Protein AF-A0A9W6SXH1-F1 (afdb_monomer_lite)

Foldseek 3Di:
DLVVQPAWKWKAKKKKWKAQQVVRPDIDIAIAIWIARPVLRDTKIKFKDLDAPVCVPVPRMWMWMFFQQQFDPPPLDGDTDIFTKDFPDKAWCQCVNDVVNVVCVVLVNVVWKDWDAFPCPVPPPDDDPPSRRRTMIMIIIDGPDPVVCVSCVVGPDIFTEGALPNPPVVDPCRHPPDDDFFKKKWFTQAPSPQPSNFRGRFIFIFTFHDADPVLFKTWTQDDDGGNQGNTWMWGDPPPVVCVVVCVVVVPPPDDDDDDPDPRYTHTFATWHTWMATPVRPGIITMGGGPVNVCVSCVVVVVVVSVVSVVVCVVVVVPVVVPPPDDDDDDDDDDDDDDDDDDDDDDDDDPDQDQLQQKKKKWFAAPVRDIAIAMWGQQDLFKIKFFLCRQQPPHDVPGGTQKMWIGGLQLPDIDIDGNVRDDELPAKDDFPVVLVQGRMIMGTHDCVSCVVPPSVRHQPVVVVLVVCVVPPPDDDFFFKKKWWFDAPPDDNVLPPPPLPDDVVVVVVVVVPPPPDDDDDDDDDDDPSVPPVCVVVVVVVVVVVVVVCVVVDDDDDDDDDDDDPDPPPPSPRRTTDMFMTTFRGFDDDLNFRAKTKTQRFDHHRHGNTWMWTWDFDLPPVRDTDTDTHTFATWHFQDAALVRDGNRRMTIGRGPRNVLLSVQLSVVSVCVVPVDDDPCVSVVVVVSFDDDPSHRDDDPSSSVVSCVVRPSNPSPPPVVVVVVVD

Sequence (723 aa):
MTVAMDIQWEYLPISLRIINSSTKNKLFGFSGIYLVSKIHKLEYIISLTNLSNEFKDYKFIESYLTCQDLINTSNNDETINWFKCKITSFIEVKNTENPLISFLNKEGLNSNFEFTTTNNNNKSNNIDNTASKQATSILILKPINPILTKLISINANFKKFNFVNKYNSHNNDAAITGKLPIPIELESCPFGLSTVTIFSGFKMFGFINYKDSNDELYLSDTKYLDNMIGGLANLNKYDHHHQYHRRQNQHLLNNYPHASNPETTDSLGLIYGSLKKSNGQGELMVILSWKFILNRLNPILSSEISHKLNTNHLDIQSVNAQYNDNIPALIPNKAISYIENSSNVNFNNTNTHTSDSIVGISVTNKNGLKFWGSGVVLSNNMVVTNKHVIFEKMESNEIPAKIEIWFNNGENKLILSNDEIKLNENIFLPFNDYKVFDLCFIKISLENLSNFKIKNSVDLMKQIEQKNSNKLNFEIGDLTKSLGFGLFFNPDGNNASTDSDPINEVISLRSTNACGNNSGSSNGNDNTSIANYMIGNFFRRANESLERSRNGTSDGSNSGSNTSTDSNARSLSPLESIGYISKIVNLNNLNSMVISSSSCWSGSSGGGVFYYKNIIGDRGEMELKELFLGIMVSNGRLNNGETLNNLNLIIPIDVILLGLKEISNIINEEESVNYNNEKLEKLDYLKFKDGNVEFSNTQVKRFKSLWSLREVYTDVFTQSSKL

Radius of gyration: 28.97 Å; chains: 1; bounding box: 88×80×78 Å

Secondary structure (DSSP, 8-state):
-HHHHHS-EEEEEEEEEEEETTTS--EEEEEEEEEEETTTTEEEEEEEE---GGGG-GGGEEEEEE-GGGEE-TTS--EE--EEEEEEEEEEE-GGG-HHHHHHHHTT-TTTEEEESS------TTS---TT---EEEEEEEES-THHHHHHHHH--PEEEEES----TTSTT-S--PPSPEEEEEEE-TTTTT-HHHHTTEEEEEEEEEE-TTSSEEEESSPP-TT-TT-EEEE----HHHHHHHTT-GGG-TTPPP---TTEEEEEEEEEEEEEETTS--EEEEEEEHHHHHHHHHHHHHHHHHHHHHHHTTTHHHHTTSSSS----------------------------GGGGEEEEEEE-TT--EEEEEEEEEETTEEEE-HHHHHTT--TTPPPSEEEEEETTSS-EEEEETTT--BTTTEE-TTTTTT-S--EEEE--SGGGTT---TT---HHHHHHHHTTS-----TT-EEEEEE--TT--TT-----TTS-HHHHHHHHHHSSS--------------HHHHHHHHHHHHHHHHHHHHTT-S--------------------PPEEEEEEEEEEEEETTEEEEEEESS---TT-TT-EEEEEEEEE-TTS-EEEEEEEEEEE--S-B-TTS-B-TT-EEEEEHHHHHHHHHHHHHHHHHHS-----GGGTTT-TTS-EETTEE---HHHHHHHHHHH-TTTHHHHHHHHTT--

Organism: Candida boidinii (NCBI:txid5477)

pLDDT: mean 71.86, std 21.08, range [26.19, 97.44]

Structure (mmCIF, N/CA/C/O backbone):
data_AF-A0A9W6SXH1-F1
#
_entry.id   AF-A0A9W6SXH1-F1
#
loop_
_atom_site.group_PDB
_atom_site.id
_atom_site.type_symbol
_atom_site.label_atom_id
_atom_site.label_alt_id
_atom_site.label_comp_id
_atom_site.label_asym_id
_atom_site.label_entity_id
_atom_site.label_seq_id
_atom_site.pdbx_PDB_ins_code
_atom_site.Cartn_x
_atom_site.Cartn_y
_atom_site.Cartn_z
_atom_site.occupancy
_atom_site.B_iso_or_equiv
_atom_site.auth_seq_id
_atom_site.auth_comp_id
_atom_site.auth_asym_id
_atom_site.auth_atom_id
_atom_site.pdbx_PDB_model_num
ATOM 1 N N . MET A 1 1 ? 12.733 -6.141 -32.490 1.00 59.94 1 MET A N 1
ATOM 2 C CA . MET A 1 1 ? 11.540 -6.009 -31.626 1.00 59.94 1 MET A CA 1
ATOM 3 C C . MET A 1 1 ? 10.855 -7.353 -31.431 1.00 59.94 1 MET A C 1
ATOM 5 O O . MET A 1 1 ? 10.799 -7.786 -30.291 1.00 59.94 1 MET A O 1
ATOM 9 N N . THR A 1 2 ? 10.449 -8.045 -32.504 1.00 70.62 2 THR A N 1
ATOM 10 C CA . THR A 1 2 ? 9.882 -9.414 -32.463 1.00 70.62 2 THR A CA 1
ATOM 11 C C . THR A 1 2 ? 10.710 -10.377 -31.613 1.00 70.62 2 THR A C 1
ATOM 13 O O . THR A 1 2 ? 10.200 -10.914 -30.641 1.00 70.62 2 THR A O 1
ATOM 16 N N . VAL A 1 3 ? 12.026 -10.444 -31.847 1.00 74.06 3 VAL A N 1
ATOM 17 C CA . VAL A 1 3 ? 12.921 -11.338 -31.083 1.00 74.06 3 VAL A CA 1
ATOM 18 C C . VAL A 1 3 ? 12.863 -11.102 -29.568 1.00 74.06 3 VAL A C 1
ATOM 20 O O . VAL A 1 3 ? 12.871 -12.054 -28.803 1.00 74.06 3 VAL A O 1
ATOM 23 N N . ALA A 1 4 ? 12.780 -9.849 -29.107 1.00 72.62 4 ALA A N 1
ATOM 24 C CA . ALA A 1 4 ? 12.708 -9.563 -27.673 1.00 72.62 4 ALA A CA 1
ATOM 25 C C . ALA A 1 4 ? 11.350 -9.954 -27.063 1.00 72.62 4 ALA A C 1
ATOM 27 O O . ALA A 1 4 ? 11.288 -10.255 -25.876 1.00 72.62 4 ALA A O 1
ATOM 28 N N . MET A 1 5 ? 10.279 -9.947 -27.861 1.00 76.88 5 MET A N 1
ATOM 29 C CA . MET A 1 5 ? 8.921 -10.296 -27.430 1.00 76.88 5 MET A CA 1
ATOM 30 C C . MET A 1 5 ? 8.673 -11.805 -27.377 1.00 76.88 5 MET A C 1
ATOM 32 O O . MET A 1 5 ? 7.818 -12.243 -26.614 1.00 76.88 5 MET A O 1
ATOM 36 N N . ASP A 1 6 ? 9.419 -12.585 -28.160 1.00 78.81 6 ASP A N 1
ATOM 37 C CA . ASP A 1 6 ? 9.312 -14.049 -28.187 1.00 78.81 6 ASP A CA 1
ATOM 38 C C . ASP A 1 6 ? 10.096 -14.723 -27.052 1.00 78.81 6 ASP A C 1
ATOM 40 O O . ASP A 1 6 ? 9.919 -15.907 -26.764 1.00 78.81 6 ASP A O 1
ATOM 44 N N . ILE A 1 7 ? 10.959 -13.963 -26.379 1.00 83.00 7 ILE A N 1
ATOM 45 C CA . ILE A 1 7 ? 11.688 -14.435 -25.212 1.00 83.00 7 ILE A CA 1
ATOM 46 C C . ILE A 1 7 ? 10.720 -14.573 -24.034 1.00 83.00 7 ILE A C 1
ATOM 48 O O . ILE A 1 7 ? 10.020 -13.630 -23.671 1.00 83.00 7 ILE A O 1
ATOM 52 N N . GLN A 1 8 ? 10.746 -15.733 -23.376 1.00 88.94 8 GLN A N 1
ATOM 53 C CA . GLN A 1 8 ? 10.133 -15.877 -22.063 1.00 88.94 8 GLN A CA 1
ATOM 54 C C . GLN A 1 8 ? 10.944 -15.063 -21.053 1.00 88.94 8 GLN A C 1
ATOM 56 O O . GLN A 1 8 ? 12.096 -15.393 -20.731 1.00 88.94 8 GLN A O 1
ATOM 61 N N . TRP A 1 9 ? 10.330 -13.985 -20.587 1.00 91.44 9 TRP A N 1
ATOM 62 C CA . TRP A 1 9 ? 10.867 -13.140 -19.540 1.00 91.44 9 TRP A CA 1
ATOM 63 C C . TRP A 1 9 ? 10.257 -13.515 -18.203 1.00 91.44 9 TRP A C 1
ATOM 65 O O . TRP A 1 9 ? 9.118 -13.974 -18.093 1.00 91.44 9 TRP A O 1
ATOM 75 N N . GLU A 1 10 ? 11.037 -13.263 -17.173 1.00 93.06 10 GLU A N 1
ATOM 76 C CA . GLU A 1 10 ? 10.574 -13.191 -15.809 1.00 93.06 10 GLU A CA 1
ATOM 77 C C . GLU A 1 10 ? 10.960 -11.832 -15.235 1.00 93.06 10 GLU A C 1
ATOM 79 O O . GLU A 1 10 ? 11.951 -11.228 -15.661 1.00 93.06 10 GLU A O 1
ATOM 84 N N . TYR A 1 11 ? 10.183 -11.342 -14.275 1.00 94.81 11 TYR A N 1
ATOM 85 C CA . TYR A 1 11 ? 10.461 -10.069 -13.626 1.00 94.81 11 TYR A CA 1
ATOM 86 C C . TYR A 1 11 ? 10.390 -10.162 -12.105 1.00 94.81 11 TYR A C 1
ATOM 88 O O . TYR A 1 11 ? 9.709 -11.023 -11.541 1.00 94.81 11 TYR A O 1
ATOM 96 N N . LEU A 1 12 ? 11.078 -9.223 -11.460 1.00 94.06 12 LEU A N 1
ATOM 97 C CA . LEU A 1 12 ? 10.991 -8.949 -10.033 1.00 94.06 12 LEU A CA 1
ATOM 98 C C . LEU A 1 12 ? 10.851 -7.432 -9.824 1.00 94.06 12 LEU A C 1
ATOM 100 O O . LEU A 1 12 ? 11.647 -6.681 -10.398 1.00 94.06 12 LEU A O 1
ATOM 104 N N . PRO A 1 13 ? 9.875 -6.943 -9.040 1.00 94.62 13 PRO A N 1
ATOM 105 C CA . PRO A 1 13 ? 9.823 -5.533 -8.674 1.00 94.62 13 PRO A CA 1
ATOM 106 C C . PRO A 1 13 ? 11.003 -5.184 -7.764 1.00 94.62 13 PRO A C 1
ATOM 108 O O . PRO A 1 13 ? 11.340 -5.925 -6.837 1.00 94.62 13 PRO A O 1
ATOM 111 N N . ILE A 1 14 ? 11.629 -4.038 -8.017 1.00 95.75 14 ILE A N 1
ATOM 112 C CA . ILE A 1 14 ? 12.793 -3.583 -7.255 1.00 95.75 14 ILE A CA 1
ATOM 113 C C . ILE A 1 14 ? 12.631 -2.135 -6.795 1.00 95.75 14 ILE A C 1
ATOM 115 O O . ILE A 1 14 ? 11.931 -1.336 -7.421 1.00 95.75 14 ILE A O 1
ATOM 119 N N . SER A 1 15 ? 13.328 -1.801 -5.713 1.00 95.75 15 SER A N 1
ATOM 120 C CA . SER A 1 15 ? 13.613 -0.423 -5.323 1.00 95.75 15 SER A CA 1
ATOM 121 C C . SER A 1 15 ? 15.017 -0.066 -5.793 1.00 95.75 15 SER A C 1
ATOM 123 O O . SER A 1 15 ? 15.969 -0.821 -5.574 1.00 95.75 15 SER A O 1
ATOM 125 N N . LEU A 1 16 ? 15.146 1.082 -6.446 1.00 95.56 16 LEU A N 1
ATOM 126 C CA . LEU A 1 16 ? 16.404 1.640 -6.912 1.00 95.56 16 LEU A CA 1
ATOM 127 C C . LEU A 1 16 ? 16.784 2.843 -6.068 1.00 95.56 16 LEU A C 1
ATOM 129 O O . LEU A 1 16 ? 15.989 3.753 -5.847 1.00 95.56 16 LEU A O 1
ATOM 133 N N . ARG A 1 17 ? 18.048 2.866 -5.666 1.00 93.88 17 ARG A N 1
ATOM 134 C CA . ARG A 1 17 ? 18.677 3.966 -4.952 1.00 93.88 17 ARG A CA 1
ATOM 135 C C . ARG A 1 17 ? 19.807 4.519 -5.802 1.00 93.88 17 ARG A C 1
ATOM 137 O O . ARG A 1 17 ? 20.730 3.786 -6.148 1.00 93.88 17 ARG A O 1
ATOM 144 N N . ILE A 1 18 ? 19.760 5.809 -6.113 1.00 91.44 18 ILE A N 1
ATOM 145 C CA . ILE A 1 18 ? 20.802 6.492 -6.886 1.00 91.44 18 ILE A CA 1
ATOM 146 C C . ILE A 1 18 ? 21.413 7.594 -6.029 1.00 91.44 18 ILE A C 1
ATOM 148 O O . ILE A 1 18 ? 20.705 8.446 -5.492 1.00 91.44 18 ILE A O 1
ATOM 152 N N . ILE A 1 19 ? 22.734 7.548 -5.885 1.00 90.25 19 ILE A N 1
ATOM 153 C CA . ILE A 1 19 ? 23.522 8.450 -5.049 1.00 90.25 19 ILE A CA 1
ATOM 154 C C . ILE A 1 19 ? 24.516 9.182 -5.938 1.00 90.25 19 ILE A C 1
ATOM 156 O O . ILE A 1 19 ? 25.234 8.561 -6.724 1.00 90.25 19 ILE A O 1
ATOM 160 N N . ASN A 1 20 ? 24.597 10.500 -5.778 1.00 86.75 20 ASN A N 1
ATOM 161 C CA . ASN A 1 20 ? 25.713 11.260 -6.318 1.00 86.75 20 ASN A CA 1
ATOM 162 C C . ASN A 1 20 ? 26.925 11.120 -5.375 1.00 86.75 20 ASN A C 1
ATOM 164 O O . ASN A 1 20 ? 26.916 11.668 -4.273 1.00 86.75 20 ASN A O 1
ATOM 168 N N . SER A 1 21 ? 27.963 10.392 -5.785 1.00 85.44 21 SER A N 1
ATOM 169 C CA . SER A 1 21 ? 29.143 10.114 -4.962 1.00 85.44 21 SER A CA 1
ATOM 170 C C . SER A 1 21 ? 30.009 11.341 -4.683 1.00 85.44 21 SER A C 1
ATOM 172 O O . SER A 1 21 ? 30.728 11.333 -3.684 1.00 85.44 21 SER A O 1
ATOM 174 N N . SER A 1 22 ? 29.929 12.401 -5.501 1.00 83.31 22 SER A N 1
ATOM 175 C CA . SER A 1 22 ? 30.699 13.628 -5.261 1.00 83.31 22 SER A CA 1
ATOM 176 C C . SER A 1 22 ? 30.087 14.481 -4.154 1.00 83.31 22 SER A C 1
ATOM 178 O O . SER A 1 22 ? 30.812 15.046 -3.342 1.00 83.31 22 SER A O 1
ATOM 180 N N . THR A 1 23 ? 28.754 14.544 -4.086 1.00 79.88 23 THR A N 1
ATOM 181 C CA . THR A 1 23 ? 28.056 15.367 -3.085 1.00 79.88 23 THR A CA 1
ATOM 182 C C . THR A 1 23 ? 27.595 14.579 -1.868 1.00 79.88 23 THR A C 1
ATOM 184 O O . THR A 1 23 ? 27.389 15.189 -0.825 1.00 79.88 23 THR A O 1
ATOM 187 N N . LYS A 1 24 ? 27.368 13.263 -1.999 1.00 75.50 24 LYS A N 1
ATOM 188 C CA . LYS A 1 24 ? 26.724 12.348 -1.028 1.00 75.50 24 LYS A CA 1
ATOM 189 C C . LYS A 1 24 ? 25.354 12.794 -0.477 1.00 75.50 24 LYS A C 1
ATOM 191 O O . LYS A 1 24 ? 24.671 11.995 0.153 1.00 75.50 24 LYS A O 1
ATOM 196 N N . ASN A 1 25 ? 24.920 14.018 -0.770 1.00 73.12 25 ASN A N 1
ATOM 197 C CA . ASN A 1 25 ? 23.727 14.652 -0.219 1.00 73.12 25 ASN A CA 1
ATOM 198 C C . ASN A 1 25 ? 22.495 14.488 -1.119 1.00 73.12 25 ASN A C 1
ATOM 200 O O . ASN A 1 25 ? 21.371 14.553 -0.630 1.00 73.12 25 ASN A O 1
ATOM 204 N N . LYS A 1 26 ? 22.679 14.275 -2.431 1.00 75.25 26 LYS A N 1
ATOM 205 C CA . LYS A 1 26 ? 21.565 14.032 -3.360 1.00 75.25 26 LYS A CA 1
ATOM 206 C C . LYS A 1 26 ? 21.313 12.529 -3.494 1.00 75.25 26 LYS A C 1
ATOM 208 O O . LYS A 1 26 ? 22.102 11.809 -4.113 1.00 75.25 26 LYS A O 1
ATOM 213 N N . LEU A 1 27 ? 20.206 12.089 -2.906 1.00 82.31 27 LEU A N 1
ATOM 214 C CA . LEU A 1 27 ? 19.727 10.713 -2.887 1.00 82.31 27 LEU A CA 1
ATOM 215 C C . LEU A 1 27 ? 18.378 10.638 -3.608 1.00 82.31 27 LEU A C 1
ATOM 217 O O . LEU A 1 27 ? 17.453 11.358 -3.241 1.00 82.31 27 LEU A O 1
ATOM 221 N N . PHE A 1 28 ? 18.257 9.745 -4.588 1.00 88.69 28 PHE A N 1
ATOM 222 C CA . PHE A 1 28 ? 17.004 9.507 -5.305 1.00 88.69 28 PHE A CA 1
ATOM 223 C C . PHE A 1 28 ? 16.547 8.064 -5.139 1.00 88.69 28 PHE A C 1
ATOM 225 O O . PHE A 1 28 ? 17.365 7.140 -5.167 1.00 88.69 28 PHE A O 1
ATOM 232 N N . GLY A 1 29 ? 15.237 7.894 -4.973 1.00 90.69 29 GLY A N 1
ATOM 233 C CA . GLY A 1 29 ? 14.563 6.607 -4.917 1.00 90.69 29 GLY A CA 1
ATOM 234 C C . GLY A 1 29 ? 13.659 6.448 -6.126 1.00 90.69 29 GLY A C 1
ATOM 235 O O . GLY A 1 29 ? 12.920 7.369 -6.458 1.00 90.69 29 GLY A O 1
ATOM 236 N N . PHE A 1 30 ? 13.694 5.286 -6.765 1.00 92.56 30 PHE A N 1
ATOM 237 C CA . PHE A 1 30 ? 12.808 4.958 -7.879 1.00 92.56 30 PHE A CA 1
ATOM 238 C C . PHE A 1 30 ? 12.292 3.534 -7.724 1.00 92.56 30 PHE A C 1
ATOM 240 O O . PHE A 1 30 ? 12.958 2.685 -7.129 1.00 92.56 30 PHE A O 1
ATOM 247 N N . SER A 1 31 ? 11.136 3.251 -8.309 1.00 96.25 31 SER A N 1
ATOM 248 C CA . SER A 1 31 ? 10.734 1.877 -8.569 1.00 96.25 31 SER A CA 1
ATOM 249 C C . SER A 1 31 ? 11.406 1.399 -9.850 1.00 96.25 31 SER A C 1
ATOM 251 O O . SER A 1 31 ? 11.821 2.179 -10.707 1.00 96.25 31 SER A O 1
ATOM 253 N N . GLY A 1 32 ? 11.538 0.097 -10.001 1.00 96.31 32 GLY A N 1
ATOM 254 C CA . GLY A 1 32 ? 12.015 -0.495 -11.236 1.00 96.31 32 GLY A CA 1
ATOM 255 C C . GLY A 1 32 ? 11.588 -1.939 -11.331 1.00 96.31 32 GLY A C 1
ATOM 256 O O . GLY A 1 32 ? 10.962 -2.491 -10.422 1.00 96.31 32 GLY A O 1
ATOM 257 N N . ILE A 1 33 ? 12.011 -2.569 -12.415 1.00 96.44 33 ILE A N 1
ATOM 258 C CA . ILE A 1 33 ? 11.906 -4.009 -12.575 1.00 96.44 33 ILE A CA 1
ATOM 259 C C . ILE A 1 33 ? 13.271 -4.607 -12.884 1.00 96.44 33 ILE A C 1
ATOM 261 O O . ILE A 1 33 ? 14.073 -4.035 -13.627 1.00 96.44 33 ILE A O 1
ATOM 265 N N . TYR A 1 34 ? 13.519 -5.781 -12.320 1.00 95.38 34 TYR A N 1
ATOM 266 C CA . TYR A 1 34 ? 14.614 -6.642 -12.723 1.00 95.38 34 TYR A CA 1
ATOM 267 C C . TYR A 1 34 ? 14.075 -7.718 -13.665 1.00 95.38 34 TYR A C 1
ATOM 269 O O . TYR A 1 34 ? 13.356 -8.612 -13.231 1.00 95.38 34 TYR A O 1
ATOM 277 N N . LEU A 1 35 ? 14.392 -7.597 -14.953 1.00 93.19 35 LEU A N 1
ATOM 278 C CA . LEU A 1 35 ? 14.023 -8.532 -16.010 1.00 93.19 35 LEU A CA 1
ATOM 279 C C . LEU A 1 35 ? 15.120 -9.567 -16.230 1.00 93.19 35 LEU A C 1
ATOM 281 O O . LEU A 1 35 ? 16.284 -9.220 -16.446 1.00 93.19 35 LEU A O 1
ATOM 285 N N . VAL A 1 36 ? 14.725 -10.835 -16.258 1.00 90.75 36 VAL A N 1
ATOM 286 C CA . VAL A 1 36 ? 15.620 -11.964 -16.502 1.00 90.75 36 VAL A CA 1
ATOM 287 C C . VAL A 1 36 ? 15.020 -12.877 -17.565 1.00 90.75 36 VAL A C 1
ATOM 289 O O . VAL A 1 36 ? 13.837 -13.199 -17.533 1.00 90.75 36 VAL A O 1
ATOM 292 N N . SER A 1 37 ? 15.845 -13.333 -18.505 1.00 89.31 37 SER A N 1
ATOM 293 C CA . SER A 1 37 ? 15.531 -14.491 -19.340 1.00 89.31 37 SER A CA 1
ATOM 294 C C . SER A 1 37 ? 16.490 -15.618 -18.996 1.00 89.31 37 SER A C 1
ATOM 296 O O . SER A 1 37 ? 17.668 -15.571 -19.359 1.00 89.31 37 SER A O 1
ATOM 298 N N . LYS A 1 38 ? 15.975 -16.646 -18.313 1.00 83.75 38 LYS A N 1
ATOM 299 C CA . LYS A 1 38 ? 16.759 -17.818 -17.894 1.00 83.75 38 LYS A CA 1
ATOM 300 C C . LYS A 1 38 ? 17.339 -18.578 -19.089 1.00 83.75 38 LYS A C 1
ATOM 302 O O . LYS A 1 38 ? 18.510 -18.942 -19.067 1.00 83.75 38 LYS A O 1
ATOM 307 N N . ILE A 1 39 ? 16.549 -18.743 -20.153 1.00 82.94 39 ILE A N 1
ATOM 308 C CA . ILE A 1 39 ? 16.938 -19.478 -21.369 1.00 82.94 39 ILE A CA 1
ATOM 309 C C . ILE A 1 39 ? 18.123 -18.792 -22.062 1.00 82.94 39 ILE A C 1
ATOM 311 O O . ILE A 1 39 ? 19.114 -19.431 -22.404 1.00 82.94 39 ILE A O 1
ATOM 315 N N . HIS A 1 40 ? 18.051 -17.469 -22.216 1.00 83.56 40 HIS A N 1
ATOM 316 C CA . HIS A 1 40 ? 19.052 -16.695 -22.953 1.00 83.56 40 HIS A CA 1
ATOM 317 C C . HIS A 1 40 ? 20.156 -16.121 -22.053 1.00 83.56 40 HIS A C 1
ATOM 319 O O . HIS A 1 40 ? 21.071 -15.453 -22.543 1.00 83.56 40 HIS A O 1
ATOM 325 N N . LYS A 1 41 ? 20.069 -16.356 -20.734 1.00 87.94 41 LYS A N 1
ATOM 326 C CA . LYS A 1 41 ? 20.943 -15.773 -19.704 1.00 87.94 41 LYS A CA 1
ATOM 327 C C . LYS A 1 41 ? 21.052 -14.250 -19.859 1.00 87.94 41 LYS A C 1
ATOM 329 O O . LYS A 1 41 ? 22.151 -13.692 -19.875 1.00 87.94 41 LYS A O 1
ATOM 334 N N . LEU A 1 42 ? 19.920 -13.588 -20.098 1.00 88.19 42 LEU A N 1
ATOM 335 C CA . LEU A 1 42 ? 19.819 -12.132 -20.248 1.00 88.19 42 LEU A CA 1
ATOM 336 C C . LEU A 1 42 ? 19.288 -11.521 -18.960 1.00 88.19 42 LEU A C 1
ATOM 338 O O . LEU A 1 42 ? 18.368 -12.066 -18.361 1.00 88.19 42 LEU A O 1
ATOM 342 N N . GLU A 1 43 ? 19.853 -10.385 -18.571 1.00 90.94 43 GLU A N 1
ATOM 343 C CA . GLU A 1 43 ? 19.560 -9.717 -17.307 1.00 90.94 43 GLU A CA 1
ATOM 344 C C . GLU A 1 43 ? 19.595 -8.208 -17.527 1.00 90.94 43 GLU A C 1
ATOM 346 O O . 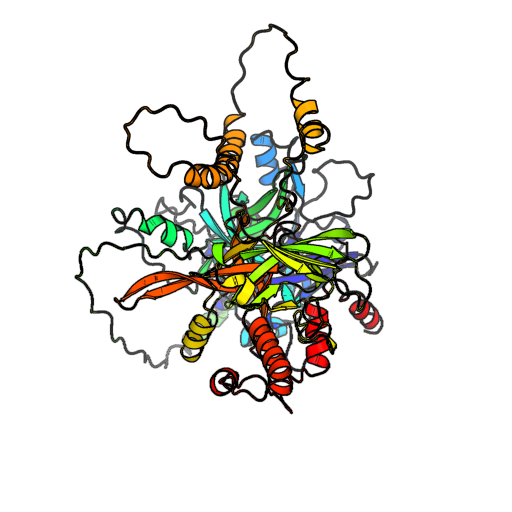GLU A 1 43 ? 20.611 -7.652 -17.961 1.00 90.94 43 GLU A O 1
ATOM 351 N N . TYR A 1 44 ? 18.479 -7.554 -17.227 1.00 92.38 44 TYR A N 1
ATOM 352 C CA . TYR A 1 44 ? 18.315 -6.119 -17.383 1.00 92.38 44 TYR A CA 1
ATOM 353 C C . TYR A 1 44 ? 17.557 -5.556 -16.202 1.00 92.38 44 TYR A C 1
ATOM 355 O O . TYR A 1 44 ? 16.494 -6.044 -15.840 1.00 92.38 44 TYR A O 1
ATOM 363 N N . ILE A 1 45 ? 18.068 -4.476 -15.636 1.00 95.75 45 ILE A N 1
ATOM 364 C CA . ILE A 1 45 ? 17.297 -3.662 -14.713 1.00 95.75 45 ILE A CA 1
ATOM 365 C C . ILE A 1 45 ? 16.777 -2.468 -15.495 1.00 95.75 45 ILE A C 1
ATOM 367 O O . ILE A 1 45 ? 17.573 -1.742 -16.093 1.00 95.75 45 ILE A O 1
ATOM 371 N N . ILE A 1 46 ? 15.462 -2.271 -15.493 1.00 96.62 46 ILE A N 1
ATOM 372 C CA . ILE A 1 46 ? 14.805 -1.196 -16.234 1.00 96.62 46 ILE A CA 1
ATOM 373 C C . ILE A 1 46 ? 13.987 -0.350 -15.267 1.00 96.62 46 ILE A C 1
ATOM 375 O O . ILE A 1 46 ? 13.255 -0.870 -14.427 1.00 96.62 46 ILE A O 1
ATOM 379 N N . SER A 1 47 ? 14.111 0.965 -15.395 1.00 96.62 47 SER A N 1
ATOM 380 C CA . SER A 1 47 ? 13.300 1.931 -14.660 1.00 96.62 47 SER A CA 1
ATOM 381 C C . SER A 1 47 ? 13.076 3.186 -15.503 1.00 96.62 47 SER A C 1
ATOM 383 O O . SER A 1 47 ? 13.791 3.439 -16.478 1.00 96.62 47 SER A O 1
ATOM 385 N N . LEU A 1 48 ? 12.064 3.963 -15.132 1.00 95.38 48 LEU A N 1
ATOM 386 C CA . LEU A 1 48 ? 11.853 5.312 -15.634 1.00 95.38 48 LEU A CA 1
ATOM 387 C C . LEU A 1 48 ? 12.389 6.299 -14.601 1.00 95.38 48 LEU A C 1
ATOM 389 O O . LEU A 1 48 ? 12.303 6.072 -13.397 1.00 95.38 48 LEU A O 1
ATOM 393 N N . THR A 1 49 ? 12.952 7.405 -15.067 1.00 92.62 49 THR A N 1
ATOM 394 C CA . THR A 1 49 ? 13.518 8.405 -14.169 1.00 92.62 49 THR A CA 1
ATOM 395 C C . THR A 1 49 ? 13.383 9.813 -14.727 1.00 92.62 49 THR A C 1
ATOM 397 O O . THR A 1 49 ? 13.329 10.016 -15.939 1.00 92.62 49 THR A O 1
ATOM 400 N N . ASN A 1 50 ? 13.343 10.788 -13.825 1.00 88.75 50 ASN A N 1
ATOM 401 C CA . ASN A 1 50 ? 13.395 12.219 -14.104 1.00 88.75 50 ASN A CA 1
ATOM 402 C C . ASN A 1 50 ? 14.723 12.843 -13.634 1.00 88.75 50 ASN A C 1
ATOM 404 O O . ASN A 1 50 ? 14.777 14.043 -13.358 1.00 88.75 50 ASN A O 1
ATOM 408 N N . LEU A 1 51 ? 15.784 12.034 -13.493 1.00 86.38 51 LEU A N 1
ATOM 409 C CA . LEU A 1 51 ? 17.115 12.545 -13.174 1.00 86.38 51 LEU A CA 1
ATOM 410 C C . LEU A 1 51 ? 17.527 13.616 -14.190 1.00 86.38 51 LEU A C 1
ATOM 412 O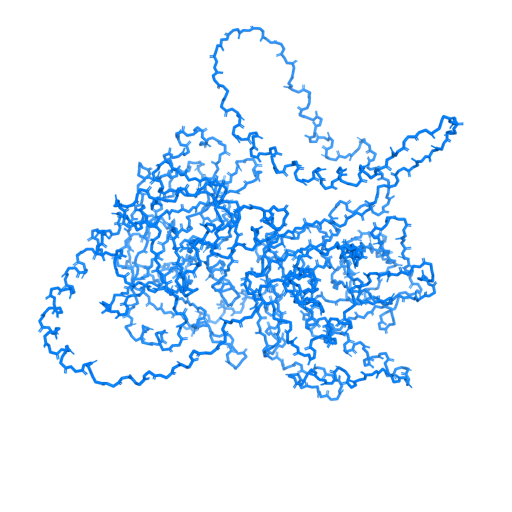 O . LEU A 1 51 ? 17.438 13.427 -15.403 1.00 86.38 51 LEU A O 1
ATOM 416 N N . SER A 1 52 ? 17.995 14.747 -13.671 1.00 79.12 52 SER A N 1
ATOM 417 C CA . SER A 1 52 ? 18.478 15.872 -14.466 1.00 79.12 52 SER A CA 1
ATOM 418 C C . SER A 1 52 ? 19.717 15.490 -15.283 1.00 79.12 52 SER A C 1
ATOM 420 O O . SER A 1 52 ? 20.441 14.543 -14.973 1.00 79.12 52 SER A O 1
ATOM 422 N N . ASN A 1 53 ? 20.015 16.285 -16.315 1.00 74.06 53 ASN A N 1
ATOM 423 C CA . ASN A 1 53 ? 21.197 16.093 -17.163 1.00 74.06 53 ASN A CA 1
ATOM 424 C C . ASN A 1 53 ? 22.526 16.092 -16.385 1.00 74.06 53 ASN A C 1
ATOM 426 O O . ASN A 1 53 ? 23.503 15.543 -16.884 1.00 74.06 53 ASN A O 1
ATOM 430 N N . GLU A 1 54 ? 22.569 16.645 -15.164 1.00 72.12 54 GLU A N 1
ATOM 431 C CA . GLU A 1 54 ? 23.746 16.578 -14.281 1.00 72.12 54 GLU A CA 1
ATOM 432 C C . GLU A 1 54 ? 24.121 15.126 -13.917 1.00 72.12 54 GLU A C 1
ATOM 434 O O . GLU A 1 54 ? 25.271 14.844 -13.595 1.00 72.12 54 GLU A O 1
ATOM 439 N N . PHE A 1 55 ? 23.174 14.187 -14.037 1.00 74.50 55 PHE A N 1
ATOM 440 C CA . PHE A 1 55 ? 23.384 12.755 -13.827 1.00 74.50 55 PHE A CA 1
ATOM 441 C C . PHE A 1 55 ? 23.809 11.997 -15.099 1.00 74.50 55 PHE A C 1
ATOM 443 O O . PHE A 1 55 ? 23.907 10.771 -15.086 1.00 74.50 55 PHE A O 1
ATOM 450 N N . LYS A 1 56 ? 24.079 12.687 -16.214 1.00 70.75 56 LYS A N 1
ATOM 451 C CA . LYS A 1 56 ? 24.631 12.046 -17.422 1.00 70.75 56 LYS A CA 1
ATOM 452 C C . LYS A 1 56 ? 26.126 11.754 -17.292 1.00 70.75 56 LYS A C 1
ATOM 454 O O . LYS A 1 56 ? 26.613 10.793 -17.885 1.00 70.75 56 LYS A O 1
ATOM 459 N N . ASP A 1 57 ? 26.845 12.520 -16.472 1.00 76.38 57 ASP A N 1
ATOM 460 C CA . ASP A 1 57 ? 28.241 12.241 -16.140 1.00 76.38 57 ASP A CA 1
ATOM 461 C C . ASP A 1 57 ? 28.320 11.136 -15.075 1.00 76.38 57 ASP A C 1
ATOM 463 O O . ASP A 1 57 ? 28.552 11.378 -13.889 1.00 76.38 57 ASP A O 1
ATOM 467 N N . TYR A 1 58 ? 28.152 9.881 -15.511 1.00 68.62 58 TYR A N 1
ATOM 468 C CA . TYR A 1 58 ? 28.117 8.679 -14.657 1.00 68.62 58 TYR A CA 1
ATOM 469 C C . TYR A 1 58 ? 29.327 8.485 -13.735 1.00 68.62 58 TYR A C 1
ATOM 471 O O . TYR A 1 58 ? 29.303 7.609 -12.873 1.00 68.62 58 TYR A O 1
ATOM 479 N N . LYS A 1 59 ? 30.399 9.268 -13.908 1.00 79.62 59 LYS A N 1
ATOM 480 C CA . LYS A 1 59 ? 31.622 9.181 -13.099 1.00 79.62 59 LYS A CA 1
ATOM 481 C C . LYS A 1 59 ? 31.349 9.326 -11.603 1.00 79.62 59 LYS A C 1
ATOM 483 O O . LYS A 1 59 ? 32.092 8.757 -10.810 1.00 79.62 59 LYS A O 1
ATOM 488 N N . PHE A 1 60 ? 30.291 10.042 -11.228 1.00 83.00 60 PHE A N 1
ATOM 489 C CA . PHE A 1 60 ? 29.951 10.301 -9.830 1.00 83.00 60 PHE A CA 1
ATOM 490 C C . PHE A 1 60 ? 28.613 9.700 -9.412 1.00 83.00 60 PHE A C 1
ATOM 492 O O . PHE A 1 60 ? 27.959 10.229 -8.520 1.00 83.00 60 PHE A O 1
ATOM 499 N N . ILE A 1 61 ? 28.162 8.628 -10.063 1.00 89.56 61 ILE A N 1
ATOM 500 C CA . ILE A 1 61 ? 26.867 8.026 -9.748 1.00 89.56 61 ILE A CA 1
ATOM 501 C C . ILE A 1 61 ? 27.061 6.608 -9.265 1.00 89.56 61 ILE A C 1
ATOM 503 O O . ILE A 1 61 ? 27.625 5.760 -9.954 1.00 89.56 61 ILE A O 1
ATOM 507 N N . GLU A 1 62 ? 26.520 6.346 -8.086 1.00 93.25 62 GLU A N 1
ATOM 508 C CA . GLU A 1 62 ? 26.373 5.001 -7.575 1.00 93.25 62 GLU A CA 1
ATOM 509 C C . GLU A 1 62 ? 24.902 4.625 -7.571 1.00 93.25 62 GLU A C 1
ATOM 511 O O . GLU A 1 62 ? 24.063 5.308 -6.986 1.00 93.25 62 GLU A O 1
ATOM 516 N N . SER A 1 63 ? 24.595 3.522 -8.239 1.00 94.44 63 SER A N 1
ATOM 517 C CA . SER A 1 63 ? 23.265 2.932 -8.241 1.00 94.44 63 SER A CA 1
ATOM 518 C C . SER A 1 63 ? 23.262 1.659 -7.417 1.00 94.44 63 SER A C 1
ATOM 520 O O . SER A 1 63 ? 24.161 0.828 -7.551 1.00 94.44 63 SER A O 1
ATOM 522 N N . TYR A 1 64 ? 22.228 1.494 -6.612 1.00 95.12 64 TYR A N 1
ATOM 523 C CA . TYR A 1 64 ? 21.981 0.319 -5.801 1.00 95.12 64 TYR A CA 1
ATOM 524 C C . TYR A 1 64 ? 20.559 -0.170 -6.050 1.00 95.12 64 TYR A C 1
ATOM 526 O O . TYR A 1 64 ? 19.664 0.635 -6.307 1.00 95.12 64 TYR A O 1
ATOM 534 N N . LEU A 1 65 ? 20.347 -1.476 -5.949 1.00 95.38 65 LEU A N 1
ATOM 535 C CA . LEU A 1 65 ? 19.014 -2.065 -5.952 1.00 95.38 65 LEU A CA 1
ATOM 536 C C . LEU A 1 65 ? 18.770 -2.874 -4.689 1.00 95.38 65 LEU A C 1
ATOM 538 O O . LEU A 1 65 ? 19.711 -3.384 -4.078 1.00 95.38 65 LEU A O 1
ATOM 542 N N . THR A 1 66 ? 17.503 -3.027 -4.341 1.00 94.75 66 THR A N 1
ATOM 543 C CA . THR A 1 66 ? 17.023 -4.029 -3.392 1.00 94.75 66 THR A CA 1
ATOM 544 C C . THR A 1 66 ? 15.630 -4.503 -3.815 1.00 94.75 66 THR A C 1
ATOM 546 O O . THR A 1 66 ? 14.992 -3.899 -4.681 1.00 94.75 66 THR A O 1
ATOM 549 N N . CYS A 1 67 ? 15.156 -5.597 -3.236 1.00 93.19 67 CYS A N 1
ATOM 550 C CA . CYS A 1 67 ? 13.832 -6.163 -3.484 1.00 93.19 67 CYS A CA 1
ATOM 551 C C . CYS A 1 67 ? 13.347 -6.916 -2.242 1.00 93.19 67 CYS A C 1
ATOM 553 O O . CYS A 1 67 ? 14.095 -7.067 -1.275 1.00 93.19 67 CYS A O 1
ATOM 555 N N . GLN A 1 68 ? 12.107 -7.405 -2.280 1.00 89.88 68 GLN A N 1
ATOM 556 C CA . GLN A 1 68 ? 11.476 -8.092 -1.154 1.00 89.88 68 GLN A CA 1
ATOM 557 C C . GLN A 1 68 ? 12.316 -9.269 -0.639 1.00 89.88 68 GLN A C 1
ATOM 559 O O . GLN A 1 68 ? 12.446 -9.433 0.571 1.00 89.88 68 GLN A O 1
ATOM 564 N N . ASP A 1 69 ? 12.929 -10.033 -1.543 1.00 89.31 69 ASP A N 1
ATOM 565 C CA . ASP A 1 69 ? 13.720 -11.223 -1.203 1.00 89.31 69 ASP A CA 1
ATOM 566 C C . ASP A 1 69 ? 15.103 -10.883 -0.618 1.00 89.31 69 ASP A C 1
ATOM 568 O O . ASP A 1 69 ? 15.779 -11.735 -0.047 1.00 89.31 69 ASP A O 1
ATOM 572 N N . LEU A 1 70 ? 15.538 -9.626 -0.747 1.00 89.50 70 LEU A N 1
ATOM 573 C CA . LEU A 1 70 ? 16.799 -9.120 -0.198 1.00 89.50 70 LEU A CA 1
ATOM 574 C C . LEU A 1 70 ? 16.626 -8.416 1.152 1.00 89.50 70 LEU A C 1
ATOM 576 O O . LEU A 1 70 ? 17.619 -8.014 1.769 1.00 89.50 70 LEU A O 1
ATOM 580 N N . ILE A 1 71 ? 15.385 -8.270 1.612 1.00 87.81 71 ILE A N 1
ATOM 581 C CA . ILE A 1 71 ? 15.054 -7.741 2.930 1.00 87.81 71 ILE A CA 1
ATOM 582 C C . ILE A 1 71 ? 15.028 -8.920 3.897 1.00 87.81 71 ILE A C 1
ATOM 584 O O . ILE A 1 71 ? 14.092 -9.719 3.911 1.00 87.81 71 ILE A O 1
ATOM 588 N N . ASN A 1 72 ? 16.073 -9.039 4.711 1.00 82.00 72 ASN A N 1
ATOM 589 C CA . ASN A 1 72 ? 16.125 -10.084 5.715 1.00 82.00 72 ASN A CA 1
ATOM 590 C C . ASN A 1 72 ? 15.364 -9.632 6.965 1.00 82.00 72 ASN A C 1
ATOM 592 O O . ASN A 1 72 ? 15.728 -8.648 7.607 1.00 82.00 72 ASN A O 1
ATOM 596 N N . THR A 1 73 ? 14.314 -10.379 7.306 1.00 73.69 73 THR A N 1
ATOM 597 C CA . THR A 1 73 ? 13.527 -10.189 8.533 1.00 73.69 73 THR A CA 1
ATOM 598 C C . THR A 1 73 ? 13.720 -11.317 9.548 1.00 73.69 73 THR A C 1
ATOM 600 O O . THR A 1 73 ? 13.018 -11.355 10.561 1.00 73.69 73 THR A O 1
ATOM 603 N N . SER A 1 74 ? 14.613 -12.270 9.267 1.00 70.25 74 SER A N 1
ATOM 604 C CA . SER A 1 74 ? 14.985 -13.326 10.208 1.00 70.25 74 SER A CA 1
ATOM 605 C C . SER A 1 74 ? 15.955 -12.747 11.243 1.00 70.25 74 SER A C 1
ATOM 607 O O . SER A 1 74 ? 16.907 -12.067 10.881 1.00 70.25 74 SER A O 1
ATOM 609 N N . ASN A 1 75 ? 15.706 -13.003 12.530 1.00 62.97 75 ASN A N 1
ATOM 610 C CA . ASN A 1 75 ? 16.503 -12.552 13.690 1.00 62.97 75 ASN A CA 1
ATOM 611 C C . ASN A 1 75 ? 16.202 -11.157 14.256 1.00 62.97 75 ASN A C 1
ATOM 613 O O . ASN A 1 75 ? 17.030 -10.595 14.962 1.00 62.97 75 ASN A O 1
ATOM 617 N N . ASN A 1 76 ? 14.997 -10.630 14.034 1.00 61.97 76 ASN A N 1
ATOM 618 C CA . ASN A 1 76 ? 14.523 -9.352 14.581 1.00 61.97 76 ASN A CA 1
ATOM 619 C C . ASN A 1 76 ? 15.297 -8.081 14.153 1.00 61.97 76 ASN A C 1
ATOM 621 O O . ASN A 1 76 ? 14.797 -6.990 14.416 1.00 61.97 76 ASN A O 1
ATOM 625 N N . ASP A 1 77 ? 16.432 -8.203 13.462 1.00 70.25 77 ASP A N 1
ATOM 626 C CA . ASP A 1 77 ? 17.122 -7.093 12.805 1.00 70.25 77 ASP A CA 1
ATOM 627 C C . ASP A 1 77 ? 16.690 -7.021 11.336 1.00 70.25 77 ASP A C 1
ATOM 629 O O . ASP A 1 77 ? 17.010 -7.897 10.529 1.00 70.25 77 ASP A O 1
ATOM 633 N N . GLU A 1 78 ? 15.941 -5.974 10.981 1.00 72.00 78 GLU A N 1
ATOM 634 C CA . GLU A 1 78 ? 15.603 -5.700 9.584 1.00 72.00 78 GLU A CA 1
ATOM 635 C C . GLU A 1 78 ? 16.851 -5.193 8.862 1.00 72.00 78 GLU A C 1
ATOM 637 O O . GLU A 1 78 ? 17.250 -4.036 8.995 1.00 72.00 78 GLU A O 1
ATOM 642 N N . THR A 1 79 ? 17.481 -6.073 8.087 1.00 86.25 79 THR A N 1
ATOM 643 C CA . THR A 1 79 ? 18.632 -5.707 7.258 1.00 86.25 79 THR A CA 1
ATOM 644 C C . THR A 1 79 ? 18.210 -5.663 5.798 1.00 86.25 79 THR A C 1
ATOM 646 O O . THR A 1 79 ? 17.709 -6.636 5.229 1.00 86.25 79 THR A O 1
ATOM 649 N N . ILE A 1 80 ? 18.388 -4.494 5.182 1.00 89.81 80 ILE A N 1
ATOM 650 C CA . ILE A 1 80 ? 18.114 -4.287 3.761 1.00 89.81 80 ILE A CA 1
ATOM 651 C C . ILE A 1 80 ? 19.422 -4.483 3.005 1.00 89.81 80 ILE A C 1
ATOM 653 O O . ILE A 1 80 ? 20.330 -3.653 3.098 1.00 89.81 80 ILE A O 1
ATOM 657 N N . ASN A 1 81 ? 19.517 -5.561 2.229 1.00 91.19 81 ASN A N 1
ATOM 658 C CA . ASN A 1 81 ? 20.690 -5.795 1.399 1.00 91.19 81 ASN A CA 1
ATOM 659 C C . ASN A 1 81 ? 20.578 -4.985 0.103 1.00 91.19 81 ASN A C 1
ATOM 661 O O . ASN A 1 81 ? 19.684 -5.209 -0.720 1.00 91.19 81 ASN A O 1
ATOM 665 N N . TRP A 1 82 ? 21.498 -4.037 -0.069 1.00 92.88 82 TRP A N 1
ATOM 666 C CA . TRP A 1 82 ? 21.604 -3.197 -1.258 1.00 92.88 82 TRP A CA 1
ATOM 667 C C . TRP A 1 82 ? 22.732 -3.689 -2.159 1.00 92.88 82 TRP A C 1
ATOM 669 O O . TRP A 1 82 ? 23.886 -3.769 -1.739 1.00 92.88 82 TRP A O 1
ATOM 679 N N . PHE A 1 83 ? 22.422 -3.966 -3.422 1.00 93.88 83 PHE A N 1
ATOM 680 C CA . PHE A 1 83 ? 23.404 -4.442 -4.391 1.00 93.88 83 PHE A CA 1
ATOM 681 C C . PHE A 1 83 ? 23.788 -3.360 -5.374 1.00 93.88 83 PHE A C 1
ATOM 683 O O . PHE A 1 83 ? 22.937 -2.746 -6.018 1.00 93.88 83 PHE A O 1
ATOM 690 N N . LYS A 1 84 ? 25.097 -3.164 -5.523 1.00 94.44 84 LYS A N 1
ATOM 691 C CA . LYS A 1 84 ? 25.641 -2.173 -6.440 1.00 94.44 84 LYS A CA 1
ATOM 692 C C . LYS A 1 84 ? 25.386 -2.581 -7.891 1.00 94.44 84 LYS A C 1
ATOM 694 O O . LYS A 1 84 ? 25.673 -3.702 -8.320 1.00 94.44 84 LYS A O 1
ATOM 699 N N . CYS A 1 85 ? 24.876 -1.627 -8.648 1.00 95.06 85 CYS A N 1
ATOM 700 C CA . CYS A 1 85 ? 24.566 -1.739 -10.060 1.00 95.06 85 CYS A CA 1
ATOM 701 C C . CYS A 1 85 ? 25.446 -0.782 -10.860 1.00 95.06 85 CYS A C 1
ATOM 703 O O . CYS A 1 85 ? 25.917 0.235 -10.345 1.00 95.06 85 CYS A O 1
ATOM 705 N N . LYS A 1 86 ? 25.648 -1.109 -12.132 1.00 93.50 86 LYS A N 1
ATOM 706 C CA . LYS A 1 86 ? 26.277 -0.241 -13.118 1.00 93.50 86 LYS A CA 1
ATOM 707 C C . LYS A 1 86 ? 25.204 0.251 -14.075 1.00 93.50 86 LYS A C 1
ATOM 709 O O . LYS A 1 86 ? 24.526 -0.561 -14.707 1.00 93.50 86 LYS A O 1
ATOM 714 N N . ILE A 1 87 ? 25.082 1.567 -14.214 1.00 93.44 87 ILE A N 1
ATOM 715 C CA . ILE A 1 87 ? 24.265 2.156 -15.273 1.00 93.44 87 ILE A CA 1
ATOM 716 C C . ILE A 1 87 ? 24.944 1.843 -16.606 1.00 93.44 87 ILE A C 1
ATOM 718 O O . ILE A 1 87 ? 26.112 2.166 -16.821 1.00 93.44 87 ILE A O 1
ATOM 722 N N . THR A 1 88 ? 24.221 1.150 -17.477 1.00 93.12 88 THR A N 1
ATOM 723 C CA . THR A 1 88 ? 24.709 0.753 -18.804 1.00 93.12 88 THR A CA 1
ATOM 724 C C . THR A 1 88 ? 24.239 1.707 -19.883 1.00 93.12 88 THR A C 1
ATOM 726 O O . THR A 1 88 ? 24.947 1.925 -20.863 1.00 93.12 88 THR A O 1
ATOM 729 N N . SER A 1 89 ? 23.049 2.282 -19.720 1.00 91.88 89 SER A N 1
ATOM 730 C CA . SER A 1 89 ? 22.477 3.218 -20.678 1.00 91.88 89 SER A CA 1
ATOM 731 C C . SER A 1 89 ? 21.449 4.123 -20.014 1.00 91.88 89 SER A C 1
ATOM 733 O O . SER A 1 89 ? 20.777 3.737 -19.055 1.00 91.88 89 SER A O 1
ATOM 735 N N . PHE A 1 90 ? 21.317 5.316 -20.580 1.00 90.56 90 PHE A N 1
ATOM 736 C CA . PHE A 1 90 ? 20.321 6.318 -20.231 1.00 90.56 90 PHE A CA 1
ATOM 737 C C . PHE A 1 90 ? 19.739 6.839 -21.537 1.00 90.56 90 PHE A C 1
ATOM 739 O O . PHE A 1 90 ? 20.440 7.481 -22.322 1.00 90.56 90 PHE A O 1
ATOM 746 N N . ILE A 1 91 ? 18.485 6.492 -21.807 1.00 92.50 91 ILE A N 1
ATOM 747 C CA . ILE A 1 91 ? 17.817 6.869 -23.049 1.00 92.50 91 ILE A CA 1
ATOM 748 C C . ILE A 1 91 ? 16.863 8.006 -22.738 1.00 92.50 91 ILE A C 1
ATOM 750 O O . ILE A 1 91 ? 15.810 7.791 -22.141 1.00 92.50 91 ILE A O 1
ATOM 754 N N . GLU A 1 92 ? 17.241 9.210 -23.141 1.00 90.25 92 GLU A N 1
ATOM 755 C CA . GLU A 1 92 ? 16.401 10.388 -22.973 1.00 90.25 92 GLU A CA 1
ATOM 756 C C . GLU A 1 92 ? 15.175 10.310 -23.889 1.00 90.25 92 GLU A C 1
ATOM 758 O O . GLU A 1 92 ? 15.283 10.117 -25.102 1.00 90.25 92 GLU A O 1
ATOM 763 N N . VAL A 1 93 ? 13.998 10.488 -23.298 1.00 85.69 93 VAL A N 1
ATOM 764 C CA . VAL A 1 93 ? 12.742 10.669 -24.015 1.00 85.69 93 VAL A CA 1
ATOM 765 C C . VAL A 1 93 ? 12.617 12.151 -24.337 1.00 85.69 93 VAL A C 1
ATOM 767 O O . VAL A 1 93 ? 12.217 12.956 -23.495 1.00 85.69 93 VAL A O 1
ATOM 770 N N . LYS A 1 94 ? 12.989 12.521 -25.566 1.00 82.94 94 LYS A N 1
ATOM 771 C CA . LYS A 1 94 ? 12.869 13.904 -26.039 1.00 82.94 94 LYS A CA 1
ATOM 772 C C . LYS A 1 94 ? 11.421 14.372 -25.943 1.00 82.94 94 LYS A C 1
ATOM 774 O O . LYS A 1 94 ? 10.506 13.625 -26.277 1.00 82.94 94 LYS A O 1
ATOM 779 N N . ASN A 1 95 ? 11.218 15.641 -25.592 1.00 77.31 95 ASN A N 1
ATOM 780 C CA . ASN A 1 95 ? 9.878 16.222 -25.464 1.00 77.31 95 ASN A CA 1
ATOM 781 C C . ASN A 1 95 ? 9.025 16.065 -26.736 1.00 77.31 95 ASN A C 1
ATOM 783 O O . ASN A 1 95 ? 7.838 15.776 -26.644 1.00 77.31 95 ASN A O 1
ATOM 787 N N . THR A 1 96 ? 9.631 16.205 -27.919 1.00 75.69 96 THR A N 1
ATOM 788 C CA . THR A 1 96 ? 8.955 16.033 -29.221 1.00 75.69 96 THR A CA 1
ATOM 789 C C . THR A 1 96 ? 8.458 14.614 -29.464 1.00 75.69 96 THR A C 1
ATOM 791 O O . THR A 1 96 ? 7.571 14.400 -30.279 1.00 75.69 96 THR A O 1
ATOM 794 N N . GLU A 1 97 ? 9.050 13.644 -28.779 1.00 81.19 97 GLU A N 1
ATOM 795 C CA . GLU A 1 97 ? 8.725 12.229 -28.886 1.00 81.19 97 GLU A CA 1
ATOM 796 C C . GLU A 1 97 ? 7.961 11.725 -27.656 1.00 81.19 97 GLU A C 1
ATOM 798 O O . GLU A 1 97 ? 7.697 10.531 -27.551 1.00 81.19 97 GLU A O 1
ATOM 803 N N . ASN A 1 98 ? 7.654 12.604 -26.697 1.00 83.56 98 ASN A N 1
ATOM 804 C CA . ASN A 1 98 ? 6.974 12.228 -25.471 1.00 83.56 98 ASN A CA 1
ATOM 805 C C . ASN A 1 98 ? 5.464 12.112 -25.749 1.00 83.56 98 ASN A C 1
ATOM 807 O O . ASN A 1 98 ? 4.823 13.124 -26.061 1.00 83.56 98 ASN A O 1
ATOM 811 N N . PRO A 1 99 ? 4.872 10.912 -25.620 1.00 84.00 99 PRO A N 1
ATOM 812 C CA . PRO A 1 99 ? 3.487 10.673 -25.993 1.00 84.00 99 PRO A CA 1
ATOM 813 C C . PRO A 1 99 ? 2.541 11.424 -25.057 1.00 84.00 99 PRO A C 1
ATOM 815 O O . PRO A 1 99 ? 1.474 11.844 -25.491 1.00 84.00 99 PRO A O 1
ATOM 818 N N . LEU A 1 100 ? 2.957 11.703 -23.814 1.00 87.44 100 LEU A N 1
ATOM 819 C CA . LEU A 1 100 ? 2.199 12.552 -22.902 1.00 87.44 100 LEU A CA 1
ATOM 820 C C . LEU A 1 100 ? 2.128 13.997 -23.404 1.00 87.44 100 LEU A C 1
ATOM 822 O O . LEU A 1 100 ? 1.053 14.580 -23.417 1.00 87.44 100 LEU A O 1
ATOM 826 N N . ILE A 1 101 ? 3.247 14.575 -23.847 1.00 84.50 101 ILE A N 1
ATOM 827 C CA . ILE A 1 101 ? 3.263 15.953 -24.365 1.00 84.50 101 ILE A CA 1
ATOM 828 C C . ILE A 1 101 ? 2.445 16.035 -25.656 1.00 84.50 101 ILE A C 1
ATOM 830 O O . ILE A 1 101 ? 1.661 16.964 -25.832 1.00 84.50 101 ILE A O 1
ATOM 834 N N . SER A 1 102 ? 2.585 15.044 -26.542 1.00 86.25 102 SER A N 1
ATOM 835 C CA . SER A 1 102 ? 1.765 14.942 -27.752 1.00 86.25 102 SER A CA 1
ATOM 836 C C . SER A 1 102 ? 0.271 14.876 -27.416 1.00 86.25 102 SER A C 1
ATOM 838 O O . SER A 1 102 ? -0.510 15.642 -27.978 1.00 86.25 102 SER A O 1
ATOM 840 N N . PHE A 1 103 ? -0.110 14.040 -26.445 1.00 86.56 103 PHE A N 1
ATOM 841 C CA . PHE A 1 103 ? -1.475 13.923 -25.937 1.00 86.56 103 PHE A CA 1
ATOM 842 C C . PHE A 1 103 ? -1.997 15.250 -25.368 1.00 86.56 103 PHE A C 1
ATOM 844 O O . PHE A 1 103 ? -3.028 15.743 -25.819 1.00 86.56 103 PHE A O 1
ATOM 851 N N . LEU A 1 104 ? -1.273 15.878 -24.438 1.00 86.19 104 LEU A N 1
ATOM 852 C CA . LEU A 1 104 ? -1.720 17.120 -23.803 1.00 86.19 104 LEU A CA 1
ATOM 853 C C . LEU A 1 104 ? -1.833 18.282 -24.804 1.00 86.19 104 LEU A C 1
ATOM 855 O O . LEU A 1 104 ? -2.772 19.075 -24.710 1.00 86.19 104 LEU A O 1
ATOM 859 N N . ASN A 1 105 ? -0.927 18.356 -25.787 1.00 86.06 105 ASN A N 1
ATOM 860 C CA . ASN A 1 105 ? -1.004 19.314 -26.892 1.00 86.06 105 ASN A CA 1
ATOM 861 C C . ASN A 1 105 ? -2.235 19.064 -27.772 1.00 86.06 105 ASN A C 1
ATOM 863 O O . ASN A 1 105 ? -2.970 20.001 -28.073 1.00 86.06 105 ASN A O 1
ATOM 867 N N . LYS A 1 106 ? -2.452 17.811 -28.189 1.00 87.69 106 LYS A N 1
ATOM 868 C CA . LYS A 1 106 ? -3.542 17.419 -29.092 1.00 87.69 106 LYS A CA 1
ATOM 869 C C . LYS A 1 106 ? -4.916 17.660 -28.467 1.00 87.69 106 LYS A C 1
ATOM 871 O O . LYS A 1 106 ? -5.810 18.146 -29.149 1.00 87.69 106 LYS A O 1
ATOM 876 N N . GLU A 1 107 ? -5.061 17.353 -27.182 1.00 83.50 107 GLU A N 1
ATOM 877 C CA . GLU A 1 107 ? -6.319 17.501 -26.442 1.00 83.50 107 GLU A CA 1
ATOM 878 C C . GLU A 1 107 ? -6.502 18.906 -25.832 1.00 83.50 107 GLU A C 1
ATOM 880 O O . GLU A 1 107 ? -7.500 19.172 -25.167 1.00 83.50 107 GLU A O 1
ATOM 885 N N . GLY A 1 108 ? -5.539 19.820 -26.015 1.00 82.50 108 GLY A N 1
ATOM 886 C CA . GLY A 1 108 ? -5.610 21.177 -25.461 1.00 82.50 108 GLY A CA 1
ATOM 887 C C . GLY A 1 108 ? -5.595 21.229 -23.926 1.00 82.50 108 GLY A C 1
ATOM 888 O O . GLY A 1 108 ? -6.131 22.162 -23.332 1.00 82.50 108 GLY A O 1
ATOM 889 N N . LEU A 1 109 ? -4.995 20.235 -23.264 1.00 80.94 109 LEU A N 1
ATOM 890 C CA . LEU A 1 109 ? -5.021 20.075 -21.802 1.00 80.94 109 LEU A CA 1
ATOM 891 C C . LEU A 1 109 ? -3.841 20.737 -21.074 1.00 80.94 109 LEU A C 1
ATOM 893 O O . LEU A 1 109 ? -3.850 20.819 -19.845 1.00 80.94 109 LEU A O 1
ATOM 897 N N . ASN A 1 110 ? -2.849 21.244 -21.809 1.00 78.12 110 ASN A N 1
ATOM 898 C CA . ASN A 1 110 ? -1.605 21.792 -21.253 1.00 78.12 110 ASN A CA 1
ATOM 899 C C . ASN A 1 110 ? -1.786 22.892 -20.197 1.00 78.12 110 ASN A C 1
ATOM 901 O O . ASN A 1 110 ? -0.941 23.031 -19.321 1.00 78.12 110 ASN A O 1
ATOM 905 N N . SER A 1 111 ? -2.841 23.707 -20.288 1.00 79.56 111 SER A N 1
ATOM 906 C CA . SER A 1 111 ? -3.051 24.825 -19.356 1.00 79.56 111 SER A CA 1
ATOM 907 C C . SER A 1 111 ? -3.653 24.391 -18.018 1.00 79.56 111 SER A C 1
ATOM 909 O O . SER A 1 111 ? -3.576 25.126 -17.036 1.00 79.56 111 SER A O 1
ATOM 911 N N . ASN A 1 112 ? -4.282 23.214 -17.978 1.00 86.06 112 ASN A N 1
ATOM 912 C CA . ASN A 1 112 ? -5.137 22.796 -16.867 1.00 86.06 112 ASN A CA 1
ATOM 913 C C . ASN A 1 112 ? -4.565 21.621 -16.080 1.00 86.06 112 ASN A C 1
ATOM 915 O O . ASN A 1 112 ? -5.122 21.267 -15.041 1.00 86.06 112 ASN A O 1
ATOM 919 N N . PHE A 1 113 ? -3.485 21.015 -16.566 1.00 86.62 113 PHE A N 1
ATOM 920 C CA . PHE A 1 113 ? -2.870 19.862 -15.937 1.00 86.62 113 PHE A CA 1
ATOM 921 C C . PHE A 1 113 ? -1.369 20.063 -15.737 1.00 86.62 113 PHE A C 1
ATOM 923 O O . PHE A 1 113 ? -0.659 20.547 -16.613 1.00 86.62 113 PHE A O 1
ATOM 930 N N . GLU A 1 114 ? -0.901 19.645 -14.570 1.00 88.25 114 GLU A N 1
ATOM 931 C CA . GLU A 1 114 ? 0.493 19.566 -14.173 1.00 88.25 114 GLU A CA 1
ATOM 932 C C . GLU A 1 114 ? 0.911 18.094 -14.182 1.00 88.25 114 GLU A C 1
ATOM 934 O O . GLU A 1 114 ? 0.265 17.245 -13.565 1.00 88.25 114 GLU A O 1
ATOM 939 N N . PHE A 1 115 ? 1.990 17.777 -14.895 1.00 88.81 115 PHE A N 1
ATOM 940 C CA . PHE A 1 115 ? 2.593 16.453 -14.832 1.00 88.81 115 PHE A CA 1
ATOM 941 C C . PHE A 1 115 ? 3.656 16.416 -13.733 1.00 88.81 115 PHE A C 1
ATOM 943 O O . PHE A 1 115 ? 4.583 17.226 -13.737 1.00 88.81 115 PHE A O 1
ATOM 950 N N . THR A 1 116 ? 3.539 15.461 -12.812 1.00 87.31 116 THR A N 1
ATOM 951 C CA . THR A 1 116 ? 4.468 15.278 -11.695 1.00 87.31 116 THR A CA 1
ATOM 952 C C . THR A 1 116 ? 4.992 13.848 -11.659 1.00 87.31 116 THR A C 1
ATOM 954 O O . THR A 1 116 ? 4.220 12.896 -11.696 1.00 87.31 116 THR A O 1
ATOM 957 N N . THR A 1 117 ? 6.308 13.679 -11.554 1.00 81.06 117 THR A N 1
ATOM 958 C CA . THR A 1 117 ? 6.969 12.372 -11.356 1.00 81.06 117 THR A CA 1
ATOM 959 C C . THR A 1 117 ? 7.420 12.156 -9.909 1.00 81.06 117 THR A C 1
ATOM 961 O O . THR A 1 117 ? 7.827 11.060 -9.532 1.00 81.06 117 THR A O 1
ATOM 964 N N . THR A 1 118 ? 7.339 13.193 -9.080 1.00 71.94 118 THR A N 1
ATOM 965 C CA . THR A 1 118 ? 7.597 13.172 -7.636 1.00 71.94 118 THR A CA 1
ATOM 966 C C . THR A 1 118 ? 6.547 14.054 -6.951 1.00 71.94 118 THR A C 1
ATOM 968 O O . THR A 1 118 ? 6.176 15.088 -7.515 1.00 71.94 118 THR A O 1
ATOM 971 N N . ASN A 1 119 ? 6.069 13.724 -5.742 1.00 53.09 119 ASN A N 1
ATOM 972 C CA . ASN A 1 119 ? 5.443 14.730 -4.876 1.00 53.09 119 ASN A CA 1
ATOM 973 C C . ASN A 1 119 ? 6.550 15.660 -4.382 1.00 53.09 119 ASN A C 1
ATOM 975 O O . ASN A 1 119 ? 7.033 15.580 -3.253 1.00 53.09 119 ASN A O 1
ATOM 979 N N . ASN A 1 120 ? 6.984 16.580 -5.238 1.00 52.62 120 ASN A N 1
ATOM 980 C CA . ASN A 1 120 ? 7.805 17.693 -4.797 1.00 52.62 120 ASN A CA 1
ATOM 981 C C . ASN A 1 120 ? 6.931 18.664 -3.989 1.00 52.62 120 ASN A C 1
ATOM 983 O O . ASN A 1 120 ? 6.542 19.723 -4.473 1.00 52.62 120 ASN A O 1
ATOM 987 N N . ASN A 1 121 ? 6.670 18.322 -2.725 1.00 46.56 121 ASN A N 1
ATOM 988 C CA . ASN A 1 121 ? 6.229 19.284 -1.712 1.00 46.56 121 ASN A CA 1
ATOM 989 C C . ASN A 1 121 ? 7.358 20.264 -1.338 1.00 46.56 121 ASN A C 1
ATOM 991 O O . ASN A 1 121 ? 7.101 21.329 -0.786 1.00 46.56 121 ASN A O 1
ATOM 995 N N . ASN A 1 122 ? 8.601 19.980 -1.745 1.00 46.47 122 ASN A N 1
ATOM 996 C CA . ASN A 1 122 ? 9.717 20.922 -1.687 1.00 46.47 122 ASN A CA 1
ATOM 997 C C . ASN A 1 122 ? 9.666 21.903 -2.870 1.00 46.47 122 ASN A C 1
ATOM 999 O O . ASN A 1 122 ? 10.593 21.983 -3.678 1.00 46.47 122 ASN A O 1
ATOM 1003 N N . LYS A 1 123 ? 8.563 22.651 -2.987 1.00 49.50 123 LYS A N 1
ATOM 1004 C CA . LYS A 1 123 ? 8.490 23.839 -3.839 1.00 49.50 123 LYS A CA 1
ATOM 1005 C C . LYS A 1 123 ? 9.412 24.900 -3.239 1.00 49.50 123 LYS A C 1
ATOM 1007 O O . LYS A 1 123 ? 9.013 25.676 -2.378 1.00 49.50 123 LYS A O 1
ATOM 1012 N N . SER A 1 124 ? 10.666 24.958 -3.688 1.00 47.03 124 SER A N 1
ATOM 1013 C CA . SER A 1 124 ? 11.387 26.228 -3.619 1.00 47.03 124 SER A CA 1
ATOM 1014 C C . SER A 1 124 ? 10.654 27.182 -4.566 1.00 47.03 124 SER A C 1
ATOM 1016 O O . SER A 1 124 ? 10.676 26.968 -5.777 1.00 47.03 124 SER A O 1
ATOM 1018 N N . ASN A 1 125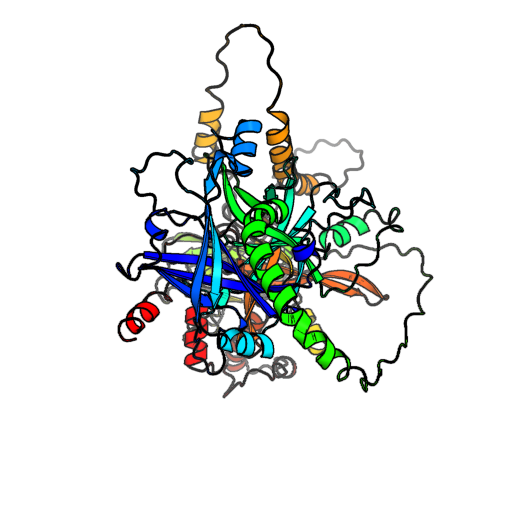 ? 9.966 28.179 -4.012 1.00 46.56 125 ASN A N 1
ATOM 1019 C CA . ASN A 1 125 ? 8.972 29.046 -4.665 1.00 46.56 125 ASN A CA 1
ATOM 1020 C C . ASN A 1 125 ? 9.455 29.907 -5.862 1.00 46.56 125 ASN A C 1
ATOM 1022 O O . ASN A 1 125 ? 8.764 30.850 -6.218 1.00 46.56 125 ASN A O 1
ATOM 1026 N N . ASN A 1 126 ? 10.596 29.622 -6.500 1.00 47.84 126 ASN A N 1
ATOM 1027 C CA . ASN A 1 126 ? 11.210 30.500 -7.509 1.00 47.84 126 ASN A CA 1
ATOM 1028 C C . ASN A 1 126 ? 11.751 29.789 -8.767 1.00 47.84 126 ASN A C 1
ATOM 1030 O O . ASN A 1 126 ? 12.647 30.316 -9.420 1.00 47.84 126 ASN A O 1
ATOM 1034 N N . ILE A 1 127 ? 11.250 28.605 -9.134 1.00 49.84 127 ILE A N 1
ATOM 1035 C CA . ILE A 1 127 ? 11.671 27.941 -10.382 1.00 49.84 127 ILE A CA 1
ATOM 1036 C C . ILE A 1 127 ? 10.521 27.990 -11.387 1.00 49.84 127 ILE A C 1
ATOM 1038 O O . ILE A 1 127 ? 9.464 27.418 -11.142 1.00 49.84 127 ILE A O 1
ATOM 1042 N N . ASP A 1 128 ? 10.754 28.693 -12.497 1.00 51.28 128 ASP A N 1
ATOM 1043 C CA . ASP A 1 128 ? 9.846 28.880 -13.632 1.00 51.28 128 ASP A CA 1
ATOM 1044 C C . ASP A 1 128 ? 9.003 27.630 -13.947 1.00 51.28 128 ASP A C 1
ATOM 1046 O O . ASP A 1 128 ? 9.539 26.570 -14.281 1.00 51.28 128 ASP A O 1
ATOM 1050 N N . ASN A 1 129 ? 7.675 27.796 -13.904 1.00 49.03 129 ASN A N 1
ATOM 1051 C CA . ASN A 1 129 ? 6.613 26.795 -14.117 1.00 49.03 129 ASN A CA 1
ATOM 1052 C C . ASN A 1 129 ? 6.568 26.160 -15.524 1.00 49.03 129 ASN A C 1
ATOM 1054 O O . ASN A 1 129 ? 5.533 25.662 -15.967 1.00 49.03 129 ASN A O 1
ATOM 1058 N N . THR A 1 130 ? 7.662 26.159 -16.278 1.00 56.66 130 THR A N 1
ATOM 1059 C CA . THR A 1 130 ? 7.685 25.470 -17.564 1.00 56.66 130 THR A CA 1
ATOM 1060 C C . THR A 1 130 ? 7.852 23.972 -17.319 1.00 56.66 130 THR A C 1
ATOM 1062 O O . THR A 1 130 ? 8.965 23.495 -17.092 1.00 56.66 130 THR A O 1
ATOM 1065 N N . ALA A 1 131 ? 6.755 23.218 -17.440 1.00 50.41 131 ALA A N 1
ATOM 1066 C CA . ALA A 1 131 ? 6.711 21.750 -17.493 1.00 50.41 131 ALA A CA 1
ATOM 1067 C C . ALA A 1 131 ? 7.661 21.122 -18.551 1.00 50.41 131 ALA A C 1
ATOM 1069 O O . ALA A 1 131 ? 7.779 19.906 -18.656 1.00 50.41 131 ALA A O 1
ATOM 1070 N N . SER A 1 132 ? 8.374 21.942 -19.331 1.00 50.97 132 SER A N 1
ATOM 1071 C CA . SER A 1 132 ? 9.254 21.573 -20.435 1.00 50.97 132 SER A CA 1
ATOM 1072 C C . SER A 1 132 ? 10.668 21.119 -20.045 1.00 50.97 132 SER A C 1
ATOM 1074 O O . SER A 1 132 ? 11.409 20.710 -20.940 1.00 50.97 132 SER A O 1
ATOM 1076 N N . LYS A 1 133 ? 11.084 21.179 -18.769 1.00 60.72 133 LYS A N 1
ATOM 1077 C CA . LYS A 1 133 ? 12.500 20.940 -18.401 1.00 60.72 133 LYS A CA 1
ATOM 1078 C C . LYS A 1 133 ? 12.831 19.609 -17.724 1.00 60.72 133 LYS A C 1
ATOM 1080 O O . LYS A 1 133 ? 14.014 19.276 -17.662 1.00 60.72 133 LYS A O 1
ATOM 1085 N N . GLN A 1 134 ? 11.864 18.833 -17.235 1.00 66.19 134 GLN A N 1
ATOM 1086 C CA . GLN A 1 134 ? 12.185 17.516 -16.669 1.00 66.19 134 GLN A CA 1
ATOM 1087 C C . GLN A 1 134 ? 12.232 16.459 -17.775 1.00 66.19 134 GLN A C 1
ATOM 1089 O O . GLN A 1 134 ? 11.234 15.821 -18.103 1.00 66.19 134 GLN A O 1
ATOM 1094 N N . ALA A 1 135 ? 13.419 16.296 -18.364 1.00 75.25 135 ALA A N 1
ATOM 1095 C CA . ALA A 1 135 ? 13.689 15.236 -19.323 1.00 75.25 135 ALA A CA 1
ATOM 1096 C C . ALA A 1 135 ? 13.485 13.873 -18.650 1.00 75.25 135 ALA A C 1
ATOM 1098 O O . ALA A 1 135 ? 14.169 13.509 -17.694 1.00 75.25 135 ALA A O 1
ATOM 1099 N N . THR A 1 136 ? 12.512 13.118 -19.144 1.00 86.62 136 THR A N 1
ATOM 1100 C CA . THR A 1 136 ? 12.294 11.739 -18.709 1.00 86.62 136 THR A CA 1
ATOM 1101 C C . THR A 1 136 ? 13.260 10.834 -19.426 1.00 86.62 136 THR A C 1
ATOM 1103 O O . THR A 1 136 ? 13.506 11.016 -20.614 1.00 86.62 136 THR A O 1
ATOM 1106 N N . SER A 1 137 ? 13.783 9.835 -18.728 1.00 92.38 137 SER A N 1
ATOM 1107 C CA . SER A 1 137 ? 14.713 8.886 -19.318 1.00 92.38 137 SER A CA 1
ATOM 1108 C C . SER A 1 137 ? 14.397 7.453 -18.927 1.00 92.38 137 SER A C 1
ATOM 1110 O O . SER A 1 137 ? 13.914 7.179 -17.828 1.00 92.38 137 SER A O 1
ATOM 1112 N N . ILE A 1 138 ? 14.688 6.535 -19.845 1.00 95.00 138 ILE A N 1
ATOM 1113 C CA . ILE A 1 138 ? 14.693 5.098 -19.588 1.00 95.00 138 ILE A CA 1
ATOM 1114 C C . ILE A 1 138 ? 16.088 4.744 -19.086 1.00 95.00 138 ILE A C 1
ATOM 1116 O O . ILE A 1 138 ? 17.084 4.911 -19.797 1.00 95.00 138 ILE A O 1
ATOM 1120 N N . LEU A 1 139 ? 16.154 4.274 -17.848 1.00 94.62 139 LEU A N 1
ATOM 1121 C CA . LEU A 1 139 ? 17.386 3.880 -17.190 1.00 94.62 139 LEU A CA 1
ATOM 1122 C C . LEU A 1 139 ? 17.579 2.369 -17.331 1.00 94.62 139 LEU A C 1
ATOM 1124 O O . LEU A 1 139 ? 16.707 1.598 -16.931 1.00 94.62 139 LEU A O 1
ATOM 1128 N N . ILE A 1 140 ? 18.733 1.956 -17.866 1.00 95.56 140 ILE A N 1
ATOM 1129 C CA . ILE A 1 140 ? 19.119 0.544 -17.974 1.00 95.56 140 ILE A CA 1
ATOM 1130 C C . ILE A 1 140 ? 20.345 0.289 -17.110 1.00 95.56 140 ILE A C 1
ATOM 1132 O O . ILE A 1 140 ? 21.419 0.858 -17.347 1.00 95.56 140 ILE A O 1
ATOM 1136 N N . LEU A 1 141 ? 20.221 -0.618 -16.147 1.00 95.06 141 LEU A N 1
ATOM 1137 C CA . LEU A 1 141 ? 21.325 -1.041 -15.294 1.00 95.06 141 LEU A CA 1
ATOM 1138 C C . LEU A 1 141 ? 21.600 -2.537 -15.424 1.00 95.06 141 LEU A C 1
ATOM 1140 O O . LEU A 1 141 ? 20.752 -3.320 -15.855 1.00 95.06 141 LEU A O 1
ATOM 1144 N N . LYS A 1 142 ? 22.803 -2.922 -15.002 1.00 93.56 142 LYS A N 1
ATOM 1145 C CA . LYS A 1 142 ? 23.182 -4.314 -14.758 1.00 93.56 142 LYS A CA 1
ATOM 1146 C C . LYS A 1 142 ? 23.777 -4.456 -13.358 1.00 93.56 142 LYS A C 1
ATOM 1148 O O . LYS A 1 142 ? 24.476 -3.538 -12.911 1.00 93.56 142 LYS A O 1
ATOM 1153 N N . PRO A 1 143 ? 23.547 -5.580 -12.663 1.00 92.25 143 PRO A N 1
ATOM 1154 C CA . PRO A 1 143 ? 24.292 -5.896 -11.452 1.00 92.25 143 PRO A CA 1
ATOM 1155 C C . PRO A 1 143 ? 25.799 -5.891 -11.734 1.00 92.25 143 PRO A C 1
ATOM 1157 O O . PRO A 1 143 ? 26.238 -6.402 -12.762 1.00 92.25 143 PRO A O 1
ATOM 1160 N N . ILE A 1 144 ? 26.609 -5.328 -10.831 1.00 91.88 144 ILE A N 1
ATOM 1161 C CA . ILE A 1 144 ? 28.076 -5.411 -10.970 1.00 91.88 144 ILE A CA 1
ATOM 1162 C C . ILE A 1 144 ? 28.558 -6.841 -10.715 1.00 91.88 144 ILE A C 1
ATOM 1164 O O . ILE A 1 144 ? 29.516 -7.295 -11.337 1.00 91.88 144 ILE A O 1
ATOM 1168 N N . ASN A 1 145 ? 27.892 -7.548 -9.801 1.00 86.00 145 ASN A N 1
ATOM 1169 C CA . ASN A 1 145 ? 28.259 -8.900 -9.421 1.00 86.00 145 ASN A CA 1
ATOM 1170 C C . ASN A 1 145 ? 27.250 -9.919 -9.989 1.00 86.00 145 ASN A C 1
ATOM 1172 O O . ASN A 1 145 ? 26.098 -9.913 -9.550 1.00 86.00 145 ASN A O 1
ATOM 1176 N N . PRO A 1 146 ? 27.661 -10.830 -10.893 1.00 77.12 146 PRO A N 1
ATOM 1177 C CA . PRO A 1 146 ? 26.782 -11.867 -11.444 1.00 77.12 146 PRO A CA 1
ATOM 1178 C C . PRO A 1 146 ? 26.315 -12.894 -10.397 1.00 77.12 146 PRO A C 1
ATOM 1180 O O . PRO A 1 146 ? 25.349 -13.619 -10.628 1.00 77.12 146 PRO A O 1
ATOM 1183 N N . ILE A 1 147 ? 26.957 -12.957 -9.220 1.00 74.12 147 ILE A N 1
ATOM 1184 C CA . ILE A 1 147 ? 26.480 -13.763 -8.084 1.00 74.12 147 ILE A CA 1
ATOM 1185 C C . ILE A 1 147 ? 25.085 -13.309 -7.649 1.00 74.12 147 ILE A C 1
ATOM 1187 O O . ILE A 1 147 ? 24.308 -14.142 -7.192 1.00 74.12 147 ILE A O 1
ATOM 1191 N N . LEU A 1 148 ? 24.736 -12.031 -7.841 1.00 74.12 148 LEU A N 1
ATOM 1192 C CA . LEU A 1 148 ? 23.412 -11.523 -7.498 1.00 74.12 148 LEU A CA 1
ATOM 1193 C C . LEU A 1 148 ? 22.314 -12.320 -8.194 1.00 74.12 148 LEU A C 1
ATOM 1195 O O . LEU A 1 148 ? 21.343 -12.703 -7.555 1.00 74.12 148 LEU A O 1
ATOM 1199 N N . THR A 1 149 ? 22.489 -12.634 -9.473 1.00 70.25 149 THR A N 1
ATOM 1200 C CA . THR A 1 149 ? 21.493 -13.408 -10.210 1.00 70.25 149 THR A CA 1
ATOM 1201 C C . THR A 1 149 ? 21.408 -14.818 -9.680 1.00 70.25 149 THR A C 1
ATOM 1203 O O . THR A 1 149 ? 20.307 -15.317 -9.540 1.00 70.25 149 THR A O 1
ATOM 1206 N N . LYS A 1 150 ? 22.522 -15.440 -9.280 1.00 79.19 150 LYS A N 1
ATOM 1207 C CA . LYS A 1 150 ? 22.470 -16.751 -8.619 1.00 79.19 150 LYS A CA 1
ATOM 1208 C C . LYS A 1 150 ? 21.715 -16.673 -7.291 1.00 79.19 150 LYS A C 1
ATOM 1210 O O . LYS A 1 150 ? 20.785 -17.443 -7.095 1.00 79.19 150 LYS A O 1
ATOM 1215 N N . LEU A 1 151 ? 22.057 -15.714 -6.430 1.00 74.81 151 LEU A N 1
ATOM 1216 C CA . LEU A 1 151 ? 21.427 -15.529 -5.118 1.00 74.81 151 LEU A CA 1
ATOM 1217 C C . LEU A 1 151 ? 19.929 -15.242 -5.229 1.00 74.81 151 LEU A C 1
ATOM 1219 O O . LEU A 1 151 ? 19.133 -15.883 -4.550 1.00 74.81 151 LEU A O 1
ATOM 1223 N N . ILE A 1 152 ? 19.552 -14.319 -6.115 1.00 75.50 152 ILE A N 1
ATOM 1224 C CA . ILE A 1 152 ? 18.154 -13.995 -6.384 1.00 75.50 152 ILE A CA 1
ATOM 1225 C C . ILE A 1 152 ? 17.487 -15.202 -7.057 1.00 75.50 152 ILE A C 1
ATOM 1227 O O . ILE A 1 152 ? 16.454 -15.641 -6.595 1.00 75.50 152 ILE A O 1
ATOM 1231 N N . SER A 1 153 ? 18.077 -15.838 -8.070 1.00 69.94 153 SER A N 1
ATOM 1232 C CA . SER A 1 153 ? 17.433 -16.955 -8.789 1.00 69.94 153 SER A CA 1
ATOM 1233 C C . SER A 1 153 ? 17.116 -18.180 -7.930 1.00 69.94 153 SER A C 1
ATOM 1235 O O . SER A 1 153 ? 16.209 -18.926 -8.285 1.00 69.94 153 SER A O 1
ATOM 1237 N N . ILE A 1 154 ? 17.853 -18.402 -6.836 1.00 75.19 154 ILE A N 1
ATOM 1238 C CA . ILE A 1 154 ? 17.632 -19.558 -5.959 1.00 75.19 154 ILE A CA 1
ATOM 1239 C C . ILE A 1 154 ? 16.421 -19.330 -5.045 1.00 75.19 154 ILE A C 1
ATOM 1241 O O . ILE A 1 154 ? 15.682 -20.274 -4.789 1.00 75.19 154 ILE A O 1
ATOM 1245 N N . ASN A 1 155 ? 16.204 -18.097 -4.578 1.00 71.00 155 ASN A N 1
ATOM 1246 C CA . ASN A 1 155 ? 15.220 -17.808 -3.527 1.00 71.00 155 ASN A CA 1
ATOM 1247 C C . ASN A 1 155 ? 14.114 -16.828 -3.938 1.00 71.00 155 ASN A C 1
ATOM 1249 O O . ASN A 1 155 ? 13.135 -16.688 -3.213 1.00 71.00 155 ASN A O 1
ATOM 1253 N N . ALA A 1 156 ? 14.272 -16.121 -5.054 1.00 77.88 156 ALA A N 1
ATOM 1254 C CA . ALA A 1 156 ? 13.367 -15.054 -5.442 1.00 77.88 156 ALA A CA 1
ATOM 1255 C C . ALA A 1 156 ? 12.176 -15.566 -6.233 1.00 77.88 156 ALA A C 1
ATOM 1257 O O . ALA A 1 156 ? 12.295 -16.378 -7.156 1.00 77.88 156 ALA A O 1
ATOM 1258 N N . ASN A 1 157 ? 11.029 -14.974 -5.926 1.00 84.25 157 ASN A N 1
ATOM 1259 C CA . ASN A 1 157 ? 9.766 -15.262 -6.584 1.00 84.25 157 ASN A CA 1
ATOM 1260 C C . ASN A 1 157 ? 9.639 -14.455 -7.880 1.00 84.25 157 ASN A C 1
ATOM 1262 O O . ASN A 1 157 ? 8.824 -13.537 -7.997 1.00 84.25 157 ASN A O 1
ATOM 1266 N N . PHE A 1 158 ? 10.472 -14.797 -8.861 1.00 88.94 158 PHE A N 1
ATOM 1267 C CA . PHE A 1 158 ? 10.353 -14.279 -10.217 1.00 88.94 158 PHE A CA 1
ATOM 1268 C C . PHE A 1 158 ? 8.998 -14.657 -10.825 1.00 88.94 158 PHE A C 1
ATOM 1270 O O . PHE A 1 158 ? 8.597 -15.822 -10.818 1.00 88.94 158 PHE A O 1
ATOM 1277 N N . LYS A 1 159 ? 8.301 -13.669 -11.388 1.00 91.62 159 LYS A N 1
ATOM 1278 C CA . LYS A 1 159 ? 6.997 -13.863 -12.034 1.00 91.62 159 LYS A CA 1
ATOM 1279 C C . LYS A 1 159 ? 7.169 -13.942 -13.540 1.00 91.62 159 LYS A C 1
ATOM 1281 O O . LYS A 1 159 ? 7.925 -13.151 -14.105 1.00 91.62 159 LYS A O 1
ATOM 1286 N N . LYS A 1 160 ? 6.456 -14.858 -14.203 1.00 90.31 160 LYS A N 1
ATOM 1287 C CA . LYS A 1 160 ? 6.485 -14.940 -15.669 1.00 90.31 160 LYS A CA 1
ATOM 1288 C C . LYS A 1 160 ? 5.831 -13.699 -16.260 1.00 90.31 160 LYS A C 1
ATOM 1290 O O . LYS A 1 160 ? 4.784 -13.254 -15.795 1.00 90.31 160 LYS A O 1
ATOM 1295 N N . PHE A 1 161 ? 6.455 -13.183 -17.303 1.00 85.44 161 PHE A N 1
ATOM 1296 C CA . PHE A 1 161 ? 6.206 -11.860 -17.833 1.00 85.44 161 PHE A CA 1
ATOM 1297 C C . PHE A 1 161 ? 5.952 -11.937 -19.337 1.00 85.44 161 PHE A C 1
ATOM 1299 O O . PHE A 1 161 ? 6.792 -12.446 -20.080 1.00 85.44 161 PHE A O 1
ATOM 1306 N N . ASN A 1 162 ? 4.838 -11.371 -19.792 1.00 89.19 162 ASN A N 1
ATOM 1307 C CA . ASN A 1 162 ? 4.567 -11.150 -21.208 1.00 89.19 162 ASN A CA 1
ATOM 1308 C C . ASN A 1 162 ? 4.375 -9.659 -21.479 1.00 89.19 162 ASN A C 1
ATOM 1310 O O . ASN A 1 162 ? 3.697 -8.960 -20.729 1.00 89.19 162 ASN A O 1
ATOM 1314 N N . PHE A 1 163 ? 4.898 -9.174 -22.600 1.00 88.31 163 PHE A N 1
ATOM 1315 C CA . PHE A 1 163 ? 4.589 -7.828 -23.073 1.00 88.31 163 PHE A CA 1
ATOM 1316 C C . PHE A 1 163 ? 3.197 -7.802 -23.729 1.00 88.31 163 PHE A C 1
ATOM 1318 O O . PHE A 1 163 ? 2.960 -8.530 -24.697 1.00 88.31 163 PHE A O 1
ATOM 1325 N N . VAL A 1 164 ? 2.301 -6.916 -23.275 1.00 84.00 164 VAL A N 1
ATOM 1326 C CA . VAL A 1 164 ? 1.035 -6.584 -23.960 1.00 84.00 164 VAL A CA 1
ATOM 1327 C C . VAL A 1 164 ? 1.357 -5.733 -25.180 1.00 84.00 164 VAL A C 1
ATOM 1329 O O . VAL A 1 164 ? 1.238 -4.514 -25.193 1.00 84.00 164 VAL A O 1
ATOM 1332 N N . ASN A 1 165 ? 1.888 -6.394 -26.192 1.00 65.50 165 ASN A N 1
ATOM 1333 C CA . ASN A 1 165 ? 2.007 -5.895 -27.553 1.00 65.50 165 ASN A CA 1
ATOM 1334 C C . ASN A 1 165 ? 2.323 -7.070 -28.482 1.00 65.50 165 ASN A C 1
ATOM 1336 O O . ASN A 1 165 ? 3.068 -6.905 -29.448 1.00 65.50 165 ASN A O 1
ATOM 1340 N N . LYS A 1 166 ? 1.854 -8.283 -28.133 1.00 54.88 166 LYS A N 1
ATOM 1341 C CA . LYS A 1 166 ? 2.088 -9.480 -28.936 1.00 54.88 166 LYS A CA 1
ATOM 1342 C C . LYS A 1 166 ? 1.343 -9.269 -30.246 1.00 54.88 166 LYS A C 1
ATOM 1344 O O . LYS A 1 166 ? 0.141 -9.487 -30.346 1.00 54.88 166 LYS A O 1
ATOM 1349 N N . TYR A 1 167 ? 2.095 -8.723 -31.192 1.00 44.53 167 TYR A N 1
ATOM 1350 C CA . TYR A 1 167 ? 1.720 -8.247 -32.509 1.00 44.53 167 TYR A CA 1
ATOM 1351 C C . TYR A 1 167 ? 1.327 -9.453 -33.367 1.00 44.53 167 TYR A C 1
ATOM 1353 O O . TYR A 1 167 ? 1.981 -9.784 -34.349 1.00 44.53 167 TYR A O 1
ATOM 1361 N N . ASN A 1 168 ? 0.268 -10.161 -32.982 1.00 45.16 168 ASN A N 1
ATOM 1362 C CA . ASN A 1 168 ? -0.327 -11.185 -33.817 1.00 45.16 168 ASN A CA 1
ATOM 1363 C C . ASN A 1 168 ? -1.209 -10.472 -34.838 1.00 45.16 168 ASN A C 1
ATOM 1365 O O . ASN A 1 168 ? -2.427 -10.524 -34.762 1.00 45.16 168 ASN A O 1
ATOM 1369 N N . SER A 1 169 ? -0.583 -9.817 -35.817 1.00 43.19 169 SER A N 1
ATOM 1370 C CA . SER A 1 169 ? -1.262 -9.196 -36.964 1.00 43.19 169 SER A CA 1
ATOM 1371 C C . SER A 1 169 ? -2.068 -10.189 -37.811 1.00 43.19 169 SER A C 1
ATOM 1373 O O . SER A 1 169 ? -2.736 -9.786 -38.755 1.00 43.19 169 SER A O 1
ATOM 1375 N N . HIS A 1 170 ? -1.985 -11.490 -37.518 1.00 49.31 170 HIS A N 1
ATOM 1376 C CA . HIS A 1 170 ? -2.743 -12.533 -38.207 1.00 49.31 170 HIS A CA 1
ATOM 1377 C C . HIS A 1 170 ? -4.116 -12.806 -37.586 1.00 49.31 170 HIS A C 1
ATOM 1379 O O . HIS A 1 170 ? -4.972 -13.347 -38.276 1.00 49.31 170 HIS A O 1
ATOM 1385 N N . ASN A 1 171 ? -4.365 -12.352 -36.353 1.00 48.88 171 ASN A N 1
ATOM 1386 C CA . ASN A 1 171 ? -5.704 -12.289 -35.775 1.00 48.88 171 ASN A CA 1
ATOM 1387 C C . ASN A 1 171 ? -5.955 -10.826 -35.403 1.00 48.88 171 ASN A C 1
ATOM 1389 O O . ASN A 1 171 ? -5.285 -10.307 -34.515 1.00 48.88 171 ASN A O 1
ATOM 1393 N N . ASN A 1 172 ? -6.900 -10.155 -36.064 1.00 49.62 172 ASN A N 1
ATOM 1394 C CA . ASN A 1 172 ? -7.242 -8.730 -35.889 1.00 49.62 172 ASN A CA 1
ATOM 1395 C C . ASN A 1 172 ? -7.674 -8.308 -34.455 1.00 49.62 172 ASN A C 1
ATOM 1397 O O . ASN A 1 172 ? -8.162 -7.198 -34.264 1.00 49.62 172 ASN A O 1
ATOM 1401 N N . ASP A 1 173 ? -7.450 -9.143 -33.439 1.00 45.00 173 ASP A N 1
ATOM 1402 C CA . ASP A 1 173 ? -7.942 -9.003 -32.068 1.00 45.00 173 ASP A CA 1
ATOM 1403 C C . ASP A 1 173 ? -6.857 -8.645 -31.029 1.00 45.00 173 ASP A C 1
ATOM 1405 O O . ASP A 1 173 ? -7.163 -8.577 -29.843 1.00 45.00 173 ASP A O 1
ATOM 1409 N N . ALA A 1 174 ? -5.595 -8.410 -31.422 1.00 44.47 174 ALA A N 1
ATOM 1410 C CA . ALA A 1 174 ? -4.469 -8.294 -30.474 1.00 44.47 174 ALA A CA 1
ATOM 1411 C C . ALA A 1 174 ? -3.928 -6.870 -30.202 1.00 44.47 174 ALA A C 1
ATOM 1413 O O . ALA A 1 174 ? -2.872 -6.726 -29.583 1.00 44.47 174 ALA A O 1
ATOM 1414 N N . ALA A 1 175 ? -4.630 -5.806 -30.607 1.00 54.81 175 ALA A N 1
ATOM 1415 C CA . ALA A 1 175 ? -4.522 -4.554 -29.850 1.00 54.81 175 ALA A CA 1
ATOM 1416 C C . ALA A 1 175 ? -5.273 -4.749 -28.525 1.00 54.81 175 ALA A C 1
ATOM 1418 O O . ALA A 1 175 ? -6.087 -5.664 -28.408 1.00 54.81 175 ALA A O 1
ATOM 1419 N N . ILE A 1 176 ? -5.064 -3.895 -27.523 1.00 64.69 176 ILE A N 1
ATOM 1420 C CA . ILE A 1 176 ? -6.004 -3.825 -26.397 1.00 64.69 176 ILE A CA 1
ATOM 1421 C C . ILE A 1 176 ? -7.311 -3.237 -26.955 1.00 64.69 176 ILE A C 1
ATOM 1423 O O . ILE A 1 176 ? -7.602 -2.057 -26.796 1.00 64.69 176 ILE A O 1
ATOM 1427 N N . THR A 1 177 ? -8.056 -4.026 -27.723 1.00 61.81 177 THR A N 1
ATOM 1428 C CA . THR A 1 177 ? -9.346 -3.685 -28.332 1.00 61.81 177 THR A CA 1
ATOM 1429 C C . THR A 1 177 ? -10.465 -3.747 -27.300 1.00 61.81 177 THR A C 1
ATOM 1431 O O . THR A 1 177 ? -11.602 -3.382 -27.594 1.00 61.81 177 THR A O 1
ATOM 1434 N N . GLY A 1 178 ? -10.135 -4.174 -26.075 1.00 66.81 178 GLY A N 1
ATOM 1435 C CA . GLY A 1 178 ? -11.023 -4.149 -24.929 1.00 66.81 178 GLY A CA 1
ATOM 1436 C C . GLY A 1 178 ? -11.667 -2.776 -24.768 1.00 66.81 178 GLY A C 1
ATOM 1437 O O . GLY A 1 178 ? -11.000 -1.740 -24.762 1.00 66.81 178 GLY A O 1
ATOM 1438 N N . LYS A 1 179 ? -12.992 -2.786 -24.641 1.00 81.56 179 LYS A N 1
ATOM 1439 C CA . LYS A 1 179 ? -13.773 -1.607 -24.287 1.00 81.56 179 LYS A CA 1
ATOM 1440 C C . LYS A 1 179 ? -13.292 -1.106 -22.922 1.00 81.56 179 LYS A C 1
ATOM 1442 O O . LYS A 1 179 ? -13.290 -1.870 -21.964 1.00 81.56 179 LYS A O 1
ATOM 1447 N N . LEU A 1 180 ? -12.892 0.163 -22.848 1.00 85.00 180 LEU A N 1
ATOM 1448 C CA . LEU A 1 180 ? -12.594 0.831 -21.579 1.00 85.00 180 LEU A CA 1
ATOM 1449 C C . LEU A 1 180 ? -13.853 0.840 -20.685 1.00 85.00 180 LEU A C 1
ATOM 1451 O O . LEU A 1 180 ? -14.965 0.966 -21.215 1.00 85.00 180 LEU A O 1
ATOM 1455 N N . PRO A 1 181 ? -13.712 0.755 -19.352 1.00 88.56 181 PRO A N 1
ATOM 1456 C CA . PRO A 1 181 ? -12.464 0.692 -18.583 1.00 88.56 181 PRO A CA 1
ATOM 1457 C C . PRO A 1 181 ? -11.801 -0.698 -18.589 1.00 88.56 181 PRO A C 1
ATOM 1459 O O . PRO A 1 181 ? -12.489 -1.711 -18.671 1.00 88.56 181 PRO A O 1
ATOM 1462 N N . ILE A 1 182 ? -10.470 -0.754 -18.464 1.00 87.75 182 ILE A N 1
ATOM 1463 C CA . ILE A 1 182 ? -9.714 -2.023 -18.403 1.00 87.75 182 ILE A CA 1
ATOM 1464 C C . ILE A 1 182 ? -9.105 -2.196 -17.010 1.00 87.75 182 ILE A C 1
ATOM 1466 O O . ILE A 1 182 ? -8.328 -1.328 -16.606 1.00 87.75 182 ILE A O 1
ATOM 1470 N N . PRO A 1 183 ? -9.398 -3.288 -16.283 1.00 87.25 183 PRO A N 1
ATOM 1471 C CA . PRO A 1 183 ? -8.846 -3.511 -14.954 1.00 87.25 183 PRO A CA 1
ATOM 1472 C C . PRO A 1 183 ? -7.337 -3.766 -15.014 1.00 87.25 183 PRO A C 1
ATOM 1474 O O . PRO A 1 183 ? -6.836 -4.527 -15.848 1.00 87.25 183 PRO A O 1
ATOM 1477 N N . ILE A 1 184 ? -6.606 -3.143 -14.097 1.00 93.06 184 ILE A N 1
ATOM 1478 C CA . ILE A 1 184 ? -5.152 -3.250 -13.997 1.00 93.06 184 ILE A CA 1
ATOM 1479 C C . ILE A 1 184 ? -4.681 -3.473 -12.566 1.00 93.06 184 ILE A C 1
ATOM 1481 O O . ILE A 1 184 ? -5.338 -3.086 -11.600 1.00 93.06 184 ILE A O 1
ATOM 1485 N N . GLU A 1 185 ? -3.513 -4.096 -12.463 1.00 93.12 185 GLU A N 1
ATOM 1486 C CA . GLU A 1 185 ? -2.714 -4.248 -11.252 1.00 93.12 185 GLU A CA 1
ATOM 1487 C C . GLU A 1 185 ? -1.397 -3.502 -11.470 1.00 93.12 185 GLU A C 1
ATOM 1489 O O . GLU A 1 185 ? -0.725 -3.668 -12.483 1.00 93.12 185 GLU A O 1
ATOM 1494 N N . LEU A 1 186 ? -1.011 -2.680 -10.513 1.00 94.25 186 LEU A N 1
ATOM 1495 C CA . LEU A 1 186 ? 0.232 -1.934 -10.500 1.00 94.25 186 LEU A CA 1
ATOM 1496 C C . LEU A 1 186 ? 1.115 -2.508 -9.412 1.00 94.25 186 LEU A C 1
ATOM 1498 O O . LEU A 1 186 ? 0.657 -2.662 -8.286 1.00 94.25 186 LEU A O 1
ATOM 1502 N N . GLU A 1 187 ? 2.375 -2.771 -9.718 1.00 95.00 187 GLU A N 1
ATOM 1503 C CA . GLU A 1 187 ? 3.341 -3.304 -8.766 1.00 95.00 187 GLU A CA 1
ATOM 1504 C C . GLU A 1 187 ? 4.589 -2.421 -8.734 1.00 95.00 187 GLU A C 1
ATOM 1506 O O . GLU A 1 187 ? 5.232 -2.181 -9.754 1.00 95.00 187 GLU A O 1
ATOM 1511 N N . SER A 1 188 ? 4.936 -1.900 -7.561 1.00 94.69 188 SER A N 1
ATOM 1512 C CA . SER A 1 188 ? 6.008 -0.908 -7.412 1.00 94.69 188 SER A CA 1
ATOM 1513 C C . SER A 1 188 ? 6.678 -0.981 -6.037 1.00 94.69 188 SER A C 1
ATOM 1515 O O . SER A 1 188 ? 6.336 -1.824 -5.209 1.00 94.69 188 SER A O 1
ATOM 1517 N N . CYS A 1 189 ? 7.662 -0.115 -5.798 1.00 91.00 189 CYS A N 1
ATOM 1518 C CA . CYS A 1 189 ? 8.311 0.077 -4.504 1.00 91.00 189 CYS A CA 1
ATOM 1519 C C . CYS A 1 189 ? 8.233 1.563 -4.096 1.00 91.00 189 CYS A C 1
ATOM 1521 O O . CYS A 1 189 ? 9.260 2.254 -4.109 1.00 91.00 189 CYS A O 1
ATOM 1523 N N . PRO A 1 190 ? 7.035 2.092 -3.771 1.00 82.69 190 PRO A N 1
ATOM 1524 C CA . PRO A 1 190 ? 6.895 3.475 -3.343 1.00 82.69 190 PRO A CA 1
ATOM 1525 C C . PRO A 1 190 ? 7.691 3.724 -2.064 1.00 82.69 190 PRO A C 1
ATOM 1527 O O . PRO A 1 190 ? 8.000 2.800 -1.312 1.00 82.69 190 PRO A O 1
ATOM 1530 N N . PHE A 1 191 ? 8.055 4.984 -1.824 1.00 78.62 191 PHE A N 1
ATOM 1531 C CA . PHE A 1 191 ? 8.838 5.373 -0.643 1.00 78.62 191 PHE A CA 1
ATOM 1532 C C . PHE A 1 191 ? 10.154 4.580 -0.503 1.00 78.62 191 PHE A C 1
ATOM 1534 O O . PHE A 1 191 ? 10.654 4.347 0.600 1.00 78.62 191 PHE A O 1
ATOM 1541 N N . GLY A 1 192 ? 10.742 4.204 -1.649 1.00 69.62 192 GLY A N 1
ATOM 1542 C CA . GLY A 1 192 ? 11.908 3.324 -1.792 1.00 69.62 192 GLY A CA 1
ATOM 1543 C C . GLY A 1 192 ? 13.210 3.746 -1.091 1.00 69.62 192 GLY A C 1
ATOM 1544 O O . GLY A 1 192 ? 14.217 3.058 -1.237 1.00 69.62 192 GLY A O 1
ATOM 1545 N N . LEU A 1 193 ? 13.209 4.836 -0.320 1.00 74.06 193 LEU A N 1
ATOM 1546 C CA . LEU A 1 193 ? 14.327 5.269 0.524 1.00 74.06 193 LEU A CA 1
ATOM 1547 C C . LEU A 1 193 ? 14.022 5.179 2.022 1.00 74.06 193 LEU A C 1
ATOM 1549 O O . LEU A 1 193 ? 14.937 4.945 2.804 1.00 74.06 193 LEU A O 1
ATOM 1553 N N . SER A 1 194 ? 12.763 5.372 2.419 1.00 71.25 194 SER A N 1
ATOM 1554 C CA . SER A 1 194 ? 12.369 5.516 3.821 1.00 71.25 194 SER A CA 1
ATOM 1555 C C . SER A 1 194 ? 11.797 4.252 4.434 1.00 71.25 194 SER A C 1
ATOM 1557 O O . SER A 1 194 ? 11.987 4.002 5.618 1.00 71.25 194 SER A O 1
ATOM 1559 N N . THR A 1 195 ? 11.068 3.475 3.638 1.00 75.75 195 THR A N 1
ATOM 1560 C CA . THR A 1 195 ? 10.170 2.426 4.142 1.00 75.75 195 THR A CA 1
ATOM 1561 C C . THR A 1 195 ? 10.137 1.230 3.188 1.00 75.75 195 THR A C 1
ATOM 1563 O O . THR A 1 195 ? 9.109 0.583 2.993 1.00 75.75 195 THR A O 1
ATOM 1566 N N . VAL A 1 196 ? 11.288 0.910 2.585 1.00 83.62 196 VAL A N 1
ATOM 1567 C CA . VAL A 1 196 ? 11.418 -0.162 1.579 1.00 83.62 196 VAL A CA 1
ATOM 1568 C C . VAL A 1 196 ? 10.956 -1.515 2.107 1.00 83.62 196 VAL A C 1
ATOM 1570 O O . VAL A 1 196 ? 10.372 -2.288 1.357 1.00 83.62 196 VAL A O 1
ATOM 1573 N N . THR A 1 197 ? 11.173 -1.791 3.395 1.00 82.06 197 THR A N 1
ATOM 1574 C CA . THR A 1 197 ? 10.764 -3.051 4.032 1.00 82.06 197 THR A CA 1
ATOM 1575 C C . THR A 1 197 ? 9.252 -3.267 3.980 1.00 82.06 197 THR A C 1
ATOM 1577 O O . THR A 1 197 ? 8.795 -4.393 3.793 1.00 82.06 197 THR A O 1
ATOM 1580 N N . ILE A 1 198 ? 8.480 -2.182 4.070 1.00 80.44 198 ILE A N 1
ATOM 1581 C CA . ILE A 1 198 ? 7.016 -2.194 4.044 1.00 80.44 198 ILE A CA 1
ATOM 1582 C C . ILE A 1 198 ? 6.505 -2.194 2.600 1.00 80.44 198 ILE A C 1
ATOM 1584 O O . ILE A 1 198 ? 5.607 -2.959 2.252 1.00 80.44 198 ILE A O 1
ATOM 1588 N N . PHE A 1 199 ? 7.083 -1.345 1.751 1.00 85.69 199 PHE A N 1
ATOM 1589 C CA . PHE A 1 199 ? 6.534 -1.041 0.430 1.00 85.69 199 PHE A CA 1
ATOM 1590 C C . PHE A 1 199 ? 7.194 -1.796 -0.729 1.00 85.69 199 PHE A C 1
ATOM 1592 O O . PHE A 1 199 ? 6.828 -1.573 -1.880 1.00 85.69 199 PHE A O 1
ATOM 1599 N N . SER A 1 200 ? 8.139 -2.708 -0.482 1.00 88.88 200 SER A N 1
ATOM 1600 C CA . SER A 1 200 ? 8.669 -3.544 -1.563 1.00 88.88 200 SER A CA 1
ATOM 1601 C C . SER A 1 200 ? 7.577 -4.456 -2.137 1.00 88.88 200 SER A C 1
ATOM 1603 O O . SER A 1 200 ? 6.866 -5.139 -1.391 1.00 88.88 200 SER A O 1
ATOM 1605 N N . GLY A 1 201 ? 7.417 -4.438 -3.465 1.00 86.88 201 GLY A N 1
ATOM 1606 C CA . GLY A 1 201 ? 6.362 -5.188 -4.154 1.00 86.88 201 GLY A CA 1
ATOM 1607 C C . GLY A 1 201 ? 4.952 -4.730 -3.770 1.00 86.88 201 GLY A C 1
ATOM 1608 O O . GLY A 1 201 ? 4.033 -5.542 -3.697 1.00 86.88 201 GLY A O 1
ATOM 1609 N N . PHE A 1 202 ? 4.791 -3.448 -3.450 1.00 90.50 202 PHE A N 1
ATOM 1610 C CA . PHE A 1 202 ? 3.504 -2.846 -3.141 1.00 90.50 202 PHE A CA 1
ATOM 1611 C C . PHE A 1 202 ? 2.584 -2.891 -4.360 1.00 90.50 202 PHE A C 1
ATOM 1613 O O . PHE A 1 202 ? 2.999 -2.523 -5.467 1.00 90.50 202 PHE A O 1
ATOM 1620 N N . LYS A 1 203 ? 1.333 -3.309 -4.139 1.00 91.69 203 LYS A N 1
ATOM 1621 C CA . LYS A 1 203 ? 0.340 -3.456 -5.200 1.00 91.69 203 LYS A CA 1
ATOM 1622 C C . LYS A 1 203 ? -0.796 -2.446 -5.100 1.00 91.69 203 LYS A C 1
ATOM 1624 O O . LYS A 1 203 ? -1.334 -2.203 -4.022 1.00 91.69 203 LYS A O 1
ATOM 1629 N N . MET A 1 204 ? -1.206 -1.904 -6.239 1.00 89.31 204 MET A N 1
ATOM 1630 C CA . MET A 1 204 ? -2.432 -1.119 -6.387 1.00 89.31 204 MET A CA 1
ATOM 1631 C C . MET A 1 204 ? -3.273 -1.687 -7.513 1.00 89.31 204 MET A C 1
ATOM 1633 O O . MET A 1 204 ? -2.747 -2.278 -8.447 1.00 89.31 204 MET A O 1
ATOM 1637 N N . PHE A 1 205 ? -4.574 -1.460 -7.454 1.00 88.88 205 PHE A N 1
ATOM 1638 C CA . PHE A 1 205 ? -5.496 -1.908 -8.484 1.00 88.88 205 PHE A CA 1
ATOM 1639 C C . PHE A 1 205 ? -6.387 -0.742 -8.886 1.00 88.88 205 PHE A C 1
ATOM 1641 O O . PHE A 1 205 ? -6.690 0.128 -8.068 1.00 88.88 205 PHE A O 1
ATOM 1648 N N . GLY A 1 206 ? -6.798 -0.727 -10.144 1.00 88.56 206 GLY A N 1
ATOM 1649 C CA . GLY A 1 206 ? -7.718 0.270 -10.675 1.00 88.56 206 GLY A CA 1
ATOM 1650 C C . GLY A 1 206 ? -7.999 0.004 -12.139 1.00 88.56 206 GLY A C 1
ATOM 1651 O O . GLY A 1 206 ? -7.971 -1.151 -12.570 1.00 88.56 206 GLY A O 1
ATOM 1652 N N . PHE A 1 207 ? -8.265 1.059 -12.899 1.00 90.38 207 PHE A N 1
ATOM 1653 C CA . PHE A 1 207 ? -8.683 0.937 -14.284 1.00 90.38 207 PHE A CA 1
ATOM 1654 C C . PHE A 1 207 ? -7.938 1.891 -15.203 1.00 90.38 207 PHE A C 1
ATOM 1656 O O . PHE A 1 207 ? -7.808 3.084 -14.932 1.00 90.38 207 PHE A O 1
ATOM 1663 N N . ILE A 1 208 ? -7.545 1.381 -16.369 1.00 93.25 208 ILE A N 1
ATOM 1664 C CA . ILE A 1 208 ? -7.250 2.240 -17.510 1.00 93.25 208 ILE A CA 1
ATOM 1665 C C . ILE A 1 208 ? -8.568 2.810 -18.009 1.00 93.25 208 ILE A C 1
ATOM 1667 O O . ILE A 1 208 ? -9.453 2.067 -18.438 1.00 93.25 208 ILE A O 1
ATOM 1671 N N . ASN A 1 209 ? -8.668 4.134 -17.973 1.00 92.62 209 ASN A N 1
ATOM 1672 C CA . ASN A 1 209 ? -9.836 4.887 -18.423 1.00 92.62 209 ASN A CA 1
ATOM 1673 C C . ASN A 1 209 ? -9.586 5.607 -19.749 1.00 92.62 209 ASN A C 1
ATOM 1675 O O . ASN A 1 209 ? -10.527 6.054 -20.400 1.00 92.62 209 ASN A O 1
ATOM 1679 N N . TYR A 1 210 ? -8.323 5.708 -20.159 1.00 93.12 210 TYR A N 1
ATOM 1680 C CA . TYR A 1 210 ? -7.932 6.294 -21.429 1.00 93.12 210 TYR A CA 1
ATOM 1681 C C . TYR A 1 210 ? -6.670 5.623 -21.962 1.00 93.12 210 TYR A C 1
ATOM 1683 O O . TYR A 1 210 ? -5.757 5.285 -21.205 1.00 93.12 210 TYR A O 1
ATOM 1691 N N . LYS A 1 211 ? -6.611 5.489 -23.282 1.00 92.19 211 LYS A N 1
ATOM 1692 C CA . LYS A 1 211 ? -5.418 5.116 -24.033 1.00 92.19 211 LYS A CA 1
ATOM 1693 C C . LYS A 1 211 ? -5.302 6.043 -25.234 1.00 92.19 211 LYS A C 1
ATOM 1695 O O . LYS A 1 211 ? -6.326 6.433 -25.800 1.00 92.19 211 LYS A O 1
ATOM 1700 N N . ASP A 1 212 ? -4.086 6.428 -25.589 1.00 90.50 212 ASP A N 1
ATOM 1701 C CA . ASP A 1 212 ? -3.877 7.259 -26.769 1.00 90.50 212 ASP A CA 1
ATOM 1702 C C . ASP A 1 212 ? -4.110 6.459 -28.064 1.00 90.50 212 ASP A C 1
ATOM 1704 O O . ASP A 1 212 ? -4.224 5.233 -28.067 1.00 90.50 212 ASP A O 1
ATOM 1708 N N . SER A 1 213 ? -4.176 7.153 -29.202 1.00 87.19 213 SER A N 1
ATOM 1709 C CA . SER A 1 213 ? -4.450 6.508 -30.495 1.00 87.19 213 SER A CA 1
ATOM 1710 C C . SER A 1 213 ? -3.364 5.525 -30.937 1.00 87.19 213 SER A C 1
ATOM 1712 O O . SER A 1 213 ? -3.621 4.692 -31.802 1.00 87.19 213 SER A O 1
ATOM 1714 N N . ASN A 1 214 ? -2.156 5.631 -30.375 1.00 88.38 214 ASN A N 1
ATOM 1715 C CA . ASN A 1 214 ? -1.031 4.779 -30.732 1.00 88.38 214 ASN A CA 1
ATOM 1716 C C . ASN A 1 214 ? -0.804 3.632 -29.736 1.00 88.38 214 ASN A C 1
ATOM 1718 O O . ASN A 1 214 ? 0.126 2.853 -29.962 1.00 88.38 214 ASN A O 1
ATOM 1722 N N . ASP A 1 215 ? -1.614 3.500 -28.678 1.00 90.12 215 ASP A N 1
ATOM 1723 C CA . ASP A 1 215 ? -1.370 2.583 -27.552 1.00 90.12 215 ASP A CA 1
ATOM 1724 C C . ASP A 1 215 ? 0.051 2.755 -26.959 1.00 90.12 215 ASP A C 1
ATOM 1726 O O . ASP A 1 215 ? 0.698 1.799 -26.523 1.00 90.12 215 ASP A O 1
ATOM 1730 N N . GLU A 1 216 ? 0.577 3.982 -26.998 1.00 92.75 216 GLU A N 1
ATOM 1731 C CA . GLU A 1 216 ? 1.871 4.363 -26.442 1.00 92.75 216 GLU A CA 1
ATOM 1732 C C . GLU A 1 216 ? 1.766 4.861 -24.993 1.00 92.75 216 GLU A C 1
ATOM 1734 O O . GLU A 1 216 ? 2.737 4.740 -24.236 1.00 92.75 216 GLU A O 1
ATOM 1739 N N . LEU A 1 217 ? 0.586 5.348 -24.600 1.00 94.81 217 LEU A N 1
ATOM 1740 C CA . LEU A 1 217 ? 0.290 5.993 -23.324 1.00 94.81 217 LEU A CA 1
ATOM 1741 C C . LEU A 1 217 ? -1.064 5.525 -22.776 1.00 94.81 217 LEU A C 1
ATOM 1743 O O . LEU A 1 217 ? -2.062 5.502 -23.495 1.00 94.81 217 LEU A O 1
ATOM 1747 N N . TYR A 1 218 ? -1.115 5.257 -21.473 1.00 95.44 218 TYR A N 1
ATOM 1748 C CA . TYR A 1 218 ? -2.357 4.961 -20.762 1.00 95.44 218 TYR A CA 1
ATOM 1749 C C . TYR A 1 218 ? -2.551 5.903 -19.574 1.00 95.44 218 TYR A C 1
ATOM 1751 O O . TYR A 1 218 ? -1.579 6.271 -18.906 1.00 95.44 218 TYR A O 1
ATOM 1759 N N . LEU A 1 219 ? -3.809 6.257 -19.291 1.00 95.62 219 LEU A N 1
ATOM 1760 C CA . LEU A 1 219 ? -4.196 6.975 -18.077 1.00 95.62 219 LEU A CA 1
ATOM 1761 C C . LEU A 1 219 ? -5.083 6.092 -17.204 1.00 95.62 219 LEU A C 1
ATOM 1763 O O . LEU A 1 219 ? -6.079 5.526 -17.668 1.00 95.62 219 LEU A O 1
ATOM 1767 N N . SER A 1 220 ? -4.713 6.018 -15.933 1.00 94.75 220 SER A N 1
ATOM 1768 C CA . SER A 1 220 ? -5.390 5.241 -14.905 1.00 94.75 220 SER A CA 1
ATOM 1769 C C . SER A 1 220 ? -6.042 6.146 -13.860 1.00 94.75 220 SER A C 1
ATOM 1771 O O . SER A 1 220 ? -5.514 7.218 -13.560 1.00 94.75 220 SER A O 1
ATOM 1773 N N . ASP A 1 221 ? -7.160 5.705 -13.281 1.00 89.81 221 ASP A N 1
ATOM 1774 C CA . ASP A 1 221 ? -7.787 6.344 -12.106 1.00 89.81 221 ASP A CA 1
ATOM 1775 C C . ASP A 1 221 ? -7.066 6.061 -10.782 1.00 89.81 221 ASP A C 1
ATOM 1777 O O . ASP A 1 221 ? -7.388 6.647 -9.748 1.00 89.81 221 ASP A O 1
ATOM 1781 N N . THR A 1 222 ? -6.073 5.177 -10.794 1.00 89.50 222 THR A N 1
ATOM 1782 C CA . THR A 1 222 ? -5.225 4.933 -9.630 1.00 89.50 222 THR A CA 1
ATOM 1783 C C . THR A 1 222 ? -4.419 6.177 -9.289 1.00 89.50 222 THR A C 1
ATOM 1785 O O . THR A 1 222 ? -3.878 6.840 -10.173 1.00 89.50 222 THR A O 1
ATOM 1788 N N . LYS A 1 223 ? -4.247 6.445 -7.998 1.00 87.25 223 LYS A N 1
ATOM 1789 C CA . LYS A 1 223 ? -3.393 7.532 -7.526 1.00 87.25 223 LYS A CA 1
ATOM 1790 C C . LYS A 1 223 ? -1.911 7.169 -7.611 1.00 87.25 223 LYS A C 1
ATOM 1792 O O . LYS A 1 223 ? -1.532 6.027 -7.377 1.00 87.25 223 LYS A O 1
ATOM 1797 N N . TYR A 1 224 ? -1.074 8.156 -7.899 1.00 89.94 224 TYR A N 1
ATOM 1798 C CA . TYR A 1 224 ? 0.373 8.011 -7.850 1.00 89.94 224 TYR A CA 1
ATOM 1799 C C . TYR A 1 224 ? 0.894 8.243 -6.425 1.00 89.94 224 TYR A C 1
ATOM 1801 O O . TYR A 1 224 ? 0.431 9.141 -5.718 1.00 89.94 224 TYR A O 1
ATOM 1809 N N . LEU A 1 225 ? 1.860 7.427 -6.002 1.00 88.62 225 LEU A N 1
ATOM 1810 C CA . LEU A 1 225 ? 2.608 7.596 -4.755 1.00 88.62 225 LEU A CA 1
ATOM 1811 C C . LEU A 1 225 ? 4.074 7.892 -5.072 1.00 88.62 225 LEU A C 1
ATOM 1813 O O . LEU A 1 225 ? 4.577 7.584 -6.157 1.00 88.62 225 LEU A O 1
ATOM 1817 N N . ASP A 1 226 ? 4.783 8.453 -4.099 1.00 84.88 226 ASP A N 1
ATOM 1818 C CA . ASP A 1 226 ? 6.180 8.813 -4.292 1.00 84.88 226 ASP A CA 1
ATOM 1819 C C . ASP A 1 226 ? 7.062 7.624 -4.624 1.00 84.88 226 ASP A C 1
ATOM 1821 O O . ASP A 1 226 ? 6.977 6.556 -4.017 1.00 84.88 226 ASP A O 1
ATOM 1825 N N . ASN A 1 227 ? 7.970 7.856 -5.570 1.00 89.75 227 ASN A N 1
ATOM 1826 C CA . ASN A 1 227 ? 8.924 6.881 -6.083 1.00 89.75 227 ASN A CA 1
ATOM 1827 C C . ASN A 1 227 ? 8.266 5.671 -6.778 1.00 89.75 227 ASN A C 1
ATOM 1829 O O . ASN A 1 227 ? 8.941 4.664 -6.980 1.00 89.75 227 ASN A O 1
ATOM 1833 N N . MET A 1 228 ? 6.989 5.747 -7.187 1.00 93.75 228 MET A N 1
ATOM 1834 C CA . MET A 1 228 ? 6.358 4.709 -8.023 1.00 93.75 228 MET A CA 1
ATOM 1835 C C . MET A 1 228 ? 6.834 4.721 -9.477 1.00 93.75 228 MET A C 1
ATOM 1837 O O . MET A 1 228 ? 6.645 3.724 -10.173 1.00 93.75 228 MET A O 1
ATOM 1841 N N . ILE A 1 229 ? 7.443 5.813 -9.953 1.00 95.19 229 ILE A N 1
ATOM 1842 C CA . ILE A 1 229 ? 8.015 5.893 -11.303 1.00 95.19 229 ILE A CA 1
ATOM 1843 C C . ILE A 1 229 ? 8.950 4.702 -11.571 1.00 95.19 229 ILE A C 1
ATOM 1845 O O . ILE A 1 229 ? 9.786 4.352 -10.740 1.00 95.19 229 ILE A O 1
ATOM 1849 N N . GLY A 1 230 ? 8.763 4.058 -12.724 1.00 96.12 230 GLY A N 1
ATOM 1850 C CA . GLY A 1 230 ? 9.446 2.825 -13.114 1.00 96.12 230 GLY A CA 1
ATOM 1851 C C . GLY A 1 230 ? 8.812 1.540 -12.568 1.00 96.12 230 GLY A C 1
ATOM 1852 O O . GLY A 1 230 ? 9.275 0.458 -12.916 1.00 96.12 230 GLY A O 1
ATOM 1853 N N . GLY A 1 231 ? 7.758 1.637 -11.750 1.00 96.62 231 GLY A N 1
ATOM 1854 C CA . GLY A 1 231 ? 6.934 0.501 -11.339 1.00 96.62 231 GLY A CA 1
ATOM 1855 C C . GLY A 1 231 ? 6.204 -0.134 -12.522 1.00 96.62 231 GLY A C 1
ATOM 1856 O O . GLY A 1 231 ? 6.079 0.472 -13.584 1.00 96.62 231 GLY A O 1
ATOM 1857 N N . LEU A 1 232 ? 5.726 -1.360 -12.350 1.00 96.75 232 LEU A N 1
ATOM 1858 C CA . LEU A 1 232 ? 5.109 -2.145 -13.408 1.00 96.75 232 LEU A CA 1
ATOM 1859 C C . LEU A 1 232 ? 3.591 -1.976 -13.434 1.00 96.75 232 LEU A C 1
ATOM 1861 O O . LEU A 1 232 ? 2.951 -2.019 -12.389 1.00 96.75 232 LEU A O 1
ATOM 1865 N N . ALA A 1 233 ? 3.012 -1.858 -14.627 1.00 96.50 233 ALA A N 1
ATOM 1866 C CA . ALA A 1 233 ? 1.573 -1.967 -14.836 1.00 96.50 233 ALA A CA 1
ATOM 1867 C C . ALA A 1 233 ? 1.237 -3.279 -15.553 1.00 96.50 233 ALA A C 1
ATOM 1869 O O . ALA A 1 233 ? 1.759 -3.554 -16.634 1.00 96.50 233 ALA A O 1
ATOM 1870 N N . ASN A 1 234 ? 0.350 -4.072 -14.966 1.00 94.62 234 ASN A N 1
ATOM 1871 C CA . ASN A 1 234 ? -0.123 -5.360 -15.457 1.00 94.62 234 ASN A CA 1
ATOM 1872 C C . ASN A 1 234 ? -1.624 -5.304 -15.745 1.00 94.62 234 ASN A C 1
ATOM 1874 O O . ASN A 1 234 ? -2.381 -4.629 -15.049 1.00 94.62 234 ASN A O 1
ATOM 1878 N N . LEU A 1 235 ? -2.066 -6.052 -16.753 1.00 91.50 235 LEU A N 1
ATOM 1879 C CA . LEU A 1 235 ? -3.477 -6.362 -16.927 1.00 91.50 235 LEU A CA 1
ATOM 1880 C C . LEU A 1 235 ? -3.930 -7.244 -15.770 1.00 91.50 235 LEU A C 1
ATOM 1882 O O . LEU A 1 235 ? -3.357 -8.311 -15.528 1.00 91.50 235 LEU A O 1
ATOM 1886 N N . ASN A 1 236 ? -4.970 -6.805 -15.068 1.00 85.56 236 ASN A N 1
ATOM 1887 C CA . ASN A 1 236 ? -5.539 -7.604 -14.005 1.00 85.56 236 ASN A CA 1
ATOM 1888 C C . ASN A 1 236 ? -6.509 -8.621 -14.615 1.00 85.56 236 ASN A C 1
ATOM 1890 O O . ASN A 1 236 ? -7.608 -8.275 -15.045 1.00 85.56 236 ASN A O 1
ATOM 1894 N N . LYS A 1 237 ? -6.087 -9.888 -14.656 1.00 74.38 237 LYS A N 1
ATOM 1895 C CA . LYS A 1 237 ? -6.938 -11.010 -15.082 1.00 74.38 237 LYS A CA 1
ATOM 1896 C C . LYS A 1 237 ? -7.977 -11.382 -14.018 1.00 74.38 237 LYS A C 1
ATOM 1898 O O . LYS A 1 237 ? -8.966 -12.037 -14.343 1.00 74.38 237 LYS A O 1
ATOM 1903 N N . TYR A 1 238 ? -7.769 -10.964 -12.766 1.00 64.56 238 TYR A N 1
ATOM 1904 C CA . TYR A 1 238 ? -8.704 -11.160 -11.663 1.00 64.56 238 TYR A CA 1
ATOM 1905 C C . TYR A 1 238 ? -9.786 -10.094 -11.712 1.00 64.56 238 TYR A C 1
ATOM 1907 O O . TYR A 1 238 ? -9.771 -9.079 -11.017 1.00 64.56 238 TYR A O 1
ATOM 1915 N N . ASP A 1 239 ? -10.760 -10.349 -12.568 1.00 58.03 239 ASP A N 1
ATOM 1916 C CA . ASP A 1 239 ? -11.939 -9.520 -12.710 1.00 58.03 239 ASP A CA 1
ATOM 1917 C C . ASP A 1 239 ? -12.957 -9.801 -11.584 1.00 58.03 239 ASP A C 1
ATOM 1919 O O . ASP A 1 239 ? -14.087 -10.246 -11.808 1.00 58.03 239 ASP A O 1
ATOM 1923 N N . HIS A 1 240 ? -12.546 -9.583 -10.328 1.00 52.94 240 HIS A N 1
ATOM 1924 C CA . HIS A 1 240 ? -13.440 -9.685 -9.167 1.00 52.94 240 HIS A CA 1
ATOM 1925 C C . HIS A 1 240 ? -14.614 -8.703 -9.285 1.00 52.94 240 HIS A C 1
ATOM 1927 O O . HIS A 1 240 ? -15.738 -9.008 -8.880 1.00 52.94 240 HIS A O 1
ATOM 1933 N N . HIS A 1 241 ? -14.381 -7.552 -9.919 1.00 48.66 241 HIS A N 1
ATOM 1934 C CA . HIS A 1 241 ? -15.391 -6.516 -10.086 1.00 48.66 241 HIS A CA 1
ATOM 1935 C C . HIS A 1 241 ? -16.458 -6.887 -11.127 1.00 48.66 241 HIS A C 1
ATOM 1937 O O . HIS A 1 241 ? -17.643 -6.601 -10.910 1.00 48.66 241 HIS A O 1
ATOM 1943 N N . HIS A 1 242 ? -16.104 -7.589 -12.213 1.00 50.03 242 HIS A N 1
ATOM 1944 C CA . HIS A 1 242 ? -17.124 -8.189 -13.065 1.00 50.03 242 HIS A CA 1
ATOM 1945 C C . HIS A 1 242 ? -17.752 -9.435 -12.451 1.00 50.03 242 HIS A C 1
ATOM 1947 O O . HIS A 1 242 ? -18.910 -9.666 -12.761 1.00 50.03 242 HIS A O 1
ATOM 1953 N N . GLN A 1 243 ? -17.118 -10.219 -11.575 1.00 50.09 243 GLN A N 1
ATOM 1954 C CA . GLN A 1 243 ? -17.876 -11.260 -10.858 1.00 50.09 243 GLN A CA 1
ATOM 1955 C C . GLN A 1 243 ? -19.001 -10.652 -10.001 1.00 50.09 243 GLN A C 1
ATOM 1957 O O . GLN A 1 243 ? -20.112 -11.185 -9.991 1.00 50.09 243 GLN A O 1
ATOM 1962 N N . TYR A 1 244 ? -18.753 -9.498 -9.371 1.00 47.72 244 TYR A N 1
ATOM 1963 C CA . TYR A 1 244 ? -19.761 -8.759 -8.607 1.00 47.72 244 TYR A CA 1
ATOM 1964 C C . TYR A 1 244 ? -20.908 -8.232 -9.493 1.00 47.72 244 TYR A C 1
ATOM 1966 O O . TYR A 1 244 ? -22.077 -8.484 -9.207 1.00 47.72 244 TYR A O 1
ATOM 1974 N N . HIS A 1 245 ? -20.606 -7.569 -10.620 1.00 50.50 245 HIS A N 1
ATOM 1975 C CA . HIS A 1 245 ? -21.647 -7.020 -11.507 1.00 50.50 245 HIS A CA 1
ATOM 1976 C C . HIS A 1 245 ? -22.283 -8.039 -12.477 1.00 50.50 245 HIS A C 1
ATOM 1978 O O . HIS A 1 245 ? -23.457 -7.897 -12.819 1.00 50.50 245 HIS A O 1
ATOM 1984 N N . ARG A 1 246 ? -21.567 -9.086 -12.918 1.00 48.59 246 ARG A N 1
ATOM 1985 C CA . ARG A 1 246 ? -22.084 -10.121 -13.845 1.00 48.59 246 ARG A CA 1
ATOM 1986 C C . ARG A 1 246 ? -23.146 -11.011 -13.196 1.00 48.59 246 ARG A C 1
ATOM 1988 O O . ARG A 1 246 ? -23.981 -11.545 -13.918 1.00 48.59 246 ARG A O 1
ATOM 1995 N N . ARG A 1 247 ? -23.187 -11.128 -11.861 1.00 50.81 247 ARG A N 1
ATOM 1996 C CA . ARG A 1 247 ? -24.248 -11.874 -11.156 1.00 50.81 247 ARG A CA 1
ATOM 1997 C C . ARG A 1 247 ? -25.636 -11.246 -11.286 1.00 50.81 247 ARG A C 1
ATOM 1999 O O . ARG A 1 247 ? -26.610 -11.983 -11.239 1.00 50.81 247 ARG A O 1
ATOM 2006 N N . GLN A 1 248 ? -25.745 -9.937 -11.526 1.00 52.16 248 GLN A N 1
ATOM 2007 C CA . GLN A 1 248 ? -27.050 -9.325 -11.811 1.00 52.16 248 GLN A CA 1
ATOM 2008 C C . GLN A 1 248 ? -27.526 -9.541 -13.257 1.00 52.16 248 GLN A C 1
ATOM 2010 O O . GLN A 1 248 ? -28.695 -9.323 -13.542 1.00 52.16 248 GLN A O 1
ATOM 2015 N N . ASN A 1 249 ? -26.658 -10.013 -14.160 1.00 43.31 249 ASN A N 1
ATOM 2016 C CA . ASN A 1 249 ? -26.965 -10.207 -15.580 1.00 43.31 249 ASN A CA 1
ATOM 2017 C C . ASN A 1 249 ? -26.476 -11.586 -16.070 1.00 43.31 249 ASN A C 1
ATOM 2019 O O . ASN A 1 249 ? -25.620 -11.681 -16.950 1.00 43.31 249 ASN A O 1
ATOM 2023 N N . GLN A 1 250 ? -27.011 -12.669 -15.495 1.00 45.53 250 GLN A N 1
ATOM 2024 C CA . GLN A 1 250 ? -26.573 -14.053 -15.755 1.00 45.53 250 GLN A CA 1
ATOM 2025 C C . GLN A 1 250 ? -26.792 -14.568 -17.198 1.00 45.53 250 GLN A C 1
ATOM 2027 O O . GLN A 1 250 ? -26.204 -15.579 -17.569 1.00 45.53 250 GLN A O 1
ATOM 2032 N N . HIS A 1 251 ? -27.569 -13.894 -18.054 1.00 49.53 251 HIS A N 1
ATOM 2033 C CA . HIS A 1 251 ? -27.970 -14.444 -19.363 1.00 49.53 251 HIS A CA 1
ATOM 2034 C C . HIS A 1 251 ? -26.959 -14.299 -20.529 1.00 49.53 251 HIS A C 1
ATOM 2036 O O . HIS A 1 251 ? -27.270 -14.730 -21.635 1.00 49.53 251 HIS A O 1
ATOM 2042 N N . LEU A 1 252 ? -25.755 -13.738 -20.339 1.00 43.84 252 LEU A N 1
ATOM 2043 C CA . LEU A 1 252 ? -24.831 -13.407 -21.453 1.00 43.84 252 LEU A CA 1
ATOM 2044 C C . LEU A 1 252 ? -23.473 -14.158 -21.457 1.00 43.84 252 LEU A C 1
ATOM 2046 O O . LEU A 1 252 ? -22.509 -13.678 -22.047 1.00 43.84 252 LEU A O 1
ATOM 2050 N N . LEU A 1 253 ? -23.344 -15.318 -20.800 1.00 40.34 253 LEU A N 1
ATOM 2051 C CA . LEU A 1 253 ? -22.043 -15.779 -20.270 1.00 40.34 253 LEU A CA 1
ATOM 2052 C C . LEU A 1 253 ? -21.268 -16.918 -20.977 1.00 40.34 253 LEU A C 1
ATOM 2054 O O . LEU A 1 253 ? -20.231 -17.312 -20.453 1.00 40.34 253 LEU A O 1
ATOM 2058 N N . ASN A 1 254 ? -21.636 -17.403 -22.167 1.00 43.91 254 ASN A N 1
ATOM 2059 C CA . ASN A 1 254 ? -20.972 -18.603 -22.730 1.00 43.91 254 ASN A CA 1
ATOM 2060 C C . ASN A 1 254 ? -19.676 -18.389 -23.550 1.00 43.91 254 ASN A C 1
ATOM 2062 O O . ASN A 1 254 ? -19.100 -19.375 -23.997 1.00 43.91 254 ASN A O 1
ATOM 2066 N N . ASN A 1 255 ? -19.172 -17.161 -23.740 1.00 42.78 255 ASN A N 1
ATOM 2067 C CA . ASN A 1 255 ? -18.114 -16.905 -24.742 1.00 42.78 255 ASN A CA 1
ATOM 2068 C C . ASN A 1 255 ? -16.779 -16.335 -24.218 1.00 42.78 255 ASN A C 1
ATOM 2070 O O . ASN A 1 255 ? -15.974 -15.876 -25.027 1.00 42.78 255 ASN A O 1
ATOM 2074 N N . TYR A 1 256 ? -16.495 -16.346 -22.910 1.00 42.78 256 TYR A N 1
ATOM 2075 C CA . TYR A 1 256 ? -15.178 -15.898 -22.423 1.00 42.78 256 TYR A CA 1
ATOM 2076 C C . TYR A 1 256 ? -14.190 -17.070 -22.293 1.00 42.78 256 TYR A C 1
ATOM 2078 O O . TYR A 1 256 ? -14.488 -18.025 -21.575 1.00 42.78 256 TYR A O 1
ATOM 2086 N N . PRO A 1 257 ? -13.012 -17.015 -22.947 1.00 45.84 257 PRO A N 1
ATOM 2087 C CA . PRO A 1 257 ? -12.019 -18.079 -22.865 1.00 45.84 257 PRO A CA 1
ATOM 2088 C C . PRO A 1 257 ? -11.507 -18.220 -21.428 1.00 45.84 257 PRO A C 1
ATOM 2090 O O . PRO A 1 257 ? -11.145 -17.234 -20.783 1.00 45.84 257 PRO A O 1
ATOM 2093 N N . HIS A 1 258 ? -11.482 -19.458 -20.929 1.00 45.88 258 HIS A N 1
ATOM 2094 C CA . HIS A 1 258 ? -10.897 -19.803 -19.637 1.00 45.88 258 HIS A CA 1
ATOM 2095 C C . HIS A 1 258 ? -9.475 -19.238 -19.530 1.00 45.88 258 HIS A C 1
ATOM 2097 O O . HIS A 1 258 ? -8.647 -19.458 -20.415 1.00 45.88 258 HIS A O 1
ATOM 2103 N N . ALA A 1 259 ? -9.201 -18.501 -18.451 1.00 47.03 259 ALA A N 1
ATOM 2104 C CA . ALA A 1 259 ? -7.902 -17.893 -18.200 1.00 47.03 259 ALA A CA 1
ATOM 2105 C C . ALA A 1 259 ? -6.802 -18.970 -18.206 1.00 47.03 259 ALA A C 1
ATOM 2107 O O . ALA A 1 259 ? -6.729 -19.819 -17.319 1.00 47.03 259 ALA A O 1
ATOM 2108 N N . SER A 1 260 ? -5.953 -18.947 -19.231 1.00 45.81 260 SER A N 1
ATOM 2109 C CA . SER A 1 260 ? -4.758 -19.781 -19.322 1.00 45.81 260 SER A CA 1
ATOM 2110 C C . SER A 1 260 ? -3.803 -19.455 -18.170 1.00 45.81 260 SER A C 1
ATOM 2112 O O . SER A 1 260 ? -3.536 -18.278 -17.946 1.00 45.81 260 SER A O 1
ATOM 2114 N N . ASN A 1 261 ? -3.304 -20.494 -17.492 1.00 54.69 261 ASN A N 1
ATOM 2115 C CA . ASN A 1 261 ? -2.272 -20.524 -16.443 1.00 54.69 261 ASN A CA 1
ATOM 2116 C C . ASN A 1 261 ? -2.068 -19.211 -15.627 1.00 54.69 261 ASN A C 1
ATOM 2118 O O . ASN A 1 261 ? -1.444 -18.271 -16.137 1.00 54.69 261 ASN A O 1
ATOM 2122 N N . PRO A 1 262 ? -2.492 -19.154 -14.344 1.00 60.00 262 PRO A N 1
ATOM 2123 C CA . PRO A 1 262 ? -2.384 -17.960 -13.490 1.00 60.00 262 PRO A CA 1
ATOM 2124 C C . PRO A 1 262 ? -0.949 -17.441 -13.281 1.00 60.00 262 PRO A C 1
ATOM 2126 O O . PRO A 1 262 ? -0.762 -16.351 -12.750 1.00 60.00 262 PRO A O 1
ATOM 2129 N N . GLU A 1 263 ? 0.071 -18.184 -13.710 1.00 71.69 263 GLU A N 1
ATOM 2130 C CA . GLU A 1 263 ? 1.476 -17.825 -13.522 1.00 71.69 263 GLU A CA 1
ATOM 2131 C C . GLU A 1 263 ? 2.003 -16.723 -14.455 1.00 71.69 263 GLU A C 1
ATOM 2133 O O . GLU A 1 263 ? 3.049 -16.147 -14.158 1.00 71.69 263 GLU A O 1
ATOM 2138 N N . THR A 1 264 ? 1.345 -16.439 -15.588 1.00 79.00 264 THR A N 1
ATOM 2139 C CA . THR A 1 264 ? 1.830 -15.435 -16.562 1.00 79.00 264 THR A CA 1
ATOM 2140 C C . THR A 1 264 ? 1.072 -14.115 -16.467 1.00 79.00 264 THR A C 1
ATOM 2142 O O . THR A 1 264 ? -0.133 -14.061 -16.752 1.00 79.00 264 THR A O 1
ATOM 2145 N N . THR A 1 265 ? 1.784 -13.040 -16.122 1.00 84.88 265 THR A N 1
ATOM 2146 C CA . THR A 1 265 ? 1.235 -11.681 -16.123 1.00 84.88 265 THR A CA 1
ATOM 2147 C C . THR A 1 265 ? 1.457 -11.017 -17.476 1.00 84.88 265 THR A C 1
ATOM 2149 O O . THR A 1 265 ? 2.552 -11.053 -18.042 1.00 84.88 265 THR A O 1
ATOM 2152 N N . ASP A 1 266 ? 0.404 -10.395 -17.999 1.00 91.00 266 ASP A N 1
ATOM 2153 C CA . ASP A 1 266 ? 0.493 -9.604 -19.220 1.00 91.00 266 ASP A CA 1
ATOM 2154 C C . ASP A 1 266 ? 0.702 -8.141 -18.818 1.00 91.00 266 ASP A C 1
ATOM 2156 O O . ASP A 1 266 ? -0.169 -7.511 -18.218 1.00 91.00 266 ASP A O 1
ATOM 2160 N N . SER A 1 267 ? 1.885 -7.608 -19.100 1.00 93.88 267 SER A N 1
ATOM 2161 C CA . SER A 1 267 ? 2.294 -6.274 -18.680 1.00 93.88 267 SER A CA 1
ATOM 2162 C C . SER A 1 267 ? 2.003 -5.221 -19.744 1.00 93.88 267 SER A C 1
ATOM 2164 O O . SER A 1 267 ? 2.346 -5.397 -20.912 1.00 93.88 267 SER A O 1
ATOM 2166 N N . LEU A 1 268 ? 1.407 -4.102 -19.335 1.00 94.44 268 LEU A N 1
ATOM 2167 C CA . LEU A 1 268 ? 1.085 -2.954 -20.183 1.00 94.44 268 LEU A CA 1
ATOM 2168 C C . LEU A 1 268 ? 2.281 -2.041 -20.421 1.00 94.44 268 LEU A C 1
ATOM 2170 O O . LEU A 1 268 ? 2.467 -1.535 -21.530 1.00 94.44 268 LEU A O 1
ATOM 2174 N N . GLY A 1 269 ? 3.079 -1.805 -19.383 1.00 96.25 269 GLY A N 1
ATOM 2175 C CA . GLY A 1 269 ? 4.115 -0.786 -19.417 1.00 96.25 269 GLY A CA 1
ATOM 2176 C C . GLY A 1 269 ? 4.664 -0.436 -18.043 1.00 96.25 269 GLY A C 1
ATOM 2177 O O . GLY A 1 269 ? 4.464 -1.173 -17.078 1.00 96.25 269 GLY A O 1
ATOM 2178 N N . LEU A 1 270 ? 5.340 0.709 -17.964 1.00 97.44 270 LEU A N 1
ATOM 2179 C CA . LEU A 1 270 ? 5.909 1.238 -16.728 1.00 97.44 270 LEU A CA 1
ATOM 2180 C C . LEU A 1 270 ? 5.197 2.517 -16.285 1.00 97.44 270 LEU A C 1
ATOM 2182 O O . LEU A 1 270 ? 4.828 3.363 -17.102 1.00 97.44 270 LEU A O 1
ATOM 2186 N N . ILE A 1 271 ? 5.042 2.669 -14.973 1.00 97.38 271 ILE A N 1
ATOM 2187 C CA . ILE A 1 271 ? 4.470 3.853 -14.335 1.00 97.38 271 ILE A CA 1
ATOM 2188 C C . ILE A 1 271 ? 5.401 5.032 -14.581 1.00 97.38 271 ILE A C 1
ATOM 2190 O O . ILE A 1 271 ? 6.582 4.989 -14.237 1.00 97.38 271 ILE A O 1
ATOM 2194 N N . TYR A 1 272 ? 4.863 6.089 -15.172 1.00 95.38 272 TYR A N 1
ATOM 2195 C CA . TYR A 1 272 ? 5.631 7.254 -15.576 1.00 95.38 272 TYR A CA 1
ATOM 2196 C C . TYR A 1 272 ? 5.517 8.400 -14.565 1.00 95.38 272 TYR A C 1
ATOM 2198 O O . TYR A 1 272 ? 6.511 9.043 -14.243 1.00 95.38 272 TYR A O 1
ATOM 2206 N N . GLY A 1 273 ? 4.327 8.631 -14.022 1.00 94.00 273 GLY A N 1
ATOM 2207 C CA . GLY A 1 273 ? 4.069 9.713 -13.074 1.00 94.00 273 GLY A CA 1
ATOM 2208 C C . GLY A 1 273 ? 2.575 9.923 -12.896 1.00 94.00 273 GLY A C 1
ATOM 2209 O O . GLY A 1 273 ? 1.785 9.006 -13.132 1.00 94.00 273 GLY A O 1
ATOM 2210 N N . SER A 1 274 ? 2.175 11.140 -12.551 1.00 92.94 274 SER A N 1
ATOM 2211 C CA . SER A 1 274 ? 0.774 11.542 -12.529 1.00 92.94 274 SER A CA 1
ATOM 2212 C C . SER A 1 274 ? 0.507 12.865 -13.211 1.00 92.94 274 SER A C 1
ATOM 2214 O O . SER A 1 274 ? 1.339 13.766 -13.248 1.00 92.94 274 SER A O 1
ATOM 2216 N N . LEU A 1 275 ? -0.699 12.959 -13.754 1.00 91.94 275 LEU A N 1
ATOM 2217 C CA . LEU A 1 275 ? -1.286 14.144 -14.331 1.00 91.94 275 LEU A CA 1
ATOM 2218 C C . LEU A 1 275 ? -2.314 14.691 -13.335 1.00 91.94 275 LEU A C 1
ATOM 2220 O O . LEU A 1 275 ? -3.385 14.112 -13.147 1.00 91.94 275 LEU A O 1
ATOM 2224 N N . LYS A 1 276 ? -1.977 15.793 -12.671 1.00 90.56 276 LYS A N 1
ATOM 2225 C CA . LYS A 1 276 ? -2.813 16.461 -11.666 1.00 90.56 276 LYS A CA 1
ATOM 2226 C C . LYS A 1 276 ? -3.460 17.684 -12.284 1.00 90.56 276 LYS A C 1
ATOM 2228 O O . LYS A 1 276 ? -2.809 18.399 -13.037 1.00 90.56 276 LYS A O 1
ATOM 2233 N N . LYS A 1 277 ? -4.722 17.973 -11.976 1.00 86.50 277 LYS A N 1
ATOM 2234 C CA . LYS A 1 277 ? -5.287 19.267 -12.387 1.00 86.50 277 LYS A CA 1
ATOM 2235 C C . LYS A 1 277 ? -4.571 20.398 -11.651 1.00 86.50 277 LYS A C 1
ATOM 2237 O O . LYS A 1 277 ? -4.300 20.281 -10.458 1.00 86.50 277 LYS A O 1
ATOM 2242 N N . SER A 1 278 ? -4.330 21.516 -12.329 1.00 83.75 278 SER A N 1
ATOM 2243 C CA . SER A 1 278 ? -3.675 22.701 -11.753 1.00 83.75 278 SER A CA 1
ATOM 2244 C C . SER A 1 278 ? -4.449 23.296 -10.570 1.00 83.75 278 SER A C 1
ATOM 2246 O O . SER A 1 278 ? -3.866 23.914 -9.684 1.00 83.75 278 SER A O 1
ATOM 2248 N N . ASN A 1 279 ? -5.760 23.055 -10.508 1.00 83.88 279 ASN A N 1
ATOM 2249 C CA . ASN A 1 279 ? -6.615 23.430 -9.384 1.00 83.88 279 ASN A CA 1
ATOM 2250 C C . ASN A 1 279 ? -6.597 22.417 -8.213 1.00 83.88 279 ASN A C 1
ATOM 2252 O O . ASN A 1 279 ? -7.381 22.564 -7.277 1.00 83.88 279 ASN A O 1
ATOM 2256 N N . GLY A 1 280 ? -5.771 21.367 -8.286 1.00 80.69 280 GLY A N 1
ATOM 2257 C CA . GLY A 1 280 ? -5.650 20.300 -7.286 1.00 80.69 280 GLY A CA 1
ATOM 2258 C C . GLY A 1 280 ? -6.779 19.262 -7.289 1.00 80.69 280 GLY A C 1
ATOM 2259 O O . GLY A 1 280 ? -6.749 18.326 -6.491 1.00 80.69 280 GLY A O 1
ATOM 2260 N N . GLN A 1 281 ? -7.784 19.398 -8.161 1.00 80.44 281 GLN A N 1
ATOM 2261 C CA . GLN A 1 281 ? -8.969 18.539 -8.155 1.00 80.44 281 GLN A CA 1
ATOM 2262 C C . GLN A 1 281 ? -8.808 17.338 -9.084 1.00 80.44 281 GLN A C 1
ATOM 2264 O O . GLN A 1 281 ? -9.195 17.375 -10.248 1.00 80.44 281 GLN A O 1
ATOM 2269 N N . GLY A 1 282 ? -8.304 16.238 -8.543 1.00 80.50 282 GLY A N 1
ATOM 2270 C CA . GLY A 1 282 ? -8.194 14.984 -9.276 1.00 80.50 282 GLY A CA 1
ATOM 2271 C C . GLY A 1 282 ? -6.828 14.786 -9.918 1.00 80.50 282 GLY A C 1
ATOM 2272 O O . GLY A 1 282 ? -6.082 15.722 -10.219 1.00 80.50 282 GLY A O 1
ATOM 2273 N N . GLU A 1 283 ? -6.510 13.513 -10.079 1.00 88.19 283 GLU A N 1
ATOM 2274 C CA . GLU A 1 283 ? -5.207 13.013 -10.471 1.00 88.19 283 GLU A CA 1
ATOM 2275 C C . GLU A 1 283 ? -5.417 11.752 -11.301 1.00 88.19 283 GLU A C 1
ATOM 2277 O O . GLU A 1 283 ? -6.247 10.915 -10.951 1.00 88.19 283 GLU A O 1
ATOM 2282 N N . LEU A 1 284 ? -4.678 11.635 -12.399 1.00 93.00 284 LEU A N 1
ATOM 2283 C CA . LEU A 1 284 ? -4.622 10.429 -13.214 1.00 93.00 284 LEU A CA 1
ATOM 2284 C C . LEU A 1 284 ? -3.192 9.921 -13.221 1.00 93.00 284 LEU A C 1
ATOM 2286 O O . LEU A 1 284 ? -2.262 10.688 -13.476 1.00 93.00 284 LEU A O 1
ATOM 2290 N N . MET A 1 285 ? -2.994 8.635 -12.977 1.00 95.19 285 MET A N 1
ATOM 2291 C CA . MET A 1 285 ? -1.668 8.056 -13.125 1.00 95.19 285 MET A CA 1
ATOM 2292 C C . MET A 1 285 ? -1.369 7.799 -14.599 1.00 95.19 285 MET A C 1
ATOM 2294 O O . MET A 1 285 ? -2.208 7.300 -15.348 1.00 95.19 285 MET A O 1
ATOM 2298 N N . VAL A 1 286 ? -0.150 8.134 -15.004 1.00 95.94 286 VAL A N 1
ATOM 2299 C CA . VAL A 1 286 ? 0.340 7.997 -16.372 1.00 95.94 286 VAL A CA 1
ATOM 2300 C C . VAL A 1 286 ? 1.206 6.748 -16.476 1.00 95.94 286 VAL A C 1
ATOM 2302 O O . VAL A 1 286 ? 2.136 6.565 -15.688 1.00 95.94 286 VAL A O 1
ATOM 2305 N N . ILE A 1 287 ? 0.936 5.905 -17.471 1.00 97.06 287 ILE A N 1
ATOM 2306 C CA . ILE A 1 287 ? 1.704 4.689 -17.766 1.00 97.06 287 ILE A CA 1
ATOM 2307 C C . ILE A 1 287 ? 2.237 4.795 -19.195 1.00 97.06 287 ILE A C 1
ATOM 2309 O O . ILE A 1 287 ? 1.473 5.037 -20.130 1.00 97.06 287 ILE A O 1
ATOM 2313 N N . LEU A 1 288 ? 3.542 4.583 -19.374 1.00 96.19 288 LEU A N 1
ATOM 2314 C CA . LEU A 1 288 ? 4.152 4.445 -20.696 1.00 96.19 288 LEU A CA 1
ATOM 2315 C C . LEU A 1 288 ? 4.124 2.983 -21.113 1.00 96.19 288 LEU A C 1
ATOM 2317 O O . LEU A 1 288 ? 4.640 2.123 -20.402 1.00 96.19 288 LEU A O 1
ATOM 2321 N N . SER A 1 289 ? 3.542 2.712 -22.275 1.00 95.50 289 SER A N 1
ATOM 2322 C CA . SER A 1 289 ? 3.410 1.352 -22.792 1.00 95.50 289 SER A CA 1
ATOM 2323 C C . SER A 1 289 ? 4.761 0.680 -23.057 1.00 95.50 289 SER A C 1
ATOM 2325 O O . SER A 1 289 ? 5.766 1.322 -23.390 1.00 95.50 289 SER A O 1
ATOM 2327 N N . TRP A 1 290 ? 4.767 -0.651 -23.061 1.00 94.19 290 TRP A N 1
ATOM 2328 C CA . TRP A 1 290 ? 5.913 -1.400 -23.568 1.00 94.19 290 TRP A CA 1
ATOM 2329 C C . TRP A 1 290 ? 6.176 -1.183 -25.051 1.00 94.19 290 TRP A C 1
ATOM 2331 O O . TRP A 1 290 ? 7.331 -1.250 -25.456 1.00 94.19 290 TRP A O 1
ATOM 2341 N N . LYS A 1 291 ? 5.158 -0.873 -25.864 1.00 91.69 291 LYS A N 1
ATOM 2342 C CA . LYS A 1 291 ? 5.352 -0.484 -27.269 1.00 91.69 291 LYS A CA 1
ATOM 2343 C C . LYS A 1 291 ? 6.313 0.701 -27.368 1.00 91.69 291 LYS A C 1
ATOM 2345 O O . LYS A 1 291 ? 7.332 0.621 -28.053 1.00 91.69 291 LYS A O 1
ATOM 2350 N N . PHE A 1 292 ? 6.024 1.754 -26.612 1.00 93.25 292 PHE A N 1
ATOM 2351 C CA . PHE A 1 292 ? 6.824 2.969 -26.564 1.00 93.25 292 PHE A CA 1
ATOM 2352 C C . PHE A 1 292 ? 8.242 2.724 -26.028 1.00 93.25 292 PHE A C 1
ATOM 2354 O O . PHE A 1 292 ? 9.227 3.196 -26.608 1.00 93.25 292 PHE A O 1
ATOM 2361 N N . ILE A 1 293 ? 8.344 1.976 -24.924 1.00 94.38 293 ILE A N 1
ATOM 2362 C CA . ILE A 1 293 ? 9.610 1.695 -24.236 1.00 94.38 293 ILE A CA 1
ATOM 2363 C C . ILE A 1 293 ? 10.499 0.779 -25.092 1.00 94.38 293 ILE A C 1
ATOM 2365 O O . ILE A 1 293 ? 11.664 1.095 -25.333 1.00 94.38 293 ILE A O 1
ATOM 2369 N N . LEU A 1 294 ? 9.964 -0.327 -25.617 1.00 91.81 294 LEU A N 1
ATOM 2370 C CA . LEU A 1 294 ? 10.727 -1.298 -26.406 1.00 91.81 294 LEU A CA 1
ATOM 2371 C C . LEU A 1 294 ? 11.223 -0.722 -27.732 1.00 91.81 294 LEU A C 1
ATOM 2373 O O . LEU A 1 294 ? 12.331 -1.060 -28.140 1.00 91.81 294 LEU A O 1
ATOM 2377 N N . ASN A 1 295 ? 10.470 0.178 -28.375 1.00 91.62 295 ASN A N 1
ATOM 2378 C CA . ASN A 1 295 ? 10.938 0.882 -29.575 1.00 91.62 295 ASN A CA 1
ATOM 2379 C C . ASN A 1 295 ? 12.270 1.609 -29.331 1.00 91.62 295 ASN A C 1
ATOM 2381 O O . ASN A 1 295 ? 13.146 1.620 -30.195 1.00 91.62 295 ASN A O 1
ATOM 2385 N N . ARG A 1 296 ? 12.452 2.149 -28.122 1.00 92.50 296 ARG A N 1
ATOM 2386 C CA . ARG A 1 296 ? 13.668 2.858 -27.699 1.00 92.50 296 ARG A CA 1
ATOM 2387 C C . ARG A 1 296 ? 14.761 1.924 -27.207 1.00 92.50 296 ARG A C 1
ATOM 2389 O O . ARG A 1 296 ? 15.936 2.196 -27.421 1.00 92.50 296 ARG A O 1
ATOM 2396 N N . LEU A 1 297 ? 14.385 0.809 -26.587 1.00 91.12 297 LEU A N 1
ATOM 2397 C CA . LEU A 1 297 ? 15.331 -0.213 -26.140 1.00 91.12 297 LEU A CA 1
ATOM 2398 C C . LEU A 1 297 ? 15.871 -1.074 -27.289 1.00 91.12 297 LEU A C 1
ATOM 2400 O O . LEU A 1 297 ? 16.944 -1.661 -27.157 1.00 91.12 297 LEU A O 1
ATOM 2404 N N . ASN A 1 298 ? 15.158 -1.162 -28.414 1.00 89.19 298 ASN A N 1
ATOM 2405 C CA . ASN A 1 298 ? 15.466 -2.090 -29.501 1.00 89.19 298 ASN A CA 1
ATOM 2406 C C . ASN A 1 298 ? 16.912 -1.994 -30.029 1.00 89.19 298 ASN A C 1
ATOM 2408 O O . ASN A 1 298 ? 17.514 -3.053 -30.201 1.00 89.19 298 ASN A O 1
ATOM 2412 N N . PRO A 1 299 ? 17.528 -0.811 -30.240 1.00 89.50 299 PRO A N 1
ATOM 2413 C CA . PRO A 1 299 ? 18.929 -0.733 -30.671 1.00 89.50 299 PRO A CA 1
ATOM 2414 C C . PRO A 1 299 ? 19.910 -1.385 -29.680 1.00 89.50 299 PRO A C 1
ATOM 2416 O O . PRO A 1 299 ? 20.883 -2.023 -30.079 1.00 89.50 299 PRO A O 1
ATOM 2419 N N . ILE A 1 300 ? 19.626 -1.284 -28.380 1.00 88.06 300 ILE A N 1
ATOM 2420 C CA . ILE A 1 300 ? 20.471 -1.831 -27.312 1.00 88.06 300 ILE A CA 1
ATOM 2421 C C . ILE A 1 300 ? 20.236 -3.335 -27.174 1.00 88.06 300 ILE A C 1
ATOM 2423 O O . ILE A 1 300 ? 21.181 -4.117 -27.193 1.00 88.06 300 ILE A O 1
ATOM 2427 N N . LEU A 1 301 ? 18.970 -3.754 -27.099 1.00 85.81 301 LEU A N 1
ATOM 2428 C CA . LEU A 1 301 ? 18.614 -5.163 -26.934 1.00 85.81 301 LEU A CA 1
ATOM 2429 C C . LEU A 1 301 ? 19.013 -5.998 -28.155 1.00 85.81 301 LEU A C 1
ATOM 2431 O O . LEU A 1 301 ? 19.535 -7.096 -27.998 1.00 85.81 301 LEU A O 1
ATOM 2435 N N . SER A 1 302 ? 18.805 -5.491 -29.373 1.00 86.62 302 SER A N 1
ATOM 2436 C CA . SER A 1 302 ? 19.113 -6.244 -30.596 1.00 86.62 302 SER A CA 1
ATOM 2437 C C . SER A 1 302 ? 20.604 -6.526 -30.760 1.00 86.62 302 SER A C 1
ATOM 2439 O O . SER A 1 302 ? 20.956 -7.640 -31.145 1.00 86.62 302 SER A O 1
ATOM 2441 N N . SER A 1 303 ? 21.478 -5.571 -30.430 1.00 87.25 303 SER A N 1
ATOM 2442 C CA . SER A 1 303 ? 22.929 -5.772 -30.517 1.00 87.25 303 SER A CA 1
ATOM 2443 C C . SER A 1 303 ? 23.418 -6.838 -29.530 1.00 87.25 303 SER A C 1
ATOM 2445 O O . SER A 1 303 ? 24.173 -7.730 -29.916 1.00 87.25 303 SER A O 1
ATOM 2447 N N . GLU A 1 304 ? 22.927 -6.822 -28.288 1.00 86.81 304 GLU A N 1
ATOM 2448 C CA . GLU A 1 304 ? 23.314 -7.803 -27.270 1.00 86.81 304 GLU A CA 1
ATOM 2449 C C . GLU A 1 304 ? 22.717 -9.195 -27.525 1.00 86.81 304 GLU A C 1
ATOM 2451 O O . GLU A 1 304 ? 23.422 -10.200 -27.407 1.00 86.81 304 GLU A O 1
ATOM 2456 N N . ILE A 1 305 ? 21.441 -9.264 -27.918 1.00 83.56 305 ILE A N 1
ATOM 2457 C CA . ILE A 1 305 ? 20.777 -10.528 -28.258 1.00 83.56 305 ILE A CA 1
ATOM 2458 C C . ILE A 1 305 ? 21.467 -11.176 -29.460 1.00 83.56 305 ILE A C 1
ATOM 2460 O O . ILE A 1 305 ? 21.807 -12.356 -29.398 1.00 83.56 305 ILE A O 1
ATOM 2464 N N . SER A 1 306 ? 21.738 -10.413 -30.524 1.00 85.69 306 SER A N 1
ATOM 2465 C CA . SER A 1 306 ? 22.414 -10.943 -31.717 1.00 85.69 306 SER A CA 1
ATOM 2466 C C . SER A 1 306 ? 23.812 -11.457 -31.381 1.00 85.69 306 SER A C 1
ATOM 2468 O O . SER A 1 306 ? 24.195 -12.534 -31.829 1.00 85.69 306 SER A O 1
ATOM 2470 N N . HIS A 1 307 ? 24.556 -10.737 -30.534 1.00 86.19 307 HIS A N 1
ATOM 2471 C CA . HIS A 1 307 ? 25.869 -11.186 -30.081 1.00 86.19 307 HIS A CA 1
ATOM 2472 C C . HIS A 1 307 ? 25.781 -12.514 -29.314 1.00 86.19 307 HIS A C 1
ATOM 2474 O O . HIS A 1 307 ? 26.538 -13.433 -29.613 1.00 86.19 307 HIS A O 1
ATOM 2480 N N . LYS A 1 308 ? 24.846 -12.656 -28.362 1.00 83.69 308 LYS A N 1
ATOM 2481 C CA . LYS A 1 308 ? 24.698 -13.900 -27.582 1.00 83.69 308 LYS A CA 1
ATOM 2482 C C . LYS A 1 308 ? 24.189 -15.081 -28.406 1.00 83.69 308 LYS A C 1
ATOM 2484 O O . LYS A 1 308 ? 24.639 -16.205 -28.190 1.00 83.69 308 LYS A O 1
ATOM 2489 N N . LEU A 1 309 ? 23.266 -14.848 -29.339 1.00 80.12 309 LEU A N 1
ATOM 2490 C CA . LEU A 1 309 ? 22.772 -15.899 -30.231 1.00 80.12 309 LEU A CA 1
ATOM 2491 C C . LEU A 1 309 ? 23.888 -16.408 -31.150 1.00 80.12 309 LEU A C 1
ATOM 2493 O O . LEU A 1 309 ? 24.039 -17.617 -31.306 1.00 80.12 309 LEU A O 1
ATOM 2497 N N . ASN A 1 310 ? 24.725 -15.508 -31.670 1.00 82.62 310 ASN A N 1
ATOM 2498 C CA . ASN A 1 310 ? 25.856 -15.884 -32.516 1.00 82.62 310 ASN A CA 1
ATOM 2499 C C . ASN A 1 310 ? 26.955 -16.626 -31.739 1.00 82.62 310 ASN A C 1
ATOM 2501 O O . ASN A 1 310 ? 27.532 -17.571 -32.270 1.00 82.62 310 ASN A O 1
ATOM 2505 N N . THR A 1 311 ? 27.232 -16.255 -30.482 1.00 77.06 311 THR A N 1
ATOM 2506 C CA . THR A 1 311 ? 28.241 -16.959 -29.668 1.00 77.06 311 THR A CA 1
ATOM 2507 C C . THR A 1 311 ? 27.767 -18.329 -29.195 1.00 77.06 311 THR A C 1
ATOM 2509 O O . THR A 1 311 ? 28.562 -19.259 -29.132 1.00 77.06 311 THR A O 1
ATOM 2512 N N . ASN A 1 312 ? 26.475 -18.482 -28.888 1.00 64.69 312 ASN A N 1
ATOM 2513 C CA . ASN A 1 312 ? 25.939 -19.743 -28.370 1.00 64.69 312 ASN A CA 1
ATOM 2514 C C . ASN A 1 312 ? 25.645 -20.768 -29.471 1.00 64.69 312 ASN A C 1
ATOM 2516 O O . ASN A 1 312 ? 25.559 -21.960 -29.182 1.00 64.69 312 ASN A O 1
ATOM 2520 N N . HIS A 1 313 ? 25.533 -20.349 -30.735 1.00 59.06 313 HIS A N 1
ATOM 2521 C CA . HIS A 1 313 ? 25.344 -21.280 -31.849 1.00 59.06 313 HIS A CA 1
ATOM 2522 C C . HIS A 1 313 ? 26.514 -22.267 -32.026 1.00 59.06 313 HIS A C 1
ATOM 2524 O O . HIS A 1 313 ? 26.326 -23.317 -32.637 1.00 59.06 313 HIS A O 1
ATOM 2530 N N . LEU A 1 314 ? 27.686 -21.962 -31.452 1.00 54.72 314 LEU A N 1
ATOM 2531 C CA . LEU A 1 314 ? 28.848 -22.855 -31.406 1.00 54.72 314 LEU A CA 1
ATOM 2532 C C . LEU A 1 314 ? 28.777 -23.907 -30.279 1.00 54.72 314 LEU A C 1
ATOM 2534 O O . LEU A 1 314 ? 29.413 -24.946 -30.408 1.00 54.72 314 LEU A O 1
ATOM 2538 N N . ASP A 1 315 ? 27.966 -23.697 -29.234 1.00 52.88 315 ASP A N 1
ATOM 2539 C CA . ASP A 1 315 ? 27.843 -24.610 -28.078 1.00 52.88 315 ASP A CA 1
ATOM 2540 C C . ASP A 1 315 ? 26.508 -25.378 -28.031 1.00 52.88 315 ASP A C 1
ATOM 2542 O O . ASP A 1 315 ? 26.401 -26.423 -27.395 1.00 52.88 315 ASP A O 1
ATOM 2546 N N . ILE A 1 316 ? 25.460 -24.924 -28.724 1.00 50.91 316 ILE A N 1
ATOM 2547 C CA . ILE A 1 316 ? 24.145 -25.597 -28.681 1.00 50.91 316 ILE A CA 1
ATOM 2548 C C . ILE A 1 316 ? 24.174 -26.984 -29.360 1.00 50.91 316 ILE A C 1
ATOM 2550 O O . ILE A 1 316 ? 23.362 -27.848 -29.024 1.00 50.91 316 ILE A O 1
ATOM 2554 N N . GLN A 1 317 ? 25.148 -27.259 -30.239 1.00 49.66 317 GLN A N 1
ATOM 2555 C CA . GLN A 1 317 ? 25.336 -28.606 -30.796 1.00 49.66 317 GLN A CA 1
ATOM 2556 C C . GLN A 1 317 ? 25.870 -29.630 -29.775 1.00 49.66 317 GLN A C 1
ATOM 2558 O O . GLN A 1 317 ? 25.697 -30.824 -30.001 1.00 49.66 317 GLN A O 1
ATOM 2563 N N . SER A 1 318 ? 26.449 -29.206 -28.643 1.00 52.03 318 SER A N 1
ATOM 2564 C CA . SER A 1 318 ? 26.933 -30.123 -27.595 1.00 52.03 318 SER A CA 1
ATOM 2565 C C . SER A 1 318 ? 25.927 -30.327 -26.450 1.00 52.03 318 SER A C 1
ATOM 2567 O O . SER A 1 318 ? 25.898 -31.396 -25.845 1.00 52.03 318 SER A O 1
ATOM 2569 N N . VAL A 1 319 ? 25.043 -29.357 -26.184 1.00 48.62 319 VAL A N 1
ATOM 2570 C CA . VAL A 1 319 ? 24.093 -29.410 -25.050 1.00 48.62 319 VAL A CA 1
ATOM 2571 C C . VAL A 1 319 ? 22.811 -30.196 -25.371 1.00 48.62 319 VAL A C 1
ATOM 2573 O O . VAL A 1 319 ? 22.253 -30.851 -24.490 1.00 48.62 319 VAL A O 1
ATOM 2576 N N . ASN A 1 320 ? 22.374 -30.231 -26.635 1.00 44.28 320 ASN A N 1
ATOM 2577 C CA . ASN A 1 320 ? 21.177 -30.989 -27.034 1.00 44.28 320 ASN A CA 1
ATOM 2578 C C . ASN A 1 320 ? 21.351 -32.523 -26.993 1.00 44.28 320 ASN A C 1
ATOM 2580 O O . ASN A 1 320 ? 20.367 -33.243 -27.135 1.00 44.28 320 ASN A O 1
ATOM 2584 N N . ALA A 1 321 ? 22.563 -33.036 -26.752 1.00 47.16 321 ALA A N 1
ATOM 2585 C CA . ALA A 1 321 ? 22.814 -34.468 -26.572 1.00 47.16 321 ALA A CA 1
ATOM 2586 C C . ALA A 1 321 ? 22.656 -34.953 -25.115 1.00 47.16 321 ALA A C 1
ATOM 2588 O O . ALA A 1 321 ? 22.709 -36.155 -24.876 1.00 47.16 321 ALA A O 1
ATOM 2589 N N . GLN A 1 322 ? 22.463 -34.055 -24.137 1.00 41.72 322 GLN A N 1
ATOM 2590 C CA . GLN A 1 322 ? 22.551 -34.410 -22.710 1.00 41.72 322 GLN A CA 1
ATOM 2591 C C . GLN A 1 322 ? 21.269 -34.180 -21.892 1.00 41.72 322 GLN A C 1
ATOM 2593 O O . GLN A 1 322 ? 21.255 -34.490 -20.705 1.00 41.72 322 GLN A O 1
ATOM 2598 N N . TYR A 1 323 ? 20.193 -33.668 -22.500 1.00 40.19 323 TYR A N 1
ATOM 2599 C CA . TYR A 1 323 ? 18.956 -33.297 -21.787 1.00 40.19 323 TYR A CA 1
ATOM 2600 C C . TYR A 1 323 ? 17.713 -34.123 -22.151 1.00 40.19 323 TYR A C 1
ATOM 2602 O O . TYR A 1 323 ? 16.607 -33.743 -21.775 1.00 40.19 323 TYR A O 1
ATOM 2610 N N . ASN A 1 324 ? 17.878 -35.250 -22.853 1.00 40.34 324 ASN A N 1
ATOM 2611 C CA . ASN A 1 324 ? 16.747 -36.039 -23.354 1.00 40.34 324 ASN A CA 1
ATOM 2612 C C . ASN A 1 324 ? 16.389 -37.311 -22.573 1.00 40.34 324 ASN A C 1
ATOM 2614 O O . ASN A 1 324 ? 15.462 -37.990 -22.996 1.00 40.34 324 ASN A O 1
ATOM 2618 N N . ASP A 1 325 ? 17.004 -37.602 -21.423 1.00 41.66 325 ASP A N 1
ATOM 2619 C CA . ASP A 1 325 ? 16.603 -38.760 -20.615 1.00 41.66 325 ASP A CA 1
ATOM 2620 C C . ASP A 1 325 ? 16.267 -38.383 -19.161 1.00 41.66 325 ASP A C 1
ATOM 2622 O O . ASP A 1 325 ? 17.111 -37.899 -18.408 1.00 41.66 325 ASP A O 1
ATOM 2626 N N . ASN A 1 326 ? 15.028 -38.717 -18.777 1.00 39.44 326 ASN A N 1
ATOM 2627 C CA . ASN A 1 326 ? 14.478 -38.861 -17.419 1.00 39.44 326 ASN A CA 1
ATOM 2628 C C . ASN A 1 326 ? 13.920 -37.617 -16.700 1.00 39.44 326 ASN A C 1
ATOM 2630 O O . ASN A 1 326 ? 14.517 -37.088 -15.765 1.00 39.44 326 ASN A O 1
ATOM 2634 N N . ILE A 1 327 ? 12.657 -37.286 -16.998 1.00 34.09 327 ILE A N 1
ATOM 2635 C CA . ILE A 1 327 ? 11.728 -36.738 -15.994 1.00 34.09 327 ILE A CA 1
ATOM 2636 C C . ILE A 1 327 ? 10.506 -37.673 -15.923 1.00 34.09 327 ILE A C 1
ATOM 2638 O O . ILE A 1 327 ? 9.778 -37.778 -16.911 1.00 34.09 327 ILE A O 1
ATOM 2642 N N . PRO A 1 328 ? 10.251 -38.370 -14.798 1.00 34.62 328 PRO A N 1
ATOM 2643 C CA . PRO A 1 328 ? 9.056 -39.194 -14.644 1.00 34.62 328 PRO A CA 1
ATOM 2644 C C . PRO A 1 328 ? 7.815 -38.308 -14.490 1.00 34.62 328 PRO A C 1
ATOM 2646 O O . PRO A 1 328 ? 7.716 -37.509 -13.559 1.00 34.62 328 PRO A O 1
ATOM 2649 N N . ALA A 1 329 ? 6.847 -38.476 -15.390 1.00 33.31 329 ALA A N 1
ATOM 2650 C CA . ALA A 1 329 ? 5.521 -37.889 -15.269 1.00 33.31 329 ALA A CA 1
ATOM 2651 C C . ALA A 1 329 ? 4.707 -38.641 -14.202 1.00 33.31 329 ALA A C 1
ATOM 2653 O O . ALA A 1 329 ? 4.356 -39.804 -14.387 1.00 33.31 329 ALA A O 1
ATOM 2654 N N . LEU A 1 330 ? 4.381 -37.970 -13.097 1.00 31.41 330 LEU A N 1
ATOM 2655 C CA . LEU A 1 330 ? 3.423 -38.442 -12.096 1.00 31.41 330 LEU A CA 1
ATOM 2656 C C . LEU A 1 330 ? 2.587 -37.256 -11.605 1.00 31.41 330 LEU A C 1
ATOM 2658 O O . LEU A 1 330 ? 2.932 -36.594 -10.632 1.00 31.41 330 LEU A O 1
ATOM 2662 N N . ILE A 1 331 ? 1.467 -37.001 -12.285 1.00 29.98 331 ILE A N 1
ATOM 2663 C CA . ILE A 1 331 ? 0.327 -36.273 -11.712 1.00 29.98 331 ILE A CA 1
ATOM 2664 C C . ILE A 1 331 ? -0.942 -37.058 -12.080 1.00 29.98 331 ILE A C 1
ATOM 2666 O O . ILE A 1 331 ? -1.208 -37.252 -13.268 1.00 29.98 331 ILE A O 1
ATOM 2670 N N . PRO A 1 332 ? -1.725 -37.546 -11.101 1.00 31.09 332 PRO A N 1
ATOM 2671 C CA . PRO A 1 332 ? -2.973 -38.238 -11.371 1.00 31.09 332 PRO A CA 1
ATOM 2672 C C . PRO A 1 332 ? -4.106 -37.236 -11.626 1.00 31.09 332 PRO A C 1
ATOM 2674 O O . PRO A 1 332 ? -4.498 -36.480 -10.741 1.00 31.09 332 PRO A O 1
ATOM 2677 N N . ASN A 1 333 ? -4.680 -37.291 -12.828 1.00 31.31 333 ASN A N 1
ATOM 2678 C CA . ASN A 1 333 ? -5.974 -36.689 -13.141 1.00 31.31 333 ASN A CA 1
ATOM 2679 C C . ASN A 1 333 ? -7.089 -37.492 -12.459 1.00 31.31 333 ASN A C 1
ATOM 2681 O O . ASN A 1 333 ? -7.409 -38.601 -12.893 1.00 31.31 333 ASN A O 1
ATOM 2685 N N . LYS A 1 334 ? -7.720 -36.934 -11.423 1.00 27.83 334 LYS A N 1
ATOM 2686 C CA . LYS A 1 334 ? -9.032 -37.399 -10.960 1.00 27.83 334 LYS A CA 1
ATOM 2687 C C . LYS A 1 334 ? -9.867 -36.241 -10.415 1.00 27.83 334 LYS A C 1
ATOM 2689 O O . LYS A 1 334 ? -9.407 -35.501 -9.557 1.00 27.83 334 LYS A O 1
ATOM 2694 N N . ALA A 1 335 ? -11.116 -36.214 -10.887 1.00 26.19 335 ALA A N 1
ATOM 2695 C CA . ALA A 1 335 ? -12.278 -35.466 -10.401 1.00 26.19 335 ALA A CA 1
ATOM 2696 C C . ALA A 1 335 ? -12.512 -34.046 -10.953 1.00 26.19 335 ALA A C 1
ATOM 2698 O O . ALA A 1 335 ? -12.343 -33.064 -10.244 1.00 26.19 335 ALA A O 1
ATOM 2699 N N . ILE A 1 336 ? -13.064 -33.963 -12.172 1.00 29.80 336 ILE A N 1
ATOM 2700 C CA . ILE A 1 336 ? -14.098 -32.966 -12.505 1.00 29.80 336 ILE A CA 1
ATOM 2701 C C . ILE A 1 336 ? -15.177 -33.677 -13.328 1.00 29.80 336 ILE A C 1
ATOM 2703 O O . ILE A 1 336 ? -15.085 -33.786 -14.546 1.00 29.80 336 ILE A O 1
ATOM 2707 N N . SER A 1 337 ? -16.180 -34.212 -12.642 1.00 31.84 337 SER A N 1
ATOM 2708 C CA . SER A 1 337 ? -17.464 -34.576 -13.241 1.00 31.84 337 SER A CA 1
ATOM 2709 C C . SER A 1 337 ? -18.470 -34.763 -12.112 1.00 31.84 337 SER A C 1
ATOM 2711 O O . SER A 1 337 ? -18.643 -35.883 -11.657 1.00 31.84 337 SER A O 1
ATOM 2713 N N . TYR A 1 338 ? -19.061 -33.686 -11.599 1.00 27.73 338 TYR A N 1
ATOM 2714 C CA . TYR A 1 338 ? -20.370 -33.713 -10.939 1.00 27.73 338 TYR A CA 1
ATOM 2715 C C . TYR A 1 338 ? -20.863 -32.273 -10.743 1.00 27.73 338 TYR A C 1
ATOM 2717 O O . TYR A 1 338 ? -20.085 -31.405 -10.358 1.00 27.73 338 TYR A O 1
ATOM 2725 N N . ILE A 1 339 ? -22.173 -32.094 -10.946 1.00 29.39 339 ILE A N 1
ATOM 2726 C CA . ILE A 1 339 ? -23.011 -30.896 -10.756 1.00 29.39 339 ILE A CA 1
ATOM 2727 C C . ILE A 1 339 ? -23.284 -30.108 -12.051 1.00 29.39 339 ILE A C 1
ATOM 2729 O O . ILE A 1 339 ? -22.832 -28.988 -12.257 1.00 29.39 339 ILE A O 1
ATOM 2733 N N . GLU A 1 340 ? -24.129 -30.707 -12.890 1.00 30.62 340 GLU A N 1
ATOM 2734 C CA . GLU A 1 340 ? -25.182 -29.977 -13.600 1.00 30.62 340 GLU A CA 1
ATOM 2735 C C . GLU A 1 340 ? -26.526 -30.377 -12.967 1.00 30.62 340 GLU A C 1
ATOM 2737 O O . GLU A 1 340 ? -26.711 -31.541 -12.606 1.00 30.62 340 GLU A O 1
ATOM 2742 N N . ASN A 1 341 ? -27.441 -29.407 -12.872 1.00 32.22 341 ASN A N 1
ATOM 2743 C CA . ASN A 1 341 ? -28.833 -29.464 -12.390 1.00 32.22 341 ASN A CA 1
ATOM 2744 C C . ASN A 1 341 ? -29.097 -29.031 -10.937 1.00 32.22 341 ASN A C 1
ATOM 2746 O O . ASN A 1 341 ? -29.291 -29.854 -10.047 1.00 32.22 341 ASN A O 1
ATOM 2750 N N . SER A 1 342 ? -29.309 -27.725 -10.749 1.00 29.27 342 SER A N 1
ATOM 2751 C CA . SER A 1 342 ? -30.407 -27.233 -9.904 1.00 29.27 342 SER A CA 1
ATOM 2752 C C . SER A 1 342 ? -30.840 -25.829 -10.345 1.00 29.27 342 SER A C 1
ATOM 2754 O O . SER A 1 342 ? -30.081 -24.865 -10.338 1.00 29.27 342 SER A O 1
ATOM 2756 N N . SER A 1 343 ? -32.085 -25.734 -10.799 1.00 34.16 343 SER A N 1
ATOM 2757 C CA . SER A 1 343 ? -32.754 -24.504 -11.218 1.00 34.16 343 SER A CA 1
ATOM 2758 C C . SER A 1 343 ? -33.569 -23.896 -10.073 1.00 34.16 343 SER A C 1
ATOM 2760 O O . SER A 1 343 ? -34.295 -24.619 -9.395 1.00 34.16 343 SER A O 1
ATOM 2762 N N . ASN A 1 344 ? -33.520 -22.563 -9.980 1.00 35.19 344 ASN A N 1
ATOM 2763 C CA . ASN A 1 344 ? -34.459 -21.646 -9.320 1.00 35.19 344 ASN A CA 1
ATOM 2764 C C . ASN A 1 344 ? -34.700 -21.829 -7.812 1.00 35.19 344 ASN A C 1
ATOM 2766 O O . ASN A 1 344 ? -35.640 -22.500 -7.389 1.00 35.19 344 ASN A O 1
ATOM 2770 N N . VAL A 1 345 ? -33.938 -21.082 -7.007 1.00 29.62 345 VAL A N 1
ATOM 2771 C CA . VAL A 1 345 ? -34.271 -20.789 -5.608 1.00 29.62 345 VAL A CA 1
ATOM 2772 C C . VAL A 1 345 ? -34.279 -19.272 -5.400 1.00 29.62 345 VAL A C 1
ATOM 2774 O O . VAL A 1 345 ? -33.303 -18.585 -5.688 1.00 29.62 345 VAL A O 1
ATOM 2777 N N . ASN A 1 346 ? -35.406 -18.747 -4.913 1.00 29.08 346 ASN A N 1
ATOM 2778 C CA . ASN A 1 346 ? -35.557 -17.348 -4.510 1.00 29.08 346 ASN A CA 1
ATOM 2779 C C . ASN A 1 346 ? -34.783 -17.083 -3.208 1.00 29.08 346 ASN A C 1
ATOM 2781 O O . ASN A 1 346 ? -35.028 -17.736 -2.191 1.00 29.08 346 ASN A O 1
ATOM 2785 N N . PHE A 1 347 ? -33.883 -16.098 -3.238 1.00 31.89 347 PHE A N 1
ATOM 2786 C CA . PHE A 1 347 ? -33.138 -15.612 -2.076 1.00 31.89 347 PHE A CA 1
ATOM 2787 C C . PHE A 1 347 ? -33.993 -14.649 -1.243 1.00 31.89 347 PHE A C 1
ATOM 2789 O O . PHE A 1 347 ? -34.357 -13.571 -1.709 1.00 31.89 347 PHE A O 1
ATOM 2796 N N . ASN A 1 348 ? -34.264 -15.004 0.014 1.00 30.73 348 ASN A N 1
ATOM 2797 C CA . ASN A 1 348 ? -34.771 -14.060 1.010 1.00 30.73 348 ASN A CA 1
ATOM 2798 C C . ASN A 1 348 ? -33.576 -13.374 1.695 1.00 30.73 348 ASN A C 1
ATOM 2800 O O . ASN A 1 348 ? -32.865 -13.998 2.478 1.00 30.73 348 ASN A O 1
ATOM 2804 N N . ASN A 1 349 ? -33.369 -12.091 1.378 1.00 37.47 349 ASN A N 1
ATOM 2805 C CA . ASN A 1 349 ? -32.363 -11.195 1.960 1.00 37.47 349 ASN A CA 1
ATOM 2806 C C . ASN A 1 349 ? -32.538 -11.057 3.484 1.00 37.47 349 ASN A C 1
ATOM 2808 O O . ASN A 1 349 ? -33.340 -10.248 3.948 1.00 37.47 349 ASN A O 1
ATOM 2812 N N . THR A 1 350 ? -31.720 -11.741 4.279 1.00 41.94 350 THR A N 1
ATOM 2813 C CA . THR A 1 350 ? -31.352 -11.247 5.614 1.00 41.94 350 THR A CA 1
ATOM 2814 C C . THR A 1 350 ? -30.051 -10.459 5.486 1.00 41.94 350 THR A C 1
ATOM 2816 O O . THR A 1 350 ? -29.002 -10.897 5.948 1.00 41.94 350 THR A O 1
ATOM 2819 N N . ASN A 1 351 ? -30.104 -9.318 4.788 1.00 51.94 351 ASN A N 1
ATOM 2820 C CA . ASN A 1 351 ? -28.956 -8.426 4.614 1.00 51.94 351 ASN A CA 1
ATOM 2821 C C . ASN A 1 351 ? -28.643 -7.734 5.941 1.00 51.94 351 ASN A C 1
ATOM 2823 O O . ASN A 1 351 ? -29.180 -6.673 6.252 1.00 51.94 351 ASN A O 1
ATOM 2827 N N . THR A 1 352 ? -27.779 -8.340 6.747 1.00 56.19 352 THR A N 1
ATOM 2828 C CA . THR A 1 352 ? -27.144 -7.636 7.859 1.00 56.19 352 THR A CA 1
ATOM 2829 C C . THR A 1 352 ? -26.144 -6.650 7.264 1.00 56.19 352 THR A C 1
ATOM 2831 O O . THR A 1 352 ? -25.117 -7.060 6.720 1.00 56.19 352 THR A O 1
ATOM 2834 N N . HIS A 1 353 ? -26.455 -5.357 7.309 1.00 71.69 353 HIS A N 1
ATOM 2835 C CA . HIS A 1 353 ? -25.578 -4.328 6.769 1.00 71.69 353 HIS A CA 1
ATOM 2836 C C . HIS A 1 353 ? -24.417 -4.091 7.743 1.00 71.69 353 HIS A C 1
ATOM 2838 O O . HIS A 1 353 ? -24.621 -3.701 8.889 1.00 71.69 353 HIS A O 1
ATOM 2844 N N . THR A 1 354 ? -23.178 -4.314 7.302 1.00 80.12 354 THR A N 1
ATOM 2845 C CA . THR A 1 354 ? -21.969 -4.099 8.125 1.00 80.12 354 THR A CA 1
ATOM 2846 C C . THR A 1 354 ? -21.820 -2.660 8.622 1.00 80.12 354 THR A C 1
ATOM 2848 O O . THR A 1 354 ? -21.189 -2.440 9.656 1.00 80.12 354 THR A O 1
ATOM 2851 N N . SER A 1 355 ? -22.457 -1.691 7.956 1.00 84.12 355 SER A N 1
ATOM 2852 C CA . SER A 1 355 ? -22.588 -0.303 8.415 1.00 84.12 355 SER A CA 1
ATOM 2853 C C . SER A 1 355 ? -23.202 -0.174 9.809 1.00 84.12 355 SER A C 1
ATOM 2855 O O . SER A 1 355 ? -22.855 0.758 10.522 1.00 84.12 355 SER A O 1
ATOM 2857 N N . ASP A 1 356 ? -24.055 -1.112 10.230 1.00 86.19 356 ASP A N 1
ATOM 2858 C CA . ASP A 1 356 ? -24.716 -1.069 11.543 1.00 86.19 356 ASP A CA 1
ATOM 2859 C C . ASP A 1 356 ? -23.744 -1.321 12.702 1.00 86.19 356 ASP A C 1
ATOM 2861 O O . ASP A 1 356 ? -24.010 -0.930 13.837 1.00 86.19 356 ASP A O 1
ATOM 2865 N N . SER A 1 357 ? -22.609 -1.965 12.417 1.00 88.75 357 SER A N 1
ATOM 2866 C CA . SER A 1 357 ? -21.554 -2.204 13.403 1.00 88.75 357 SER A CA 1
ATOM 2867 C C . SER A 1 357 ? -20.600 -1.022 13.571 1.00 88.75 357 SER A C 1
ATOM 2869 O O . SER A 1 357 ? -19.769 -1.036 14.476 1.00 88.75 357 SER A O 1
ATOM 2871 N N . ILE A 1 358 ? -20.699 -0.007 12.710 1.00 92.00 358 ILE A N 1
ATOM 2872 C CA . ILE A 1 358 ? -19.847 1.178 12.750 1.00 92.00 358 ILE A CA 1
ATOM 2873 C C . ILE A 1 358 ? -20.547 2.269 13.549 1.00 92.00 358 ILE A C 1
ATOM 2875 O O . ILE A 1 358 ? -21.720 2.565 13.330 1.00 92.00 358 ILE A O 1
ATOM 2879 N N . VAL A 1 359 ? -19.807 2.887 14.465 1.00 93.00 359 VAL A N 1
ATOM 2880 C CA . VAL A 1 359 ? -20.305 3.959 15.332 1.00 93.00 359 VAL A CA 1
ATOM 2881 C C . VAL A 1 359 ? -19.482 5.225 15.155 1.00 93.00 359 VAL A C 1
ATOM 2883 O O . VAL A 1 359 ? -18.277 5.160 14.911 1.00 93.00 359 VAL A O 1
ATOM 2886 N N . GLY A 1 360 ? -20.128 6.380 15.282 1.00 93.12 360 GLY A N 1
ATOM 2887 C CA . GLY A 1 360 ? -19.451 7.661 15.462 1.00 93.12 360 GLY A CA 1
ATOM 2888 C C . GLY A 1 360 ? -19.074 7.824 16.930 1.00 93.12 360 GLY A C 1
ATOM 2889 O O . GLY A 1 360 ? -19.855 7.473 17.809 1.00 93.12 360 GLY A O 1
ATOM 2890 N N . ILE A 1 361 ? -17.887 8.341 17.222 1.00 94.25 361 ILE A N 1
ATOM 2891 C CA . ILE A 1 361 ? -17.444 8.595 18.597 1.00 94.25 361 ILE A CA 1
ATOM 2892 C C . ILE A 1 361 ? -17.114 10.074 18.714 1.00 94.25 361 ILE A C 1
ATOM 2894 O O . ILE A 1 361 ? -16.279 10.565 17.966 1.00 94.25 361 ILE A O 1
ATOM 2898 N N . SER A 1 362 ? -17.732 10.782 19.655 1.00 93.75 362 SER A N 1
ATOM 2899 C CA . SER A 1 362 ? -17.329 12.135 20.040 1.00 93.75 362 SER A CA 1
ATOM 2900 C C . SER A 1 362 ? -16.796 12.132 21.461 1.00 93.75 362 SER A C 1
ATOM 2902 O O . SER A 1 362 ? -17.346 11.477 22.342 1.00 93.75 362 SER A O 1
ATOM 2904 N N . VAL A 1 363 ? -15.719 12.870 21.686 1.00 94.00 363 VAL A N 1
ATOM 2905 C CA . VAL A 1 363 ? -15.032 12.937 22.967 1.00 94.00 363 VAL A CA 1
ATOM 2906 C C . VAL A 1 363 ? -14.889 14.391 23.365 1.00 94.00 363 VAL A C 1
ATOM 2908 O O . VAL A 1 363 ? -14.506 15.231 22.553 1.00 94.00 363 VAL A O 1
ATOM 2911 N N . THR A 1 364 ? -15.219 14.691 24.617 1.00 94.50 364 THR A N 1
ATOM 2912 C CA . THR A 1 364 ? -15.026 16.010 25.222 1.00 94.50 364 THR A CA 1
ATOM 2913 C C . THR A 1 364 ? -13.997 15.880 26.335 1.00 94.50 364 THR A C 1
ATOM 2915 O O . THR A 1 364 ? -14.172 15.066 27.243 1.00 94.50 364 THR A O 1
ATOM 2918 N N . ASN A 1 365 ? -12.919 16.661 26.283 1.00 93.94 365 ASN A N 1
ATOM 2919 C CA . ASN A 1 365 ? -11.946 16.711 27.378 1.00 93.94 365 ASN A CA 1
ATOM 2920 C C . ASN A 1 365 ? -12.437 17.599 28.537 1.00 93.94 365 ASN A C 1
ATOM 2922 O O . ASN A 1 365 ? -13.493 18.229 28.450 1.00 93.94 365 ASN A O 1
ATOM 2926 N N . LYS A 1 366 ? -11.668 17.682 29.629 1.00 91.81 366 LYS A N 1
ATOM 2927 C CA . LYS A 1 366 ? -12.049 18.477 30.813 1.00 91.81 366 LYS A CA 1
ATOM 2928 C C . LYS A 1 366 ? -12.132 19.980 30.545 1.00 91.81 366 LYS A C 1
ATOM 2930 O O . LYS A 1 366 ? -12.849 20.684 31.247 1.00 91.81 366 LYS A O 1
ATOM 2935 N N . ASN A 1 367 ? -11.466 20.451 29.493 1.00 92.56 367 ASN A N 1
ATOM 2936 C CA . ASN A 1 367 ? -11.502 21.842 29.042 1.00 92.56 367 ASN A CA 1
ATOM 2937 C C . ASN A 1 367 ? -12.693 22.144 28.114 1.00 92.56 367 ASN A C 1
ATOM 2939 O O . ASN A 1 367 ? -12.801 23.254 27.600 1.00 92.56 367 ASN A O 1
ATOM 2943 N N . GLY A 1 368 ? -13.564 21.164 27.849 1.00 92.75 368 GLY A N 1
ATOM 2944 C CA . GLY A 1 368 ? -14.699 21.315 26.939 1.00 92.75 368 GLY A CA 1
ATOM 2945 C C . GLY A 1 368 ? -14.334 21.246 25.453 1.00 92.75 368 GLY A C 1
ATOM 2946 O O . GLY A 1 368 ? -15.208 21.431 24.607 1.00 92.75 368 GLY A O 1
ATOM 2947 N N . LEU A 1 369 ? -13.072 20.965 25.104 1.00 91.56 369 LEU A N 1
ATOM 2948 C CA . LEU A 1 369 ? -12.677 20.754 23.712 1.00 91.56 369 LEU A CA 1
ATOM 2949 C C . LEU A 1 369 ? -13.251 19.427 23.224 1.00 91.56 369 LEU A C 1
ATOM 2951 O O . LEU A 1 369 ? -13.008 18.376 23.824 1.00 91.56 369 LEU A O 1
ATOM 2955 N N . LYS A 1 370 ? -13.983 19.495 22.110 1.00 90.62 370 LYS A N 1
ATOM 2956 C CA . LYS A 1 370 ? -14.556 18.335 21.433 1.00 90.62 370 LYS A CA 1
ATOM 2957 C C . LYS A 1 370 ? -13.677 17.874 20.276 1.00 90.62 370 LYS A C 1
ATOM 2959 O O . LYS A 1 370 ? -13.148 18.685 19.514 1.00 90.62 370 LYS A O 1
ATOM 2964 N N . PHE A 1 371 ? -13.582 16.566 20.116 1.00 90.19 371 PHE A N 1
ATOM 2965 C CA . PHE A 1 371 ? -13.040 15.896 18.938 1.00 90.19 371 PHE A CA 1
ATOM 2966 C C . PHE A 1 371 ? -13.865 14.641 18.655 1.00 90.19 371 PHE A C 1
ATOM 2968 O O . PHE A 1 371 ? -14.768 14.292 19.422 1.00 90.19 371 PHE A O 1
ATOM 2975 N N . TRP A 1 372 ? -13.637 14.012 17.507 1.00 92.06 372 TRP A N 1
ATOM 2976 C CA . TRP A 1 372 ? -14.424 12.862 17.093 1.00 92.06 372 TRP A CA 1
ATOM 2977 C C . TRP A 1 372 ? -13.629 11.899 16.222 1.00 92.06 372 TRP A C 1
ATOM 2979 O O . TRP A 1 372 ? -12.604 12.244 15.634 1.00 92.06 372 TRP A O 1
ATOM 2989 N N . GLY A 1 373 ? -14.152 10.686 16.145 1.00 92.81 373 GLY A N 1
ATOM 2990 C CA . GLY A 1 373 ? -13.670 9.606 15.314 1.00 92.81 373 GLY A CA 1
ATOM 2991 C C . GLY A 1 373 ? -14.775 8.590 15.069 1.00 92.81 373 GLY A C 1
ATOM 2992 O O . GLY A 1 373 ? -15.968 8.884 15.146 1.00 92.81 373 GLY A O 1
ATOM 2993 N N . SER A 1 374 ? -14.368 7.366 14.782 1.00 94.44 374 SER A N 1
ATOM 2994 C CA . SER A 1 374 ? -15.248 6.225 14.562 1.00 94.44 374 SER A CA 1
ATOM 2995 C C . SER A 1 374 ? -14.872 5.064 15.479 1.00 94.44 374 SER A C 1
ATOM 2997 O O . SER A 1 374 ? -13.800 5.050 16.080 1.00 94.44 374 SER A O 1
ATOM 2999 N N . GLY A 1 375 ? -15.743 4.070 15.574 1.00 94.62 375 GLY A N 1
ATOM 3000 C CA . GLY A 1 375 ? -15.484 2.809 16.258 1.00 94.62 375 GLY A CA 1
ATOM 3001 C C . GLY A 1 375 ? -16.205 1.651 15.586 1.00 94.62 375 GLY A C 1
ATOM 3002 O O . GLY A 1 375 ? -17.046 1.848 14.705 1.00 94.62 375 GLY A O 1
ATOM 3003 N N . VAL A 1 376 ? -15.895 0.440 16.037 1.00 93.75 376 VAL A N 1
ATOM 3004 C CA . VAL A 1 376 ? -16.551 -0.797 15.608 1.00 93.75 376 VAL A CA 1
ATOM 3005 C C . VAL A 1 376 ? -17.105 -1.520 16.826 1.00 93.75 376 VAL A C 1
ATOM 3007 O O . VAL A 1 376 ? -16.385 -1.785 17.786 1.00 93.75 376 VAL A O 1
ATOM 3010 N N . VAL A 1 377 ? -18.385 -1.870 16.783 1.00 91.69 377 VAL A N 1
ATOM 3011 C CA . VAL A 1 377 ? -19.053 -2.691 17.794 1.00 91.69 377 VAL A CA 1
ATOM 3012 C C . VAL A 1 377 ? -18.636 -4.152 17.600 1.00 91.69 377 VAL A C 1
ATOM 3014 O O . VAL A 1 377 ? -19.040 -4.796 16.628 1.00 91.69 377 VAL A O 1
ATOM 3017 N N . LEU A 1 378 ? -17.827 -4.681 18.523 1.00 88.19 378 LEU A N 1
ATOM 3018 C CA . LEU A 1 378 ? -17.328 -6.064 18.478 1.00 88.19 378 LEU A CA 1
ATOM 3019 C C . LEU A 1 378 ? -18.266 -7.063 19.158 1.00 88.19 378 LEU A C 1
ATOM 3021 O O . LEU A 1 378 ? -18.302 -8.236 18.797 1.00 88.19 378 LEU A O 1
ATOM 3025 N N . SER A 1 379 ? -18.986 -6.606 20.175 1.00 86.31 379 SER A N 1
ATOM 3026 C CA . SER A 1 379 ? -19.984 -7.373 20.91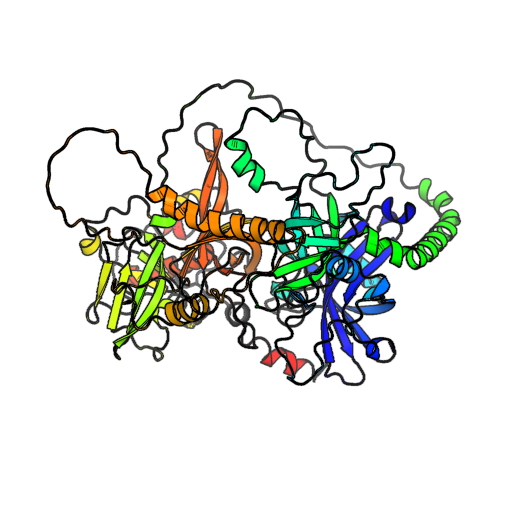6 1.00 86.31 379 SER A CA 1
ATOM 3027 C C . SER A 1 379 ? -21.055 -6.416 21.429 1.00 86.31 379 SER A C 1
ATOM 3029 O O . SER A 1 379 ? -20.923 -5.199 21.307 1.00 86.31 379 SER A O 1
ATOM 3031 N N . ASN A 1 380 ? -22.102 -6.950 22.060 1.00 82.50 380 ASN A N 1
ATOM 3032 C CA . ASN A 1 380 ? -23.155 -6.117 22.639 1.00 82.50 380 ASN A CA 1
ATOM 3033 C C . ASN A 1 380 ? -22.620 -5.082 23.635 1.00 82.50 380 ASN A C 1
ATOM 3035 O O . ASN A 1 380 ? -23.220 -4.035 23.766 1.00 82.50 380 ASN A O 1
ATOM 3039 N N . ASN A 1 381 ? -21.510 -5.340 24.321 1.00 88.62 381 ASN A N 1
ATOM 3040 C CA . ASN A 1 381 ? -20.990 -4.474 25.378 1.00 88.62 381 ASN A CA 1
ATOM 3041 C C . ASN A 1 381 ? -19.584 -3.932 25.092 1.00 88.62 381 ASN A C 1
ATOM 3043 O O . ASN A 1 381 ? -18.941 -3.449 26.020 1.00 88.62 381 ASN A O 1
ATOM 3047 N N . MET A 1 382 ? -19.079 -4.039 23.861 1.00 92.00 382 MET A N 1
ATOM 3048 C CA . MET A 1 382 ? -17.701 -3.661 23.552 1.00 92.00 382 MET A CA 1
ATOM 3049 C C . MET A 1 382 ? -17.595 -2.953 22.206 1.00 92.00 382 MET A C 1
ATOM 3051 O O . MET A 1 382 ? -17.961 -3.501 21.164 1.00 92.00 382 MET A O 1
ATOM 3055 N N . VAL A 1 383 ? -17.016 -1.756 22.233 1.00 94.06 383 VAL A N 1
ATOM 3056 C CA . VAL A 1 383 ? -16.595 -1.008 21.047 1.00 94.06 383 VAL A CA 1
ATOM 3057 C C . VAL A 1 383 ? -15.079 -0.966 21.008 1.00 94.06 383 VAL A C 1
ATOM 3059 O O . VAL A 1 383 ? -14.437 -0.705 22.019 1.00 94.06 383 VAL A O 1
ATOM 3062 N N . VAL A 1 384 ? -14.501 -1.198 19.835 1.00 95.38 384 VAL A N 1
ATOM 3063 C CA . VAL A 1 384 ? -13.078 -0.980 19.581 1.00 95.38 384 VAL A CA 1
ATOM 3064 C C . VAL A 1 384 ? -12.890 0.259 18.715 1.00 95.38 384 VAL A C 1
ATOM 3066 O O . VAL A 1 384 ? -13.671 0.527 17.804 1.00 95.38 384 VAL A O 1
ATOM 3069 N N . THR A 1 385 ? -11.852 1.029 19.002 1.00 96.06 385 THR A N 1
ATOM 3070 C CA . THR A 1 385 ? -11.455 2.215 18.243 1.00 96.06 385 THR A CA 1
ATOM 3071 C C . THR A 1 385 ? -9.944 2.427 18.380 1.00 96.06 385 THR A C 1
ATOM 3073 O O . THR A 1 385 ? -9.237 1.606 18.973 1.00 96.06 385 THR A O 1
ATOM 3076 N N . ASN A 1 386 ? -9.419 3.516 17.824 1.00 94.19 386 ASN A N 1
ATOM 3077 C CA . ASN A 1 386 ? -8.043 3.911 18.068 1.00 94.19 386 ASN A CA 1
ATOM 3078 C C . ASN A 1 386 ? -7.873 4.599 19.423 1.00 94.19 386 ASN A C 1
ATOM 3080 O O . ASN A 1 386 ? -8.759 5.306 19.901 1.00 94.19 386 ASN A O 1
ATOM 3084 N N . LYS A 1 387 ? -6.680 4.485 20.011 1.00 93.31 387 LYS A N 1
ATOM 3085 C CA . LYS A 1 387 ? -6.324 5.223 21.228 1.00 93.31 387 LYS A CA 1
ATOM 3086 C C . LYS A 1 387 ? -6.365 6.731 20.990 1.00 93.31 387 LYS A C 1
ATOM 3088 O O . LYS A 1 387 ? -6.903 7.451 21.829 1.00 93.31 387 LYS A O 1
ATOM 3093 N N . HIS A 1 388 ? -5.877 7.219 19.849 1.00 90.75 388 HIS A N 1
ATOM 3094 C CA . HIS A 1 388 ? -5.921 8.653 19.555 1.00 90.75 388 HIS A CA 1
ATOM 3095 C C . HIS A 1 388 ? -7.343 9.195 19.386 1.00 90.75 388 HIS A C 1
ATOM 3097 O O . HIS A 1 388 ? -7.535 10.373 19.632 1.00 90.75 388 HIS A O 1
ATOM 3103 N N . VAL A 1 389 ? -8.343 8.377 19.033 1.00 92.31 389 VAL A N 1
ATOM 3104 C CA . VAL A 1 389 ? -9.746 8.836 18.957 1.00 92.31 389 VAL A CA 1
ATOM 3105 C C . VAL A 1 389 ? -10.292 9.197 20.339 1.00 92.31 389 VAL A C 1
ATOM 3107 O O . VAL A 1 389 ? -11.185 10.029 20.434 1.00 92.31 389 VAL A O 1
ATOM 3110 N N . ILE A 1 390 ? -9.750 8.602 21.408 1.00 94.12 390 ILE A N 1
ATOM 3111 C CA . ILE A 1 390 ? -10.196 8.829 22.791 1.00 94.12 390 ILE A CA 1
ATOM 3112 C C . ILE A 1 390 ? -9.306 9.811 23.540 1.00 94.12 390 ILE A C 1
ATOM 3114 O O . ILE A 1 390 ? -9.799 10.623 24.316 1.00 94.12 390 ILE A O 1
ATOM 3118 N N . PHE A 1 391 ? -8.004 9.764 23.285 1.00 91.31 391 PHE A N 1
ATOM 3119 C CA . PHE A 1 391 ? -7.010 10.534 24.028 1.00 91.31 391 PHE A CA 1
ATOM 3120 C C . PHE A 1 391 ? -6.353 11.631 23.175 1.00 91.31 391 PHE A C 1
ATOM 3122 O O . PHE A 1 391 ? -5.264 12.103 23.509 1.00 91.31 391 PHE A O 1
ATOM 3129 N N . GLU A 1 392 ? -6.968 12.041 22.055 1.00 83.19 392 GLU A N 1
ATOM 3130 C CA . GLU A 1 392 ? -6.442 13.151 21.254 1.00 83.19 392 GLU A CA 1
ATOM 3131 C C . GLU A 1 392 ? -6.360 14.421 22.103 1.00 83.19 392 GLU A C 1
ATOM 3133 O O . GLU A 1 392 ? -7.327 14.811 22.755 1.00 83.19 392 GLU A O 1
ATOM 3138 N N . LYS A 1 393 ? -5.215 15.112 22.052 1.00 81.50 393 LYS A N 1
ATOM 3139 C CA . LYS A 1 393 ? -5.020 16.418 22.710 1.00 81.50 393 LYS A CA 1
ATOM 3140 C C . LYS A 1 393 ? -5.217 16.393 24.236 1.00 81.50 393 LYS A C 1
ATOM 3142 O O . LYS A 1 393 ? -5.513 17.430 24.826 1.00 81.50 393 LYS A O 1
ATOM 3147 N N . MET A 1 394 ? -5.042 15.229 24.854 1.00 84.88 394 MET A N 1
ATOM 3148 C CA . MET A 1 394 ? -5.019 15.047 26.303 1.00 84.88 394 MET A CA 1
ATOM 3149 C C . MET A 1 394 ? -3.584 14.865 26.792 1.00 84.88 394 MET A C 1
ATOM 3151 O O . MET A 1 394 ? -2.735 14.327 26.073 1.00 84.88 394 MET A O 1
ATOM 3155 N N . GLU A 1 395 ? -3.304 15.306 28.017 1.00 81.25 395 GLU A N 1
ATOM 3156 C CA . GLU A 1 395 ? -2.035 14.975 28.667 1.00 81.25 395 GLU A CA 1
ATOM 3157 C C . GLU A 1 395 ? -1.951 13.469 28.946 1.00 81.25 395 GLU A C 1
ATOM 3159 O O . GLU A 1 395 ? -2.963 12.769 29.048 1.00 81.25 395 GLU A O 1
ATOM 3164 N N . SER A 1 396 ? -0.731 12.938 29.070 1.00 73.06 396 SER A N 1
ATOM 3165 C CA . SER A 1 396 ? -0.539 11.533 29.427 1.00 73.06 396 SER A CA 1
ATOM 3166 C C . SER A 1 396 ? -1.232 11.251 30.763 1.00 73.06 396 SER A C 1
ATOM 3168 O O . SER A 1 396 ? -0.768 11.742 31.788 1.00 73.06 396 SER A O 1
ATOM 3170 N N . ASN A 1 397 ? -2.299 10.445 30.726 1.00 76.94 397 ASN A N 1
ATOM 3171 C CA . ASN A 1 397 ? -3.159 10.013 31.843 1.00 76.94 397 ASN A CA 1
ATOM 3172 C C . ASN A 1 397 ? -4.403 10.875 32.121 1.00 76.94 397 ASN A C 1
ATOM 3174 O O . ASN A 1 397 ? -5.147 10.560 33.050 1.00 76.94 397 ASN A O 1
ATOM 3178 N N . GLU A 1 398 ? -4.680 11.920 31.340 1.00 89.19 398 GLU A N 1
ATOM 3179 C CA . GLU A 1 398 ? -5.972 12.599 31.448 1.00 89.19 398 GLU A CA 1
ATOM 3180 C C . GLU A 1 398 ? -7.085 11.711 30.863 1.00 89.19 398 GLU A C 1
ATOM 3182 O O . GLU A 1 398 ? -6.954 11.143 29.779 1.00 89.19 398 GLU A O 1
ATOM 3187 N N . ILE A 1 399 ? -8.179 11.574 31.615 1.00 91.62 399 ILE A N 1
ATOM 3188 C CA . ILE A 1 399 ? -9.383 10.851 31.200 1.00 91.62 399 ILE A CA 1
ATOM 3189 C C . ILE A 1 399 ? -10.370 11.858 30.585 1.00 91.62 399 ILE A C 1
ATOM 3191 O O . ILE A 1 399 ? -10.510 12.963 31.128 1.00 91.62 399 ILE A O 1
ATOM 3195 N N . PRO A 1 400 ? -11.062 11.508 29.483 1.00 93.06 400 PRO A N 1
ATOM 3196 C CA . PRO A 1 400 ? -12.095 12.358 28.907 1.00 93.06 400 PRO A CA 1
ATOM 3197 C C . PRO A 1 400 ? -13.207 12.693 29.895 1.00 93.06 400 PRO A C 1
ATOM 3199 O O . PRO A 1 400 ? -13.637 11.851 30.675 1.00 93.06 400 PRO A O 1
ATOM 3202 N N . ALA A 1 401 ? -13.727 13.916 29.789 1.00 93.62 401 ALA A N 1
ATOM 3203 C CA . ALA A 1 401 ? -14.873 14.347 30.578 1.00 93.62 401 ALA A CA 1
ATOM 3204 C C . ALA A 1 401 ? -16.182 13.698 30.123 1.00 93.62 401 ALA A C 1
ATOM 3206 O O . ALA A 1 401 ? -17.117 13.543 30.910 1.00 93.62 401 ALA A O 1
ATOM 3207 N N . LYS A 1 402 ? -16.266 13.371 28.830 1.00 95.06 402 LYS A N 1
ATOM 3208 C CA . LYS A 1 402 ? -17.451 12.786 28.213 1.00 95.06 402 LYS A CA 1
ATOM 3209 C C . LYS A 1 402 ? -17.077 12.010 26.956 1.00 95.06 402 LYS A C 1
ATOM 3211 O O . LYS A 1 402 ? -16.288 12.505 26.149 1.00 95.06 402 LYS A O 1
ATOM 3216 N N . ILE A 1 403 ? -17.696 10.849 26.757 1.00 95.25 403 ILE A N 1
ATOM 3217 C CA . ILE A 1 403 ? -17.660 10.091 25.501 1.00 95.25 403 ILE A CA 1
ATOM 3218 C C . ILE A 1 403 ? -19.098 9.883 25.027 1.00 95.25 403 ILE A C 1
ATOM 3220 O O . ILE A 1 403 ? -19.943 9.415 25.784 1.00 95.25 403 ILE A O 1
ATOM 3224 N N . GLU A 1 404 ? -19.379 10.223 23.773 1.00 94.00 404 GLU A N 1
ATOM 3225 C CA . GLU A 1 404 ? -20.667 10.000 23.118 1.00 94.00 404 GLU A CA 1
ATOM 3226 C C . GLU A 1 404 ? -20.487 9.025 21.952 1.00 94.00 404 GLU A C 1
ATOM 3228 O O . GLU A 1 404 ? -19.728 9.308 21.025 1.00 94.00 404 GLU A O 1
ATOM 3233 N N . ILE A 1 405 ? -21.188 7.891 21.987 1.00 93.44 405 ILE A N 1
ATOM 3234 C CA . ILE A 1 405 ? -21.154 6.867 20.934 1.00 93.44 405 ILE A CA 1
ATOM 3235 C C . ILE A 1 405 ? -22.470 6.917 20.167 1.00 93.44 405 ILE A C 1
ATOM 3237 O O . ILE A 1 405 ? -23.527 6.666 20.738 1.00 93.44 405 ILE A O 1
ATOM 3241 N N . TRP A 1 406 ? -22.392 7.232 18.881 1.00 91.12 406 TRP A N 1
ATOM 3242 C CA . TRP A 1 406 ? -23.512 7.459 17.977 1.00 91.12 406 TRP A CA 1
ATOM 3243 C C . TRP A 1 406 ? -23.680 6.271 17.043 1.00 91.12 406 TRP A C 1
ATOM 3245 O O . TRP A 1 406 ? -22.759 5.914 16.305 1.00 91.12 406 TRP A O 1
ATOM 3255 N N . PHE A 1 407 ? -24.862 5.667 17.058 1.00 87.88 407 PHE A N 1
ATOM 3256 C CA . PHE A 1 407 ? -25.176 4.539 16.190 1.00 87.88 407 PHE A CA 1
ATOM 3257 C C . PHE A 1 407 ? -25.757 5.021 14.851 1.00 87.88 407 PHE A C 1
ATOM 3259 O O . PHE A 1 407 ? -26.311 6.115 14.751 1.00 87.88 407 PHE A O 1
ATOM 3266 N N . ASN A 1 408 ? -25.643 4.186 13.814 1.00 77.56 408 ASN A N 1
ATOM 3267 C CA . ASN A 1 408 ? -26.022 4.482 12.421 1.00 77.56 408 ASN A CA 1
ATOM 3268 C C . ASN A 1 408 ? -27.493 4.942 12.238 1.00 77.56 408 ASN A C 1
ATOM 3270 O O . ASN A 1 408 ? -27.864 5.563 11.242 1.00 77.56 408 ASN A O 1
ATOM 3274 N N . ASN A 1 409 ? -28.360 4.679 13.219 1.00 73.62 409 ASN A N 1
ATOM 3275 C CA . ASN A 1 409 ? -29.742 5.150 13.192 1.00 73.62 409 ASN A CA 1
ATOM 3276 C C . ASN A 1 409 ? -29.899 6.646 13.528 1.00 73.62 409 ASN A C 1
ATOM 3278 O O . ASN A 1 409 ? -31.007 7.156 13.428 1.00 73.62 409 ASN A O 1
ATOM 3282 N N . GLY A 1 410 ? -28.827 7.353 13.903 1.00 63.84 410 GLY A N 1
ATOM 3283 C CA . GLY A 1 410 ? -28.790 8.809 14.104 1.00 63.84 410 GLY A CA 1
ATOM 3284 C C . GLY A 1 410 ? -29.555 9.337 15.324 1.00 63.84 410 GLY A C 1
ATOM 3285 O O . GLY A 1 410 ? -29.237 10.413 15.818 1.00 63.84 410 GLY A O 1
ATOM 3286 N N . GLU A 1 411 ? -30.519 8.578 15.841 1.00 66.00 411 GLU A N 1
ATOM 3287 C CA . GLU A 1 411 ? -31.350 8.955 16.989 1.00 66.00 411 GLU A CA 1
ATOM 3288 C C . GLU A 1 411 ? -30.747 8.515 18.326 1.00 66.00 411 GLU A C 1
ATOM 3290 O O . GLU A 1 411 ? -30.985 9.144 19.357 1.00 66.00 411 GLU A O 1
ATOM 3295 N N . ASN A 1 412 ? -29.931 7.457 18.319 1.00 69.62 412 ASN A N 1
ATOM 3296 C CA . ASN A 1 412 ? -29.407 6.869 19.544 1.00 69.62 412 ASN A CA 1
ATOM 3297 C C . ASN A 1 412 ? -27.946 7.243 19.761 1.00 69.62 412 ASN A C 1
ATOM 3299 O O . ASN A 1 412 ? -27.069 6.920 18.951 1.00 69.62 412 ASN A O 1
ATOM 3303 N N . LYS A 1 413 ? -27.688 7.838 20.927 1.00 83.88 413 LYS A N 1
ATOM 3304 C CA . LYS A 1 413 ? -26.343 7.997 21.463 1.00 83.88 413 LYS A CA 1
ATOM 3305 C C . LYS A 1 413 ? -26.240 7.430 22.868 1.00 83.88 413 LYS A C 1
ATOM 3307 O O . LYS A 1 413 ? -27.096 7.678 23.713 1.00 83.88 413 LYS A O 1
ATOM 3312 N N . LEU A 1 414 ? -25.166 6.696 23.116 1.00 84.06 414 LEU A N 1
ATOM 3313 C CA . LEU A 1 414 ? -24.731 6.367 24.464 1.00 84.06 414 LEU A CA 1
ATOM 3314 C C . LEU A 1 414 ? -23.848 7.506 24.964 1.00 84.06 414 LEU A C 1
ATOM 3316 O O . LEU A 1 414 ? -22.946 7.933 24.247 1.00 84.06 414 LEU A O 1
ATOM 3320 N N . ILE A 1 415 ? -24.077 7.961 26.191 1.00 87.56 415 ILE A N 1
ATOM 3321 C CA . ILE A 1 415 ? -23.223 8.942 26.853 1.00 87.56 415 ILE A CA 1
ATOM 3322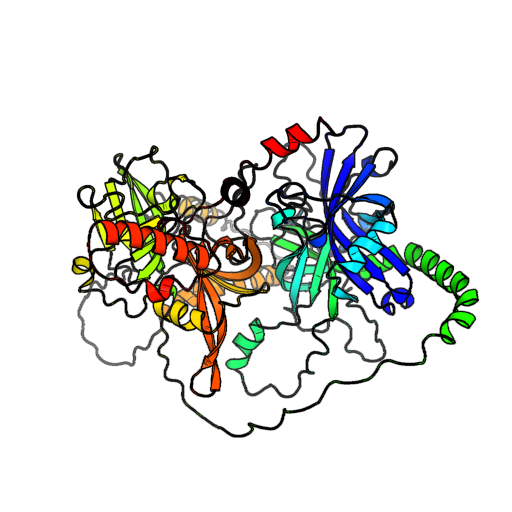 C C . ILE A 1 415 ? -22.540 8.247 28.024 1.00 87.56 415 ILE A C 1
ATOM 3324 O O . ILE A 1 415 ? -23.221 7.674 28.865 1.00 87.56 415 ILE A O 1
ATOM 3328 N N . LEU A 1 416 ? -21.214 8.317 28.065 1.00 87.25 416 LEU A N 1
ATOM 3329 C CA . LEU A 1 416 ? -20.416 8.032 29.250 1.00 87.25 416 LEU A CA 1
ATOM 3330 C C . LEU A 1 416 ? -19.953 9.373 29.814 1.00 87.25 416 LEU A C 1
ATOM 3332 O O . LEU A 1 416 ? -19.364 10.186 29.093 1.00 87.25 416 LEU A O 1
ATOM 3336 N N . SER A 1 417 ? -20.274 9.623 31.073 1.00 89.94 417 SER A N 1
ATOM 3337 C CA . SER A 1 417 ? -19.948 10.858 31.787 1.00 89.94 417 SER A CA 1
ATOM 3338 C C . SER A 1 417 ? -18.709 10.696 32.674 1.00 89.94 417 SER A C 1
ATOM 3340 O O . SER A 1 417 ? -18.246 9.586 32.914 1.00 89.94 417 SER A O 1
ATOM 3342 N N . ASN A 1 418 ? -18.159 11.813 33.157 1.00 82.50 418 ASN A N 1
ATOM 3343 C CA . ASN A 1 418 ? -16.911 11.871 33.932 1.00 82.50 418 ASN A CA 1
ATOM 3344 C C . ASN A 1 418 ? -16.849 10.866 35.102 1.00 82.50 418 ASN A C 1
ATOM 3346 O O . ASN A 1 418 ? -15.790 10.310 35.368 1.00 82.50 418 ASN A O 1
ATOM 3350 N N . ASP A 1 419 ? -17.978 10.619 35.770 1.00 86.44 419 ASP A N 1
ATOM 3351 C CA . ASP A 1 419 ? -18.050 9.720 36.931 1.00 86.44 419 ASP A CA 1
ATOM 3352 C C . ASP A 1 419 ? -18.068 8.232 36.533 1.00 86.44 419 ASP A C 1
ATOM 3354 O O . ASP A 1 419 ? -17.707 7.360 37.323 1.00 86.44 419 ASP A O 1
ATOM 3358 N N . GLU A 1 420 ? -18.465 7.940 35.293 1.00 84.38 420 GLU A N 1
ATOM 3359 C CA . GLU A 1 420 ? -18.546 6.590 34.731 1.00 84.38 420 GLU A CA 1
ATOM 3360 C C . GLU A 1 420 ? -17.286 6.215 33.955 1.00 84.38 420 GLU A C 1
ATOM 3362 O O . GLU A 1 420 ? -17.034 5.040 33.723 1.00 84.38 420 GLU A O 1
ATOM 3367 N N . ILE A 1 421 ? -16.501 7.189 33.495 1.00 89.00 421 ILE A N 1
ATOM 3368 C CA . ILE A 1 421 ? -15.325 6.901 32.684 1.00 89.00 421 ILE A CA 1
ATOM 3369 C C . ILE A 1 421 ? -14.139 6.609 33.595 1.00 89.00 421 ILE A C 1
ATOM 3371 O O . ILE A 1 421 ? -13.491 7.511 34.126 1.00 89.00 421 ILE A O 1
ATOM 3375 N N . LYS A 1 422 ? -13.782 5.331 33.687 1.00 92.06 422 LYS A N 1
ATOM 3376 C CA . LYS A 1 422 ? -12.569 4.899 34.377 1.00 92.06 422 LYS A CA 1
ATOM 3377 C C . LYS A 1 422 ? -11.717 3.988 33.504 1.00 92.06 422 LYS A C 1
ATOM 3379 O O . LYS A 1 422 ? -12.219 3.132 32.767 1.00 92.06 422 LYS A O 1
ATOM 3384 N N . LEU A 1 423 ? -10.404 4.190 33.596 1.00 90.25 423 LEU A N 1
ATOM 3385 C CA . LEU A 1 423 ? -9.417 3.302 32.989 1.00 90.25 423 LEU A CA 1
ATOM 3386 C C . LEU A 1 423 ? -9.492 1.928 33.660 1.00 90.25 423 LEU A C 1
ATOM 3388 O O . LEU A 1 423 ? -9.642 1.850 34.874 1.00 90.25 423 LEU A O 1
ATOM 3392 N N . ASN A 1 424 ? -9.383 0.874 32.858 1.00 89.44 424 ASN A N 1
ATOM 3393 C CA . ASN A 1 424 ? -9.495 -0.537 33.240 1.00 89.44 424 ASN A CA 1
ATOM 3394 C C . ASN A 1 424 ? -10.878 -0.993 33.747 1.00 89.44 424 ASN A C 1
ATOM 3396 O O . ASN A 1 424 ? -11.054 -2.181 33.973 1.00 89.44 424 ASN A O 1
ATOM 3400 N N . GLU A 1 425 ? -11.877 -0.108 33.836 1.00 90.50 425 GLU A N 1
ATOM 3401 C CA . GLU A 1 425 ? -13.280 -0.502 34.064 1.00 90.50 425 GLU A CA 1
ATOM 3402 C C . GLU A 1 425 ? -14.116 -0.317 32.786 1.00 90.50 425 GLU A C 1
ATOM 3404 O O . GLU A 1 425 ? -14.776 -1.245 32.307 1.00 90.50 425 GLU A O 1
ATOM 3409 N N . ASN A 1 426 ? -14.064 0.885 32.200 1.00 93.38 426 ASN A N 1
ATOM 3410 C CA . ASN A 1 426 ? -14.860 1.271 31.031 1.00 93.38 426 ASN A CA 1
ATOM 3411 C C . ASN A 1 426 ? -13.995 1.505 29.800 1.00 93.38 426 ASN A C 1
ATOM 3413 O O . ASN A 1 426 ? -14.443 1.253 28.686 1.00 93.38 426 ASN A O 1
ATOM 3417 N N . ILE A 1 427 ? -12.764 1.978 29.991 1.00 94.56 427 ILE A N 1
ATOM 3418 C CA . ILE A 1 427 ? -11.797 2.176 28.914 1.00 94.56 427 ILE A CA 1
ATOM 3419 C C . ILE A 1 427 ? -10.606 1.263 29.146 1.00 94.56 427 ILE A C 1
ATOM 3421 O O . ILE A 1 427 ? -9.918 1.384 30.157 1.00 94.56 427 ILE A O 1
ATOM 3425 N N . PHE A 1 428 ? -10.309 0.420 28.167 1.00 94.25 428 PHE A N 1
ATOM 3426 C CA . PHE A 1 428 ? -9.167 -0.476 28.211 1.00 94.25 428 PHE A CA 1
ATOM 3427 C C . PHE A 1 428 ? -8.165 -0.128 27.117 1.00 94.25 428 PHE A C 1
ATOM 3429 O O . PHE A 1 428 ? -8.509 0.035 25.943 1.00 94.25 428 PHE A O 1
ATOM 3436 N N . LEU A 1 429 ? -6.901 -0.045 27.520 1.00 92.81 429 LEU A N 1
ATOM 3437 C CA . LEU A 1 429 ? -5.766 0.222 26.650 1.00 92.81 429 LEU A CA 1
ATOM 3438 C C . LEU A 1 429 ? -4.838 -0.993 26.685 1.00 92.81 429 LEU A C 1
ATOM 3440 O O . LEU A 1 429 ? -3.899 -1.003 27.479 1.00 92.81 429 LEU A O 1
ATOM 3444 N N . PRO A 1 430 ? -5.083 -2.028 25.868 1.00 88.75 430 PRO A N 1
ATOM 3445 C CA . PRO A 1 430 ? -4.170 -3.158 25.828 1.00 88.75 430 PRO A CA 1
ATOM 3446 C C . PRO A 1 430 ? -2.810 -2.703 25.310 1.00 88.75 430 PRO A C 1
ATOM 3448 O O . PRO A 1 430 ? -2.704 -1.746 24.531 1.00 88.75 430 PRO A O 1
ATOM 3451 N N . PHE A 1 431 ? -1.757 -3.390 25.739 1.00 84.94 431 PHE A N 1
ATOM 3452 C CA . PHE A 1 431 ? -0.381 -3.075 25.364 1.00 84.94 431 PHE A CA 1
ATOM 3453 C C . PHE A 1 431 ? 0.075 -1.662 25.777 1.00 84.94 431 PHE A C 1
ATOM 3455 O O . PHE A 1 431 ? 0.991 -1.104 25.153 1.00 84.94 431 PHE A O 1
ATOM 3462 N N . ASN A 1 432 ? -0.548 -1.043 26.790 1.00 80.38 432 ASN A N 1
ATOM 3463 C CA . ASN A 1 432 ? -0.261 0.348 27.160 1.00 80.38 432 ASN A CA 1
ATOM 3464 C C . ASN A 1 432 ? 1.213 0.567 27.532 1.00 80.38 432 ASN A C 1
ATOM 3466 O O . ASN A 1 432 ? 1.793 1.584 27.144 1.00 80.38 432 ASN A O 1
ATOM 3470 N N . ASP A 1 433 ? 1.835 -0.416 28.187 1.00 75.38 433 ASP A N 1
ATOM 3471 C CA . ASP A 1 433 ? 3.257 -0.392 28.555 1.00 75.38 433 ASP A CA 1
ATOM 3472 C C . ASP A 1 433 ? 4.167 -0.300 27.329 1.00 75.38 433 ASP A C 1
ATOM 3474 O O . ASP A 1 433 ? 5.197 0.380 27.323 1.00 75.38 433 ASP A O 1
ATOM 3478 N N . TYR A 1 434 ? 3.750 -0.937 26.237 1.00 67.88 434 TYR A N 1
ATOM 3479 C CA . TYR A 1 434 ? 4.513 -0.963 25.005 1.00 67.88 434 TYR A CA 1
ATOM 3480 C C . TYR A 1 434 ? 4.273 0.292 24.159 1.00 67.88 434 TYR A C 1
ATOM 3482 O O . TYR A 1 434 ? 5.167 0.676 23.403 1.00 67.88 434 TYR A O 1
ATOM 3490 N N . LYS A 1 435 ? 3.116 0.964 24.295 1.00 75.31 435 LYS A N 1
ATOM 3491 C CA . LYS A 1 435 ? 2.677 2.086 23.431 1.00 75.31 435 LYS A CA 1
ATOM 3492 C C . LYS A 1 435 ? 2.817 1.753 21.941 1.00 75.31 435 LYS A C 1
ATOM 3494 O O . LYS A 1 435 ? 3.238 2.587 21.143 1.00 75.31 435 LYS A O 1
ATOM 3499 N N . VAL A 1 436 ? 2.555 0.495 21.600 1.00 74.81 436 VAL A N 1
ATOM 3500 C CA . VAL A 1 436 ? 2.847 -0.057 20.278 1.00 74.81 436 VAL A CA 1
ATOM 3501 C C . VAL A 1 436 ? 1.670 0.115 19.329 1.00 74.81 436 VAL A C 1
ATOM 3503 O O . VAL A 1 436 ? 1.854 0.577 18.206 1.00 74.81 436 VAL A O 1
ATOM 3506 N N . PHE A 1 437 ? 0.476 -0.272 19.772 1.00 84.31 437 PHE A N 1
ATOM 3507 C CA . PHE A 1 437 ? -0.720 -0.228 18.948 1.00 84.31 437 PHE A CA 1
ATOM 3508 C C . PHE A 1 437 ? -1.607 0.927 19.381 1.00 84.31 437 PHE A C 1
ATOM 3510 O O . PHE A 1 437 ? -1.839 1.164 20.566 1.00 84.31 437 PHE A O 1
ATOM 3517 N N . ASP A 1 438 ? -2.128 1.631 18.392 1.00 89.50 438 ASP A N 1
ATOM 3518 C CA . ASP A 1 438 ? -3.094 2.697 18.574 1.00 89.50 438 ASP A CA 1
ATOM 3519 C C . ASP A 1 438 ? -4.502 2.098 18.689 1.00 89.50 438 ASP A C 1
ATOM 3521 O O . ASP A 1 438 ? -5.330 2.219 17.788 1.00 89.50 438 ASP A O 1
ATOM 3525 N N . LEU A 1 439 ? -4.730 1.374 19.787 1.00 92.69 439 LEU A N 1
ATOM 3526 C CA . LEU A 1 439 ? -5.911 0.552 20.034 1.00 92.69 439 LEU A CA 1
ATOM 3527 C C . LEU A 1 439 ? -6.538 0.911 21.386 1.00 92.69 439 LEU A C 1
ATOM 3529 O O . LEU A 1 439 ? -5.835 1.095 22.378 1.00 92.69 439 LEU A O 1
ATOM 3533 N N . CYS A 1 440 ? -7.862 1.009 21.418 1.00 94.94 440 CYS A N 1
ATOM 3534 C CA . CYS A 1 440 ? -8.640 1.316 22.609 1.00 94.94 440 CYS A CA 1
ATOM 3535 C C . CYS A 1 440 ? -9.965 0.558 22.567 1.00 94.94 440 CYS A C 1
ATOM 3537 O O . CYS A 1 440 ? -10.593 0.451 21.512 1.00 94.94 440 CYS A O 1
ATOM 3539 N N . PHE A 1 441 ? -10.386 0.045 23.717 1.00 95.69 441 PHE A N 1
ATOM 3540 C CA . PHE A 1 441 ? -11.659 -0.640 23.884 1.00 95.69 441 PHE A CA 1
ATOM 3541 C C . PHE A 1 441 ? -12.522 0.116 24.884 1.00 95.69 441 PHE A C 1
ATOM 3543 O O . PHE A 1 441 ? -12.037 0.560 25.922 1.00 95.69 441 PHE A O 1
ATOM 3550 N N . ILE A 1 442 ? -13.805 0.245 24.569 1.00 95.38 442 ILE A N 1
ATOM 3551 C CA . ILE A 1 442 ? -14.801 0.911 25.399 1.00 95.38 442 ILE A CA 1
ATOM 3552 C C . ILE A 1 442 ? -15.866 -0.116 25.763 1.00 95.38 442 ILE A C 1
ATOM 3554 O O . ILE A 1 442 ? -16.598 -0.598 24.892 1.00 95.38 442 ILE A O 1
ATOM 3558 N N . LYS A 1 443 ? -15.958 -0.441 27.052 1.00 93.62 443 LYS A N 1
ATOM 3559 C CA . LYS A 1 443 ? -17.007 -1.290 27.611 1.00 93.62 443 LYS A CA 1
ATOM 3560 C C . LYS A 1 443 ? -18.263 -0.457 27.838 1.00 93.62 443 LYS A C 1
ATOM 3562 O O . LYS A 1 443 ? -18.232 0.594 28.475 1.00 93.62 443 LYS A O 1
ATOM 3567 N N . ILE A 1 444 ? -19.376 -0.951 27.315 1.00 89.19 444 ILE A N 1
ATOM 3568 C CA . ILE A 1 444 ? -20.690 -0.314 27.380 1.00 89.19 444 ILE A CA 1
ATOM 3569 C C . ILE A 1 444 ? -21.572 -1.106 28.346 1.00 89.19 444 ILE A C 1
ATOM 3571 O O . ILE A 1 444 ? -21.657 -2.330 28.245 1.00 89.19 444 ILE A O 1
ATOM 3575 N N . SER A 1 445 ? -22.254 -0.421 29.267 1.00 85.56 445 SER A N 1
ATOM 3576 C CA . SER A 1 445 ? -23.238 -1.069 30.143 1.00 85.56 445 SER A CA 1
ATOM 3577 C C . SER A 1 445 ? -24.436 -1.586 29.337 1.00 85.56 445 SER A C 1
ATOM 3579 O O . SER A 1 445 ? -25.022 -0.856 28.536 1.00 85.56 445 SER A O 1
ATOM 3581 N N . LEU A 1 446 ? -24.824 -2.844 29.575 1.00 74.25 446 LEU A N 1
ATOM 3582 C CA . LEU A 1 446 ? -25.975 -3.484 28.927 1.00 74.25 446 LEU A CA 1
ATOM 3583 C C . LEU A 1 446 ? -27.309 -2.832 29.304 1.00 74.25 446 LEU A C 1
ATOM 3585 O O . LEU A 1 446 ? -28.253 -2.892 28.520 1.00 74.25 446 LEU A O 1
ATOM 3589 N N . GLU A 1 447 ? -27.395 -2.192 30.471 1.00 77.94 447 GLU A N 1
ATOM 3590 C CA . GLU A 1 447 ? -28.616 -1.512 30.921 1.00 77.94 447 GLU A CA 1
ATOM 3591 C C . GLU A 1 447 ? -29.004 -0.391 29.951 1.00 77.94 447 GLU A C 1
ATOM 3593 O O . GLU A 1 447 ? -30.161 -0.294 29.532 1.00 77.94 447 GLU A O 1
ATOM 3598 N N . ASN A 1 448 ? -27.998 0.341 29.465 1.00 67.56 448 ASN A N 1
ATOM 3599 C CA . ASN A 1 448 ? -28.144 1.395 28.463 1.00 67.56 448 ASN A CA 1
ATOM 3600 C C . ASN A 1 448 ? -28.500 0.854 27.065 1.00 67.56 448 ASN A C 1
ATOM 3602 O O . ASN A 1 448 ? -28.937 1.607 26.196 1.00 67.56 448 ASN A O 1
ATOM 3606 N N . LEU A 1 449 ? -28.334 -0.453 26.845 1.00 67.25 449 LEU A N 1
ATOM 3607 C CA . LEU A 1 449 ? -28.591 -1.150 25.583 1.00 67.25 449 LEU A CA 1
ATOM 3608 C C . LEU A 1 449 ? -29.836 -2.038 25.627 1.00 67.25 449 LEU A C 1
ATOM 3610 O O . LEU A 1 449 ? -30.135 -2.707 24.643 1.00 67.25 449 LEU A O 1
ATOM 3614 N N . SER A 1 450 ? -30.592 -2.058 26.724 1.00 67.44 450 SER A N 1
ATOM 3615 C CA . SER A 1 450 ? -31.822 -2.861 26.834 1.00 67.44 450 SER A CA 1
ATOM 3616 C C . SER A 1 450 ? -32.858 -2.520 25.744 1.00 67.44 450 SER A C 1
ATOM 3618 O O . SER A 1 450 ? -33.583 -3.401 25.279 1.00 67.44 450 SER A O 1
ATOM 3620 N N . ASN A 1 451 ? -32.836 -1.281 25.238 1.00 64.06 451 ASN A N 1
ATOM 3621 C CA . ASN A 1 451 ? -33.622 -0.827 24.082 1.00 64.06 451 ASN A CA 1
ATOM 3622 C C . ASN A 1 451 ? -32.940 -1.074 22.722 1.00 64.06 451 ASN A C 1
ATOM 3624 O O . ASN A 1 451 ? -33.536 -0.862 21.667 1.00 64.06 451 ASN A O 1
ATOM 3628 N N . PHE A 1 452 ? -31.690 -1.528 22.728 1.00 64.50 452 PHE A N 1
ATOM 3629 C CA . PHE A 1 452 ? -30.824 -1.655 21.566 1.00 64.50 452 PHE A CA 1
ATOM 3630 C C . PHE A 1 452 ? -30.414 -3.119 21.375 1.00 64.50 452 PHE A C 1
ATOM 3632 O O . PHE A 1 452 ? -29.317 -3.555 21.722 1.00 64.50 452 PHE A O 1
ATOM 3639 N N . LYS A 1 453 ? -31.301 -3.916 20.766 1.00 62.62 453 LYS A N 1
ATOM 3640 C CA . LYS A 1 453 ? -30.863 -5.181 20.166 1.00 62.62 453 LYS A CA 1
ATOM 3641 C C . LYS A 1 453 ? -29.990 -4.834 18.969 1.00 62.62 453 LYS A C 1
ATOM 3643 O O . LYS A 1 453 ? -30.522 -4.579 17.887 1.00 62.62 453 LYS A O 1
ATOM 3648 N N . ILE A 1 454 ? -28.671 -4.862 19.152 1.00 63.44 454 ILE A N 1
ATOM 3649 C CA . ILE A 1 454 ? -27.719 -4.878 18.040 1.00 63.44 454 ILE A CA 1
ATOM 3650 C C . ILE A 1 454 ? -27.958 -6.190 17.302 1.00 63.44 454 ILE A C 1
ATOM 3652 O O . ILE A 1 454 ? -27.347 -7.212 17.591 1.00 63.44 454 ILE A O 1
ATOM 3656 N N . LYS A 1 455 ? -28.923 -6.197 16.377 1.00 57.94 455 LYS A N 1
ATOM 3657 C CA . LYS A 1 455 ? -29.226 -7.380 15.562 1.00 57.94 455 LYS A CA 1
ATOM 3658 C C . LYS A 1 455 ? -27.993 -7.817 14.761 1.00 57.94 455 LYS A C 1
ATOM 3660 O O . LYS A 1 455 ? -27.886 -8.988 14.421 1.00 57.94 455 LYS A O 1
ATOM 3665 N N . ASN A 1 456 ? -27.076 -6.874 14.527 1.00 56.75 456 ASN A N 1
ATOM 3666 C CA . ASN A 1 456 ? -25.961 -6.965 13.598 1.00 56.75 456 ASN A CA 1
ATOM 3667 C C . ASN A 1 456 ? -24.640 -6.486 14.235 1.00 56.75 456 ASN A C 1
ATOM 3669 O O . ASN A 1 456 ? -23.910 -5.715 13.612 1.00 56.75 456 ASN A O 1
ATOM 3673 N N . SER A 1 457 ? -24.305 -6.891 15.471 1.00 59.12 457 SER A N 1
ATOM 3674 C CA . SER A 1 457 ? -22.899 -6.773 15.893 1.00 59.12 457 SER A CA 1
ATOM 3675 C C . SER A 1 457 ? -22.063 -7.562 14.887 1.00 59.12 457 SER A C 1
ATOM 3677 O O . SER A 1 457 ? -22.541 -8.592 14.395 1.00 59.12 457 SER A O 1
ATOM 3679 N N . VAL A 1 458 ? -20.829 -7.138 14.580 1.00 58.09 458 VAL A N 1
ATOM 3680 C CA . VAL A 1 458 ? -19.892 -8.086 13.965 1.00 58.09 458 VAL A CA 1
ATOM 3681 C C . VAL A 1 458 ? -19.860 -9.239 14.948 1.00 58.09 458 VAL A C 1
ATOM 3683 O O . VAL A 1 458 ? -19.391 -9.057 16.065 1.00 58.09 458 VAL A O 1
ATOM 3686 N N . ASP A 1 459 ? -20.460 -10.380 14.610 1.00 66.50 459 ASP A N 1
ATOM 3687 C CA . ASP A 1 459 ? -20.413 -11.550 15.475 1.00 66.50 459 ASP A CA 1
ATOM 3688 C C . ASP A 1 459 ? -18.998 -12.106 15.345 1.00 66.50 459 ASP A C 1
ATOM 3690 O O . ASP A 1 459 ? -18.729 -13.087 14.651 1.00 66.50 459 ASP A O 1
ATOM 3694 N N . LEU A 1 460 ? -18.061 -11.348 15.914 1.00 64.31 460 LEU A N 1
ATOM 3695 C CA . LEU A 1 460 ? -16.637 -11.573 15.862 1.00 64.31 460 LEU A CA 1
ATOM 3696 C C . LEU A 1 460 ? -16.378 -12.950 16.446 1.00 64.31 460 LEU A C 1
ATOM 3698 O O . LEU A 1 460 ? -15.585 -13.693 15.896 1.00 64.31 460 LEU A O 1
ATOM 3702 N N . MET A 1 461 ? -17.136 -13.328 17.478 1.00 61.62 461 MET A N 1
ATOM 3703 C CA . MET A 1 461 ? -17.122 -14.662 18.059 1.00 61.62 461 MET A CA 1
ATOM 3704 C C . MET A 1 461 ? -17.518 -15.735 17.048 1.00 61.62 461 MET A C 1
ATOM 3706 O O . MET A 1 461 ? -16.761 -16.688 16.907 1.00 61.62 461 MET A O 1
ATOM 3710 N N . LYS A 1 462 ? -18.585 -15.575 16.253 1.00 69.00 462 LYS A N 1
ATOM 3711 C CA . LYS A 1 462 ? -18.857 -16.504 15.137 1.00 69.00 462 LYS A CA 1
ATOM 3712 C C . LYS A 1 462 ? -17.768 -16.491 14.063 1.00 69.00 462 LYS A C 1
ATOM 3714 O O . LYS A 1 462 ? -17.438 -17.548 13.531 1.00 69.00 462 LYS A O 1
ATOM 3719 N N . GLN A 1 463 ? -17.184 -15.335 13.737 1.00 66.00 463 GLN A N 1
ATOM 3720 C CA . GLN A 1 463 ? -16.068 -15.260 12.780 1.00 66.00 463 GLN A CA 1
ATOM 3721 C C . GLN A 1 463 ? -14.807 -15.970 13.318 1.00 66.00 463 GLN A C 1
ATOM 3723 O O . GLN A 1 463 ? -14.119 -16.661 12.568 1.00 66.00 463 GLN A O 1
ATOM 3728 N N . ILE A 1 464 ? -14.532 -15.870 14.622 1.00 61.62 464 ILE A N 1
ATOM 3729 C CA . ILE A 1 464 ? -13.458 -16.576 15.337 1.00 61.62 464 ILE A CA 1
ATOM 3730 C C . ILE A 1 464 ? -13.768 -18.075 15.446 1.00 61.62 464 ILE A C 1
ATOM 3732 O O . ILE A 1 464 ? -12.882 -18.907 15.283 1.00 61.62 464 ILE A O 1
ATOM 3736 N N . GLU A 1 465 ? -15.017 -18.462 15.686 1.00 61.84 465 GLU A N 1
ATOM 3737 C CA . GLU A 1 465 ? -15.416 -19.872 15.713 1.00 61.84 465 GLU A CA 1
ATOM 3738 C C . GLU A 1 465 ? -15.236 -20.518 14.336 1.00 61.84 465 GLU A C 1
ATOM 3740 O O . GLU A 1 465 ? -14.716 -21.630 14.245 1.00 61.84 465 GLU A O 1
ATOM 3745 N N . GLN A 1 466 ? -15.539 -19.784 13.260 1.00 62.69 466 GLN A N 1
ATOM 3746 C CA . GLN A 1 466 ? -15.198 -20.182 11.892 1.00 62.69 466 GLN A CA 1
ATOM 3747 C C . GLN A 1 466 ? -13.667 -20.261 11.679 1.00 62.69 466 GLN A C 1
ATOM 3749 O O . GLN A 1 466 ? -13.193 -21.186 11.011 1.00 62.69 466 GLN A O 1
ATOM 3754 N N . LYS A 1 467 ? -12.876 -19.373 12.310 1.00 58.69 467 LYS A N 1
ATOM 3755 C CA . LYS A 1 467 ? -11.395 -19.322 12.244 1.00 58.69 467 LYS A CA 1
ATOM 3756 C C . LYS A 1 467 ? -10.712 -20.599 12.739 1.00 58.69 467 LYS A C 1
ATOM 3758 O O . LYS A 1 467 ? -9.688 -20.987 12.181 1.00 58.69 467 LYS A O 1
ATOM 3763 N N . ASN A 1 468 ? -11.285 -21.281 13.733 1.00 55.34 468 ASN A N 1
ATOM 3764 C CA . ASN A 1 468 ? -10.729 -22.537 14.257 1.00 55.34 468 ASN A CA 1
ATOM 3765 C C . ASN A 1 468 ? -10.757 -23.690 13.235 1.00 55.34 468 ASN A C 1
ATOM 3767 O O . ASN A 1 468 ? -10.096 -24.702 13.452 1.00 55.34 468 ASN A O 1
ATOM 3771 N N . SER A 1 469 ? -11.479 -23.535 12.117 1.00 53.34 469 SER A N 1
ATOM 3772 C CA . SER A 1 469 ? -11.477 -24.497 11.007 1.00 53.34 469 SER A CA 1
ATOM 3773 C C . SER A 1 469 ? -10.648 -24.047 9.799 1.00 53.34 469 SER A C 1
ATOM 3775 O O . SER A 1 469 ? -10.139 -24.896 9.078 1.00 53.34 469 SER A O 1
ATOM 3777 N N . ASN A 1 470 ? -10.473 -22.737 9.586 1.00 52.16 470 ASN A N 1
ATOM 3778 C CA . ASN A 1 470 ? -9.712 -22.165 8.478 1.00 52.16 470 ASN A CA 1
ATOM 3779 C C . ASN A 1 470 ? -9.191 -20.778 8.879 1.00 52.16 470 ASN A C 1
ATOM 3781 O O . ASN A 1 470 ? -9.978 -19.882 9.183 1.00 52.16 470 ASN A O 1
ATOM 3785 N N . LYS A 1 471 ? -7.869 -20.582 8.846 1.00 60.25 471 LYS A N 1
ATOM 3786 C CA . LYS A 1 471 ? -7.208 -19.273 8.993 1.00 60.25 471 LYS A CA 1
ATOM 3787 C C . LYS A 1 471 ? -7.953 -18.242 8.117 1.00 60.25 471 LYS A C 1
ATOM 3789 O O . LYS A 1 471 ? -8.365 -18.582 7.005 1.00 60.25 471 LYS A O 1
ATOM 3794 N N . LEU A 1 472 ? -8.200 -17.020 8.617 1.00 66.38 472 LEU A N 1
ATOM 3795 C CA . LEU A 1 472 ? -8.763 -15.923 7.810 1.00 66.38 472 LEU A CA 1
ATOM 3796 C C . LEU A 1 472 ? -7.766 -15.627 6.683 1.00 66.38 472 LEU A C 1
ATOM 3798 O O . LEU A 1 472 ? -6.856 -14.821 6.831 1.00 66.38 472 LEU A O 1
ATOM 3802 N N . ASN A 1 473 ? -7.897 -16.370 5.589 1.00 75.12 473 ASN A N 1
ATOM 3803 C CA . ASN A 1 473 ? -7.080 -16.222 4.400 1.00 75.12 473 ASN A CA 1
ATOM 3804 C C . ASN A 1 473 ? -7.676 -15.045 3.649 1.00 75.12 473 ASN A C 1
ATOM 3806 O O . ASN A 1 473 ? -8.622 -15.231 2.879 1.00 75.12 473 ASN A O 1
ATOM 3810 N N . PHE A 1 474 ? -7.225 -13.851 4.015 1.00 86.38 474 PHE A N 1
ATOM 3811 C CA . PHE A 1 474 ? -7.240 -12.724 3.109 1.00 86.38 474 PHE A CA 1
ATOM 3812 C C . PHE A 1 474 ? -5.858 -12.607 2.469 1.00 86.38 474 PHE A C 1
ATOM 3814 O O . PHE A 1 474 ? -4.835 -12.880 3.106 1.00 86.38 474 PHE A O 1
ATOM 3821 N N . GLU A 1 475 ? -5.833 -12.234 1.203 1.00 88.38 475 GLU A N 1
ATOM 3822 C CA . GLU A 1 475 ? -4.637 -12.187 0.374 1.00 88.38 475 GLU A CA 1
ATOM 3823 C C . GLU A 1 475 ? -4.462 -10.800 -0.246 1.00 88.38 475 GLU A C 1
ATOM 3825 O O . GLU A 1 475 ? -5.378 -9.978 -0.302 1.00 88.38 475 GLU A O 1
ATOM 3830 N N . ILE A 1 476 ? -3.243 -10.505 -0.699 1.00 86.19 476 ILE A N 1
ATOM 3831 C CA . ILE A 1 476 ? -2.986 -9.268 -1.438 1.00 86.19 476 ILE A CA 1
ATOM 3832 C C . ILE A 1 476 ? -3.795 -9.312 -2.738 1.00 86.19 476 ILE A C 1
ATOM 3834 O O . ILE A 1 476 ? -3.630 -10.230 -3.537 1.00 86.19 476 ILE A O 1
ATOM 3838 N N . GLY A 1 477 ? -4.610 -8.285 -2.966 1.00 83.75 477 GLY A N 1
ATOM 3839 C CA . GLY A 1 477 ? -5.559 -8.208 -4.074 1.00 83.75 477 GLY A CA 1
ATOM 3840 C C . GLY A 1 477 ? -7.006 -8.499 -3.696 1.00 83.75 477 GLY A C 1
ATOM 3841 O O . GLY A 1 477 ? -7.883 -8.239 -4.516 1.00 83.75 477 GLY A O 1
ATOM 3842 N N . ASP A 1 478 ? -7.282 -8.944 -2.468 1.00 86.62 478 ASP A N 1
ATOM 3843 C CA . ASP A 1 478 ? -8.662 -9.054 -1.998 1.00 86.62 478 ASP A CA 1
ATOM 3844 C C . ASP A 1 478 ? -9.330 -7.681 -1.929 1.00 86.62 478 ASP A C 1
ATOM 3846 O O . ASP A 1 478 ? -8.723 -6.696 -1.501 1.00 86.62 478 ASP A O 1
ATOM 3850 N N . LEU A 1 479 ? -10.600 -7.630 -2.334 1.00 86.62 479 LEU A N 1
ATOM 3851 C CA . LEU A 1 479 ? -11.423 -6.427 -2.282 1.00 86.62 479 LEU A CA 1
ATOM 3852 C C . LEU A 1 479 ? -11.689 -6.045 -0.823 1.00 86.62 479 LEU A C 1
ATOM 3854 O O . LEU A 1 479 ? -12.114 -6.877 -0.016 1.00 86.62 479 LEU A O 1
ATOM 3858 N N . THR A 1 480 ? -11.502 -4.773 -0.505 1.00 91.56 480 THR A N 1
ATOM 3859 C CA . THR A 1 480 ? -11.730 -4.203 0.821 1.00 91.56 480 THR A CA 1
ATOM 3860 C C . THR A 1 480 ? -12.736 -3.067 0.767 1.00 91.56 480 THR A C 1
ATOM 3862 O O . THR A 1 480 ? -12.857 -2.358 -0.231 1.00 91.56 480 THR A O 1
ATOM 3865 N N . LYS A 1 481 ? -13.445 -2.877 1.877 1.00 91.31 481 LYS A N 1
ATOM 3866 C CA . LYS A 1 481 ? -14.353 -1.765 2.131 1.00 91.31 481 LYS A CA 1
ATOM 3867 C C . LYS A 1 481 ? -13.994 -1.118 3.464 1.00 91.31 481 LYS A C 1
ATOM 3869 O O . LYS A 1 481 ? -14.085 -1.772 4.500 1.00 91.31 481 LYS A O 1
ATOM 3874 N N . SER A 1 482 ? -13.610 0.152 3.455 1.00 91.94 482 SER A N 1
ATOM 3875 C CA . SER A 1 482 ? -13.470 0.974 4.658 1.00 91.94 482 SER A CA 1
ATOM 3876 C C . SER A 1 482 ? -14.764 1.736 4.938 1.00 91.94 482 SER A C 1
ATOM 3878 O O . SER A 1 482 ? -15.353 2.334 4.037 1.00 91.94 482 SER A O 1
ATOM 3880 N N . LEU A 1 483 ? -15.193 1.715 6.202 1.00 92.44 483 LEU A N 1
ATOM 3881 C CA . LEU A 1 483 ? -16.383 2.399 6.699 1.00 92.44 483 LEU A CA 1
ATOM 3882 C C . LEU A 1 483 ? -16.046 3.251 7.925 1.00 92.44 483 LEU A C 1
ATOM 3884 O O . LEU A 1 483 ? -15.542 2.734 8.923 1.00 92.44 483 LEU A O 1
ATOM 3888 N N . GLY A 1 484 ? -16.370 4.544 7.893 1.00 91.81 484 GLY A N 1
ATOM 3889 C CA . GLY A 1 484 ? -16.193 5.416 9.057 1.00 91.81 484 GLY A CA 1
ATOM 3890 C C . GLY A 1 484 ? -16.882 6.773 8.941 1.00 91.81 484 GLY A C 1
ATOM 3891 O O . GLY A 1 484 ? -17.165 7.270 7.855 1.00 91.81 484 GLY A O 1
ATOM 3892 N N . PHE A 1 485 ? -17.137 7.394 10.083 1.00 88.75 485 PHE A N 1
ATOM 3893 C CA . PHE A 1 485 ? -17.666 8.744 10.222 1.00 88.75 485 PHE A CA 1
ATOM 3894 C C . PHE A 1 485 ? -16.526 9.761 10.081 1.00 88.75 485 PHE A C 1
ATOM 3896 O O . PHE A 1 485 ? -15.702 9.905 10.975 1.00 88.75 485 PHE A O 1
ATOM 3903 N N . GLY A 1 486 ? -16.433 10.416 8.919 1.00 80.12 486 GLY A N 1
ATOM 3904 C CA . GLY A 1 486 ? -15.412 11.434 8.636 1.00 80.12 486 GLY A CA 1
ATOM 3905 C C . GLY A 1 486 ? -15.758 12.832 9.168 1.00 80.12 486 GLY A C 1
ATOM 3906 O O . GLY A 1 486 ? -16.644 13.001 10.000 1.00 80.12 486 GLY A O 1
ATOM 3907 N N . LEU A 1 487 ? -15.097 13.869 8.639 1.00 70.19 487 LEU A N 1
ATOM 3908 C CA . LEU A 1 487 ? -15.315 15.288 8.996 1.00 70.19 487 LEU A CA 1
ATOM 3909 C C . LEU A 1 487 ? -16.771 15.781 8.895 1.00 70.19 487 LEU A C 1
ATOM 3911 O O . LEU A 1 487 ? -17.105 16.794 9.496 1.00 70.19 487 LEU A O 1
ATOM 3915 N N . PHE A 1 488 ? -17.629 15.092 8.142 1.00 65.31 488 PHE A N 1
ATOM 3916 C CA . PHE A 1 488 ? -19.049 15.438 8.014 1.00 65.31 488 PHE A CA 1
ATOM 3917 C C . PHE A 1 488 ? -19.900 14.968 9.198 1.00 65.31 488 PHE A C 1
ATOM 3919 O O . PHE A 1 488 ? -21.105 15.212 9.231 1.00 65.31 488 PHE A O 1
ATOM 3926 N N . PHE A 1 489 ? -19.289 14.288 10.165 1.00 73.62 489 PHE A N 1
ATOM 3927 C CA . PHE A 1 489 ? -19.933 13.939 11.413 1.00 73.62 489 PHE A CA 1
ATOM 3928 C C . PHE A 1 489 ? -20.095 15.190 12.282 1.00 73.62 489 PHE A C 1
ATOM 3930 O O . PHE A 1 489 ? -19.145 15.662 12.902 1.00 73.62 489 PHE A O 1
ATOM 3937 N N . ASN A 1 490 ? -21.313 15.732 12.309 1.00 74.19 490 ASN A N 1
ATOM 3938 C CA . ASN A 1 490 ? -21.692 16.805 13.217 1.00 74.19 490 ASN A CA 1
ATOM 3939 C C . ASN A 1 490 ? -22.600 16.237 14.322 1.00 74.19 490 ASN A C 1
ATOM 3941 O O . ASN A 1 490 ? -23.804 16.091 14.094 1.00 74.19 490 ASN A O 1
ATOM 3945 N N . PRO A 1 491 ? -22.052 15.916 15.509 1.00 67.00 491 PRO A N 1
ATOM 3946 C CA . PRO A 1 491 ? -22.837 15.358 16.608 1.00 67.00 491 PRO A CA 1
ATOM 3947 C C . PRO A 1 491 ? -23.856 16.355 17.167 1.00 67.00 491 PRO A C 1
ATOM 3949 O O . PRO A 1 491 ? -24.834 15.953 17.787 1.00 67.00 491 PRO A O 1
ATOM 3952 N N . ASP A 1 492 ? -23.657 17.658 16.967 1.00 73.31 492 ASP A N 1
ATOM 3953 C CA . ASP A 1 492 ? -24.510 18.666 17.591 1.00 73.31 492 ASP A CA 1
ATOM 3954 C C . ASP A 1 492 ? -25.800 18.922 16.798 1.00 73.31 492 ASP A C 1
ATOM 3956 O O . ASP A 1 492 ? -26.652 19.662 17.279 1.00 73.31 492 ASP A O 1
ATOM 3960 N N . GLY A 1 493 ? -25.984 18.313 15.613 1.00 64.38 493 GLY A N 1
ATOM 3961 C CA . GLY A 1 493 ? -27.245 18.329 14.850 1.00 64.38 493 GLY A CA 1
ATOM 3962 C C . GLY A 1 493 ? -27.731 19.713 14.396 1.00 64.38 493 GLY A C 1
ATOM 3963 O O . GLY A 1 493 ? -28.654 19.813 13.589 1.00 64.38 493 GLY A O 1
ATOM 3964 N N . ASN A 1 494 ? -27.086 20.783 14.859 1.00 51.62 494 ASN A N 1
ATOM 3965 C CA . ASN A 1 494 ? -27.230 22.122 14.344 1.00 51.62 494 ASN A CA 1
ATOM 3966 C C . ASN A 1 494 ? -26.731 22.059 12.909 1.00 51.62 494 ASN A C 1
ATOM 3968 O O . ASN A 1 494 ? -25.521 22.061 12.668 1.00 51.62 494 ASN A O 1
ATOM 3972 N N . ASN A 1 495 ? -27.677 21.953 11.967 1.00 44.38 495 ASN A N 1
ATOM 3973 C CA . ASN A 1 495 ? -27.475 22.375 10.589 1.00 44.38 495 ASN A CA 1
ATOM 3974 C C . ASN A 1 495 ? -26.581 23.602 10.674 1.00 44.38 495 ASN A C 1
ATOM 3976 O O . ASN A 1 495 ? -26.984 24.555 11.345 1.00 44.38 495 ASN A O 1
ATOM 3980 N N . ALA A 1 496 ? -25.370 23.538 10.115 1.00 42.50 496 ALA A N 1
ATOM 3981 C CA . ALA A 1 496 ? -24.511 24.704 10.032 1.00 42.50 496 ALA A CA 1
ATOM 3982 C C . ALA A 1 496 ? -25.410 25.841 9.543 1.00 42.50 496 ALA A C 1
ATOM 3984 O O . ALA A 1 496 ? -25.975 25.759 8.447 1.00 42.50 496 ALA A O 1
ATOM 3985 N N . SER A 1 497 ? -25.700 26.797 10.431 1.00 39.28 497 SER A N 1
ATOM 3986 C CA . SER A 1 497 ? -26.555 27.912 10.074 1.00 39.28 497 SER A CA 1
ATOM 3987 C C . SER A 1 497 ? -25.854 28.575 8.906 1.00 39.28 497 SER A C 1
ATOM 3989 O O . SER A 1 497 ? -24.637 28.762 8.929 1.00 39.28 497 SER A O 1
ATOM 3991 N N . THR A 1 498 ? -26.618 28.869 7.865 1.00 45.38 498 THR A N 1
ATOM 3992 C CA . THR A 1 498 ? -26.170 29.306 6.538 1.00 45.38 498 THR A CA 1
ATOM 3993 C C . THR A 1 498 ? -25.256 30.534 6.522 1.00 45.38 498 THR A C 1
ATOM 3995 O O . THR A 1 498 ? -24.755 30.889 5.458 1.00 45.38 498 THR A O 1
ATOM 3998 N N . ASP A 1 499 ? -25.001 31.146 7.677 1.00 38.81 499 ASP A N 1
ATOM 3999 C CA . ASP A 1 499 ? -24.477 32.497 7.814 1.00 38.81 499 ASP A CA 1
ATOM 4000 C C . ASP A 1 499 ? -22.989 32.560 8.189 1.00 38.81 499 ASP A C 1
ATOM 4002 O O . ASP A 1 499 ? -22.410 33.643 8.185 1.00 38.81 499 ASP A O 1
ATOM 4006 N N . SER A 1 500 ? -22.323 31.433 8.463 1.00 40.75 500 SER A N 1
ATOM 4007 C CA . SER A 1 500 ? -20.866 31.440 8.695 1.00 40.75 500 SER A CA 1
ATOM 4008 C C . SER A 1 500 ? -20.162 30.159 8.260 1.00 40.75 500 SER A C 1
ATOM 4010 O O . SER A 1 500 ? -19.172 29.745 8.865 1.00 40.75 500 SER A O 1
ATOM 4012 N N . ASP A 1 501 ? -20.690 29.501 7.233 1.00 41.16 501 ASP A N 1
ATOM 4013 C CA . ASP A 1 501 ? -20.064 28.317 6.664 1.00 41.16 501 ASP A CA 1
ATOM 4014 C C . ASP A 1 501 ? -18.962 28.762 5.674 1.00 41.16 501 ASP A C 1
ATOM 4016 O O . ASP A 1 501 ? -19.294 29.368 4.648 1.00 41.16 501 ASP A O 1
ATOM 4020 N N . PRO A 1 502 ? -17.661 28.469 5.895 1.00 41.38 502 PRO A N 1
ATOM 4021 C CA . PRO A 1 502 ? -16.607 28.757 4.910 1.00 41.38 502 PRO A CA 1
ATOM 4022 C C . PRO A 1 502 ? -16.858 28.053 3.562 1.00 41.38 502 PRO A C 1
ATOM 4024 O O . PRO A 1 502 ? -16.288 28.416 2.535 1.00 41.38 502 PRO A O 1
ATOM 4027 N N . ILE A 1 503 ? -17.769 27.074 3.540 1.00 41.84 503 ILE A N 1
ATOM 4028 C CA . ILE A 1 503 ? -18.284 26.409 2.342 1.00 41.84 503 ILE A CA 1
ATOM 4029 C C . ILE A 1 503 ? -19.187 27.343 1.516 1.00 41.84 503 ILE A C 1
ATOM 4031 O O . ILE A 1 503 ? -19.048 27.393 0.292 1.00 41.84 503 ILE A O 1
ATOM 4035 N N . ASN A 1 504 ? -20.062 28.132 2.149 1.00 36.34 504 ASN A N 1
ATOM 4036 C CA . ASN A 1 504 ? -20.924 29.081 1.441 1.00 36.34 504 ASN A CA 1
ATOM 4037 C C . ASN A 1 504 ? -20.160 30.318 0.974 1.00 36.34 504 ASN A C 1
ATOM 4039 O O . ASN A 1 504 ? -20.538 30.894 -0.037 1.00 36.34 504 ASN A O 1
ATOM 4043 N N . GLU A 1 505 ? -19.055 30.705 1.610 1.00 36.53 505 GLU A N 1
ATOM 4044 C CA . GLU A 1 505 ? -18.179 31.766 1.090 1.00 36.53 505 GLU A CA 1
ATOM 4045 C C . GLU A 1 505 ? -17.437 31.301 -0.182 1.00 36.53 505 GLU A C 1
ATOM 4047 O O . GLU A 1 505 ? -17.361 32.027 -1.172 1.00 36.53 505 GLU A O 1
ATOM 4052 N N . VAL A 1 506 ? -17.015 30.031 -0.236 1.00 38.16 506 VAL A N 1
ATOM 4053 C CA . VAL A 1 506 ? -16.398 29.420 -1.432 1.00 38.16 506 VAL A CA 1
ATOM 4054 C C . VAL A 1 506 ? -17.411 29.161 -2.563 1.00 38.16 506 VAL A C 1
ATOM 4056 O O . VAL A 1 506 ? -17.033 29.187 -3.740 1.00 38.16 506 VAL A O 1
ATOM 4059 N N . ILE A 1 507 ? -18.691 28.940 -2.243 1.00 36.03 507 ILE A N 1
ATOM 4060 C CA . ILE A 1 507 ? -19.771 28.735 -3.228 1.00 36.03 507 ILE A CA 1
ATOM 4061 C C . ILE A 1 507 ? -20.418 30.069 -3.666 1.00 36.03 507 ILE A C 1
ATOM 4063 O O . ILE A 1 507 ? -20.676 30.248 -4.856 1.00 36.03 507 ILE A O 1
ATOM 4067 N N . SER A 1 508 ? -20.615 31.042 -2.771 1.00 33.47 508 SER A N 1
ATOM 4068 C CA . SER A 1 508 ? -21.242 32.345 -3.080 1.00 33.47 508 SER A CA 1
ATOM 4069 C C . SER A 1 508 ? -20.313 33.315 -3.817 1.00 33.47 508 SER A C 1
ATOM 4071 O O . SER A 1 508 ? -20.783 34.071 -4.667 1.00 33.47 508 SER A O 1
ATOM 4073 N N . LEU A 1 509 ? -18.988 33.214 -3.633 1.00 33.28 509 LEU A N 1
ATOM 4074 C CA . LEU A 1 509 ? -18.007 33.903 -4.487 1.00 33.28 509 LEU A CA 1
ATOM 4075 C C . LEU A 1 509 ? -17.967 33.354 -5.928 1.00 33.28 509 LEU A C 1
ATOM 4077 O O . LEU A 1 509 ? -17.295 33.925 -6.789 1.00 33.28 509 LEU A O 1
ATOM 4081 N N . ARG A 1 510 ? -18.686 32.259 -6.223 1.00 40.22 510 ARG A N 1
ATOM 4082 C CA . ARG A 1 510 ? -18.757 31.646 -7.560 1.00 40.22 510 ARG A CA 1
ATOM 4083 C C . ARG A 1 510 ? -20.080 31.875 -8.290 1.00 40.22 510 ARG A C 1
ATOM 4085 O O . ARG A 1 510 ? -20.111 31.681 -9.502 1.00 40.22 510 ARG A O 1
ATOM 4092 N N . SER A 1 511 ? -21.138 32.327 -7.616 1.00 30.69 511 SER A N 1
ATOM 4093 C CA . SER A 1 511 ? -22.440 32.588 -8.253 1.00 30.69 511 SER A CA 1
ATOM 4094 C C . SER A 1 511 ? -22.684 34.055 -8.630 1.00 30.69 511 SER A C 1
ATOM 4096 O O . SER A 1 511 ? -23.654 34.336 -9.326 1.00 30.69 511 SER A O 1
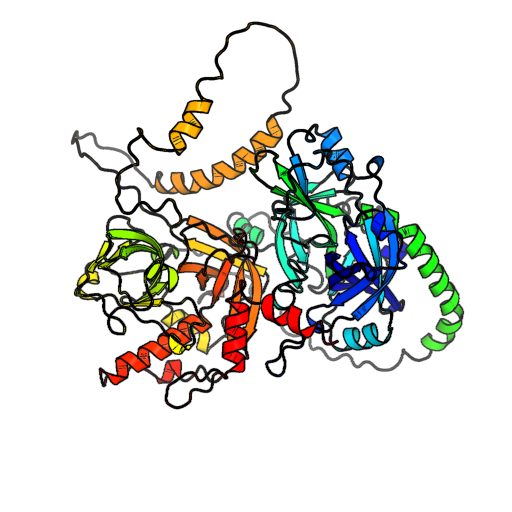ATOM 4098 N N . THR A 1 512 ? -21.825 34.996 -8.227 1.00 31.67 512 THR A N 1
ATOM 4099 C CA . THR A 1 512 ? -22.011 36.438 -8.506 1.00 31.67 512 THR A CA 1
ATOM 4100 C C . THR A 1 512 ? -21.153 36.998 -9.646 1.00 31.67 512 THR A C 1
ATOM 4102 O O . THR A 1 512 ? -21.364 38.138 -10.041 1.00 31.67 512 THR A O 1
ATOM 4105 N N . ASN A 1 513 ? -20.263 36.204 -10.258 1.00 34.28 513 ASN A N 1
ATOM 4106 C CA . ASN A 1 513 ? -19.394 36.659 -11.362 1.00 34.28 513 ASN A CA 1
ATOM 4107 C C . ASN A 1 513 ? -19.710 36.051 -12.743 1.00 34.28 513 ASN A C 1
ATOM 4109 O O . ASN A 1 513 ? -18.899 36.150 -13.659 1.00 34.28 513 ASN A O 1
ATOM 4113 N N . ALA A 1 514 ? -20.891 35.457 -12.932 1.00 31.28 514 ALA A N 1
ATOM 4114 C CA . ALA A 1 514 ? -21.296 34.880 -14.217 1.00 31.28 514 ALA A CA 1
ATOM 4115 C C . ALA A 1 514 ? -22.700 35.333 -14.646 1.00 31.28 514 ALA A C 1
ATOM 4117 O O . ALA A 1 514 ? -23.577 34.513 -14.872 1.00 31.28 514 ALA A O 1
ATOM 4118 N N . CYS A 1 515 ? -22.917 36.647 -14.742 1.00 31.84 515 CYS A N 1
ATOM 4119 C CA . CYS A 1 515 ? -24.003 37.228 -15.542 1.00 31.84 515 CYS A CA 1
ATOM 4120 C C . CYS A 1 515 ? -23.655 38.676 -15.918 1.00 31.84 515 CYS A C 1
ATOM 4122 O O . CYS A 1 515 ? -24.242 39.639 -15.433 1.00 31.84 515 CYS A O 1
ATOM 4124 N N . GLY A 1 516 ? -22.648 38.823 -16.780 1.00 27.52 516 GLY A N 1
ATOM 4125 C CA . GLY A 1 516 ? -22.417 40.039 -17.554 1.00 27.52 516 GLY A CA 1
ATOM 4126 C C . GLY A 1 516 ? -22.873 39.796 -18.987 1.00 27.52 516 GLY A C 1
ATOM 4127 O O . GLY A 1 516 ? -22.206 39.079 -19.729 1.00 27.52 516 GLY A O 1
ATOM 4128 N N . ASN A 1 517 ? -24.024 40.359 -19.353 1.00 35.38 517 ASN A N 1
ATOM 4129 C CA . ASN A 1 517 ? -24.542 40.378 -20.717 1.00 35.38 517 ASN A CA 1
ATOM 4130 C C . ASN A 1 517 ? -23.493 40.938 -21.686 1.00 35.38 517 ASN A C 1
ATOM 4132 O O . ASN A 1 517 ? -23.079 42.083 -21.529 1.00 35.38 517 ASN A O 1
ATOM 4136 N N . ASN A 1 518 ? -23.144 40.178 -22.723 1.00 30.25 518 ASN A N 1
ATOM 4137 C CA . ASN A 1 518 ? -22.747 40.747 -24.006 1.00 30.25 518 ASN A CA 1
ATOM 4138 C C . ASN A 1 518 ? -23.148 39.805 -25.142 1.00 30.25 518 ASN A C 1
ATOM 4140 O O . ASN A 1 518 ? -22.696 38.668 -25.252 1.00 30.25 518 ASN A O 1
ATOM 4144 N N . SER A 1 519 ? -24.040 40.320 -25.977 1.00 36.09 519 SER A N 1
ATOM 4145 C CA . SER A 1 519 ? -24.436 39.796 -27.272 1.00 36.09 519 SER A CA 1
ATOM 4146 C C . SER A 1 519 ? -23.257 39.848 -28.248 1.00 36.09 519 SER A C 1
ATOM 4148 O O . SER A 1 519 ? -22.669 40.903 -28.470 1.00 36.09 519 SER A O 1
ATOM 4150 N N . GLY A 1 520 ? -22.927 38.715 -28.872 1.00 30.25 520 GLY A N 1
ATOM 4151 C CA . GLY A 1 520 ? -21.885 38.662 -29.896 1.00 30.25 520 GLY A CA 1
ATOM 4152 C C . GLY A 1 520 ? -21.654 37.263 -30.459 1.00 30.25 520 GLY A C 1
ATOM 4153 O O . GLY A 1 520 ? -20.886 36.486 -29.913 1.00 30.25 520 GLY A O 1
ATOM 4154 N N . SER A 1 521 ? -22.335 36.973 -31.566 1.00 36.50 521 SER A N 1
ATOM 4155 C CA . SER A 1 521 ? -22.101 35.889 -32.534 1.00 36.50 521 SER A CA 1
ATOM 4156 C C . SER A 1 521 ? -20.652 35.368 -32.633 1.00 36.50 521 SER A C 1
ATOM 4158 O O . SER A 1 521 ? -19.754 36.134 -32.978 1.00 36.50 521 SER A O 1
ATOM 4160 N N . SER A 1 522 ? -20.443 34.050 -32.523 1.00 35.06 522 SER A N 1
ATOM 4161 C CA . SER A 1 522 ? -19.964 33.184 -33.628 1.00 35.06 522 SER A CA 1
ATOM 4162 C C . SER A 1 522 ? -19.606 31.761 -33.158 1.00 35.06 522 SER A C 1
ATOM 4164 O O . SER A 1 522 ? -19.245 31.528 -32.011 1.00 35.06 522 SER A O 1
ATOM 4166 N N . ASN A 1 523 ? -19.768 30.816 -34.087 1.00 43.84 523 ASN A N 1
ATOM 4167 C CA . ASN A 1 523 ? -19.591 29.365 -33.977 1.00 43.84 523 ASN A CA 1
ATOM 4168 C C . ASN A 1 523 ? -18.270 28.912 -33.322 1.00 43.84 523 ASN A C 1
ATOM 4170 O O . ASN A 1 523 ? -17.195 29.336 -33.741 1.00 43.84 523 ASN A O 1
ATOM 4174 N N . GLY A 1 524 ? -18.343 27.933 -32.414 1.00 31.61 524 GLY A N 1
ATOM 4175 C CA . GLY A 1 524 ? -17.179 27.204 -31.907 1.00 31.61 524 GLY A CA 1
ATOM 4176 C C . GLY A 1 524 ? -17.580 25.920 -31.177 1.00 31.61 524 GLY A C 1
ATOM 4177 O O . GLY A 1 524 ? -18.394 25.962 -30.266 1.00 31.61 524 GLY A O 1
ATOM 4178 N N . ASN A 1 525 ? -17.025 24.791 -31.622 1.00 39.53 525 ASN A N 1
ATOM 4179 C CA . ASN A 1 525 ? -17.345 23.419 -31.217 1.00 39.53 525 ASN A CA 1
ATOM 4180 C C . ASN A 1 525 ? -17.241 23.149 -29.700 1.00 39.53 525 ASN A C 1
ATOM 4182 O O . ASN A 1 525 ? -16.230 23.459 -29.068 1.00 39.53 525 ASN A O 1
ATOM 4186 N N . ASP A 1 526 ? -18.254 22.463 -29.163 1.00 36.84 526 ASP A N 1
ATOM 4187 C CA . ASP A 1 526 ? -18.351 22.000 -27.773 1.00 36.84 526 ASP A CA 1
ATOM 4188 C C . ASP A 1 526 ? -17.347 20.873 -27.446 1.00 36.84 526 ASP A C 1
ATOM 4190 O O . ASP A 1 526 ? -17.653 19.682 -27.522 1.00 36.84 526 ASP A O 1
ATOM 4194 N N . ASN A 1 527 ? -16.142 21.252 -27.010 1.00 43.12 527 ASN A N 1
ATOM 4195 C CA . ASN A 1 527 ? -15.113 20.345 -26.467 1.00 43.12 527 ASN A CA 1
ATOM 4196 C C . ASN A 1 527 ? -15.189 20.169 -24.931 1.00 43.12 527 ASN A C 1
ATOM 4198 O O . ASN A 1 527 ? -14.329 19.542 -24.316 1.00 43.12 527 ASN A O 1
ATOM 4202 N N . THR A 1 528 ? -16.231 20.691 -24.282 1.00 43.25 528 THR A N 1
ATOM 4203 C CA . THR A 1 528 ? -16.467 20.574 -22.829 1.00 43.25 528 THR A CA 1
ATOM 4204 C C . THR A 1 528 ? -17.143 19.256 -22.420 1.00 43.25 528 THR A C 1
ATOM 4206 O O . THR A 1 528 ? -17.255 18.963 -21.228 1.00 43.25 528 THR A O 1
ATOM 4209 N N . SER A 1 529 ? -17.564 18.420 -23.377 1.00 45.50 529 SER A N 1
ATOM 4210 C CA . SER A 1 529 ? -18.401 17.241 -23.109 1.00 45.50 529 SER A CA 1
ATOM 4211 C C . SER A 1 529 ? -17.668 16.086 -22.409 1.00 45.50 529 SER A C 1
ATOM 4213 O O . SER A 1 529 ? -18.254 15.448 -21.539 1.00 45.50 529 SER A O 1
ATOM 4215 N N . ILE A 1 530 ? -16.383 15.842 -22.690 1.00 43.91 530 ILE A N 1
ATOM 4216 C CA . ILE A 1 530 ? -15.649 14.676 -22.149 1.00 43.91 530 ILE A CA 1
ATOM 4217 C C . ILE A 1 530 ? -15.256 14.879 -20.677 1.00 43.91 530 ILE A C 1
ATOM 4219 O O . ILE A 1 530 ? -15.427 13.978 -19.853 1.00 43.91 530 ILE A O 1
ATOM 4223 N N . ALA A 1 531 ? -14.789 16.077 -20.314 1.00 38.19 531 ALA A N 1
ATOM 4224 C CA . ALA A 1 531 ? -14.470 16.410 -18.925 1.00 38.19 531 ALA A CA 1
ATOM 4225 C C . ALA A 1 531 ? -15.735 16.432 -18.048 1.00 38.19 531 ALA A C 1
ATOM 4227 O O . ALA A 1 531 ? -15.721 15.913 -16.931 1.00 38.19 531 ALA A O 1
ATOM 4228 N N . ASN A 1 532 ? -16.847 16.951 -18.580 1.00 38.72 532 ASN A N 1
ATOM 4229 C CA . ASN A 1 532 ? -18.140 16.942 -17.895 1.00 38.72 532 ASN A CA 1
ATOM 4230 C C . ASN A 1 532 ? -18.738 15.527 -17.795 1.00 38.72 532 ASN A C 1
ATOM 4232 O O . ASN A 1 532 ? -19.335 15.193 -16.774 1.00 38.72 532 ASN A O 1
ATOM 4236 N N . TYR A 1 533 ? -18.515 14.661 -18.790 1.00 40.56 533 TYR A N 1
ATOM 4237 C CA . TYR A 1 533 ? -18.939 13.257 -18.763 1.00 40.56 533 TYR A CA 1
ATOM 4238 C C . TYR A 1 533 ? -18.198 12.431 -17.695 1.00 40.56 533 TYR A C 1
ATOM 4240 O O . TYR A 1 533 ? -18.812 11.614 -17.004 1.00 40.56 533 TYR A O 1
ATOM 4248 N N . MET A 1 534 ? -16.894 12.664 -17.498 1.00 37.59 534 MET A N 1
ATOM 4249 C CA . MET A 1 534 ? -16.120 11.976 -16.453 1.00 37.59 534 MET A CA 1
ATOM 4250 C C . MET A 1 534 ? -16.440 12.489 -15.039 1.00 37.59 534 MET A C 1
ATOM 4252 O O . MET A 1 534 ? -16.596 11.689 -14.118 1.00 37.59 534 MET A O 1
ATOM 4256 N N . ILE A 1 535 ? -16.615 13.805 -14.868 1.00 41.97 535 ILE A N 1
ATOM 4257 C CA . ILE A 1 535 ? -16.992 14.417 -13.581 1.00 41.97 535 ILE A CA 1
ATOM 4258 C C . ILE A 1 535 ? -18.432 14.038 -13.191 1.00 41.97 535 ILE A C 1
ATOM 4260 O O . ILE A 1 535 ? -18.695 13.719 -12.030 1.00 41.97 535 ILE A O 1
ATOM 4264 N N . GLY A 1 536 ? -19.349 13.994 -14.163 1.00 32.25 536 GLY A N 1
ATOM 4265 C CA . GLY A 1 536 ? -20.744 13.611 -13.950 1.00 32.25 536 GLY A CA 1
ATOM 4266 C C . GLY A 1 536 ? -20.896 12.193 -13.397 1.00 32.25 536 GLY A C 1
ATOM 4267 O O . GLY A 1 536 ? -21.636 11.995 -12.440 1.00 32.25 536 GLY A O 1
ATOM 4268 N N . ASN A 1 537 ? -20.147 11.213 -13.913 1.00 37.06 537 ASN A N 1
ATOM 4269 C CA . ASN A 1 537 ? -20.216 9.831 -13.419 1.00 37.06 537 ASN A CA 1
ATOM 4270 C C . ASN A 1 537 ? -19.627 9.648 -12.006 1.00 37.06 537 ASN A C 1
ATOM 4272 O O . ASN A 1 537 ? -20.066 8.755 -11.281 1.00 37.06 537 ASN A O 1
ATOM 4276 N N . PHE A 1 538 ? -18.675 10.492 -11.596 1.00 36.59 538 PHE A N 1
ATOM 4277 C CA . PHE A 1 538 ? -18.071 10.437 -10.262 1.00 36.59 538 PHE A CA 1
ATOM 4278 C C . PHE A 1 538 ? -19.017 10.984 -9.179 1.00 36.59 538 PHE A C 1
ATOM 4280 O O . PHE A 1 538 ? -19.265 10.312 -8.179 1.00 36.59 538 PHE A O 1
ATOM 4287 N N . PHE A 1 539 ? -19.629 12.154 -9.404 1.00 36.16 539 PHE A N 1
ATOM 4288 C CA . PHE A 1 539 ? -20.589 12.738 -8.453 1.00 36.16 539 PHE A CA 1
ATOM 4289 C C . PHE A 1 539 ? -21.945 12.023 -8.447 1.00 36.16 539 PHE A C 1
ATOM 4291 O O . PHE A 1 539 ? -22.592 11.949 -7.400 1.00 36.16 539 PHE A O 1
ATOM 4298 N N . ARG A 1 540 ? -22.361 11.428 -9.576 1.00 36.12 540 ARG A N 1
ATOM 4299 C CA . ARG A 1 540 ? -23.602 10.646 -9.640 1.00 36.12 540 ARG A CA 1
ATOM 4300 C C . ARG A 1 540 ? -23.565 9.434 -8.703 1.00 36.12 540 ARG A C 1
ATOM 4302 O O . ARG A 1 540 ? -24.570 9.161 -8.067 1.00 36.12 540 ARG A O 1
ATOM 4309 N N . ARG A 1 541 ? -22.410 8.781 -8.506 1.00 35.59 541 ARG A N 1
ATOM 4310 C CA . ARG A 1 541 ? -22.275 7.647 -7.565 1.00 35.59 541 ARG A CA 1
ATOM 4311 C C . ARG A 1 541 ? -22.412 8.042 -6.089 1.00 35.59 541 ARG A C 1
ATOM 4313 O O . ARG A 1 541 ? -22.960 7.265 -5.315 1.00 35.59 541 ARG A O 1
ATOM 4320 N N . ALA A 1 542 ? -21.960 9.238 -5.707 1.00 34.34 542 ALA A N 1
ATOM 4321 C CA . ALA A 1 542 ? -22.128 9.751 -4.344 1.00 34.34 542 ALA A CA 1
ATOM 4322 C C . ALA A 1 542 ? -23.586 10.162 -4.058 1.00 34.34 542 ALA A C 1
ATOM 4324 O O . ALA A 1 542 ? -24.085 9.934 -2.962 1.00 34.34 542 ALA A O 1
ATOM 4325 N N . ASN A 1 543 ? -24.292 10.707 -5.055 1.00 34.16 543 ASN A N 1
ATOM 4326 C CA . ASN A 1 543 ? -25.707 11.070 -4.920 1.00 34.16 543 ASN A CA 1
ATOM 4327 C C . ASN A 1 543 ? -26.663 9.873 -5.084 1.00 34.16 543 ASN A C 1
ATOM 4329 O O . ASN A 1 543 ? -27.709 9.848 -4.444 1.00 34.16 543 ASN A O 1
ATOM 4333 N N . GLU A 1 544 ? -26.315 8.851 -5.872 1.00 38.59 544 GLU A N 1
ATOM 4334 C CA . GLU A 1 544 ? -27.129 7.636 -6.039 1.00 38.59 544 GLU A CA 1
ATOM 4335 C C . GLU A 1 544 ? -27.207 6.792 -4.749 1.00 38.59 544 GLU A C 1
ATOM 4337 O O . GLU A 1 544 ? -28.222 6.128 -4.533 1.00 38.59 544 GLU A O 1
ATOM 4342 N N . SER A 1 545 ? -26.201 6.829 -3.858 1.00 38.62 545 SER A N 1
ATOM 4343 C CA . SER A 1 545 ? -26.319 6.194 -2.528 1.00 38.62 545 SER A CA 1
ATOM 4344 C C . SER A 1 545 ? -27.259 6.974 -1.596 1.00 38.62 545 SER A C 1
ATOM 4346 O O . SER A 1 545 ? -28.011 6.367 -0.835 1.00 38.62 545 SER A O 1
ATOM 4348 N N . LEU A 1 546 ? -27.290 8.306 -1.729 1.00 38.69 546 LEU A N 1
ATOM 4349 C CA . LEU A 1 546 ? -28.187 9.214 -1.005 1.00 38.69 546 LEU A CA 1
ATOM 4350 C C . LEU A 1 546 ? -29.641 9.157 -1.507 1.00 38.69 546 LEU A C 1
ATOM 4352 O O . LEU A 1 546 ? -30.564 9.310 -0.711 1.00 38.69 546 LEU A O 1
ATOM 4356 N N . GLU A 1 547 ? -29.879 8.925 -2.801 1.00 36.50 547 GLU A N 1
ATOM 4357 C CA . GLU A 1 547 ? -31.239 8.808 -3.352 1.00 36.50 547 GLU A CA 1
ATOM 4358 C C . GLU A 1 547 ? -31.850 7.410 -3.188 1.00 36.50 547 GLU A C 1
ATOM 4360 O O . GLU A 1 547 ? -33.071 7.286 -3.078 1.00 36.50 547 GLU A O 1
ATOM 4365 N N . ARG A 1 548 ? -31.037 6.349 -3.076 1.00 40.38 548 ARG A N 1
ATOM 4366 C CA . ARG A 1 548 ? -31.542 4.994 -2.781 1.00 40.38 548 ARG A CA 1
ATOM 4367 C C . ARG A 1 548 ? -32.159 4.857 -1.386 1.00 40.38 548 ARG A C 1
ATOM 4369 O O . ARG A 1 548 ? -32.994 3.977 -1.213 1.00 40.38 548 ARG A O 1
ATOM 4376 N N . SER A 1 549 ? -31.832 5.731 -0.428 1.00 41.94 549 SER A N 1
ATOM 4377 C CA . SER A 1 549 ? -32.540 5.778 0.863 1.00 41.94 549 SER A CA 1
ATOM 4378 C C . SER A 1 549 ? -33.883 6.519 0.798 1.00 41.94 549 SER A C 1
ATOM 4380 O O . SER A 1 549 ? -34.704 6.366 1.698 1.00 41.94 549 SER A O 1
ATOM 4382 N N . ARG A 1 550 ? -34.141 7.294 -0.268 1.00 39.19 550 ARG A N 1
ATOM 4383 C CA . ARG A 1 550 ? -35.364 8.102 -0.423 1.00 39.19 550 ARG A CA 1
ATOM 4384 C C . ARG A 1 550 ? -36.524 7.373 -1.103 1.00 39.19 550 ARG A C 1
ATOM 4386 O O . ARG A 1 550 ? -37.667 7.730 -0.850 1.00 39.19 550 ARG A O 1
ATOM 4393 N N . ASN A 1 551 ? -36.260 6.362 -1.934 1.00 37.06 551 ASN A N 1
ATOM 4394 C CA . ASN A 1 551 ? -37.276 5.758 -2.811 1.00 37.06 551 ASN A CA 1
ATOM 4395 C C . ASN A 1 551 ? -37.674 4.321 -2.417 1.00 37.06 551 ASN A C 1
ATOM 4397 O O . ASN A 1 551 ? -37.766 3.435 -3.266 1.00 37.06 551 ASN A O 1
ATOM 4401 N N . GLY A 1 552 ? -37.933 4.088 -1.127 1.00 36.50 552 GLY A N 1
ATOM 4402 C CA . GLY A 1 552 ? -38.608 2.883 -0.634 1.00 36.50 552 GLY A CA 1
ATOM 4403 C C . GLY A 1 552 ? -40.127 3.078 -0.559 1.00 36.50 552 GLY A C 1
ATOM 4404 O O . GLY A 1 552 ? -40.620 3.607 0.427 1.00 36.50 552 GLY A O 1
ATOM 4405 N N . THR A 1 553 ? -40.834 2.668 -1.618 1.00 43.25 553 THR A N 1
ATOM 4406 C CA . THR A 1 553 ? -42.277 2.329 -1.711 1.00 43.25 553 THR A CA 1
ATOM 4407 C C . THR A 1 553 ? -43.289 3.140 -0.881 1.00 43.25 553 THR A C 1
ATOM 4409 O O . THR A 1 553 ? -43.561 2.810 0.273 1.00 43.25 553 THR A O 1
ATOM 4412 N N . SER A 1 554 ? -43.984 4.082 -1.528 1.00 37.66 554 SER A N 1
ATOM 4413 C CA . SER A 1 554 ? -45.334 4.504 -1.134 1.00 37.66 554 SER A CA 1
ATOM 4414 C C . SER A 1 554 ? -46.343 4.088 -2.211 1.00 37.66 554 SER A C 1
ATOM 4416 O O . SER A 1 554 ? -46.517 4.760 -3.226 1.00 37.66 554 SER A O 1
ATOM 4418 N N . ASP A 1 555 ? -47.006 2.951 -1.985 1.00 38.44 555 ASP A N 1
ATOM 4419 C CA . ASP A 1 555 ? -48.267 2.646 -2.661 1.00 38.44 555 ASP A CA 1
ATOM 4420 C C . ASP A 1 555 ? -49.372 3.543 -2.091 1.00 38.44 555 ASP A C 1
ATOM 4422 O O . ASP A 1 555 ? -49.427 3.837 -0.895 1.00 38.44 555 ASP A O 1
ATOM 4426 N N . GLY A 1 556 ? -50.201 4.049 -2.997 1.00 44.31 556 GLY A N 1
ATOM 4427 C CA . GLY A 1 556 ? -51.065 5.194 -2.765 1.00 44.31 556 GLY A CA 1
ATOM 4428 C C . GLY A 1 556 ? -52.339 4.950 -1.953 1.00 44.31 556 GLY A C 1
ATOM 4429 O O . GLY A 1 556 ? -52.796 3.833 -1.726 1.00 44.31 556 GLY A O 1
ATOM 4430 N N . SER A 1 557 ? -52.962 6.097 -1.663 1.00 44.16 557 SER A N 1
ATOM 4431 C CA . SER A 1 557 ? -54.310 6.357 -1.133 1.00 44.16 557 SER A CA 1
ATOM 4432 C C . SER A 1 557 ? -54.498 6.330 0.393 1.00 44.16 557 SER A C 1
ATOM 4434 O O . SER A 1 557 ? -54.868 5.327 0.987 1.00 44.16 557 SER A O 1
ATOM 4436 N N . ASN A 1 558 ? -54.387 7.503 1.028 1.00 38.47 558 ASN A N 1
ATOM 4437 C CA . ASN A 1 558 ? -55.587 8.225 1.469 1.00 38.47 558 ASN A CA 1
ATOM 4438 C C . ASN A 1 558 ? -55.268 9.656 1.928 1.00 38.47 558 ASN A C 1
ATOM 4440 O O . ASN A 1 558 ? -54.305 9.910 2.645 1.00 38.47 558 ASN A O 1
ATOM 4444 N N . SER A 1 559 ? -56.116 10.589 1.504 1.00 48.66 559 SER A N 1
ATOM 4445 C CA . SER A 1 559 ? -56.099 12.000 1.874 1.00 48.66 559 SER A CA 1
ATOM 4446 C C . SER A 1 559 ? -56.581 12.196 3.314 1.00 48.66 559 SER A C 1
ATOM 4448 O O . SER A 1 559 ? -57.753 11.970 3.611 1.00 48.66 559 SER A O 1
ATOM 4450 N N . GLY A 1 560 ? -55.697 12.674 4.187 1.00 39.69 560 GLY A N 1
ATOM 4451 C CA . GLY A 1 560 ? -56.034 13.141 5.528 1.00 39.69 560 GLY A CA 1
ATOM 4452 C C . GLY A 1 560 ? -54.984 14.137 5.999 1.00 39.69 560 GLY A C 1
ATOM 4453 O O . GLY A 1 560 ? -53.846 13.768 6.260 1.00 39.69 560 GLY A O 1
ATOM 4454 N N . SER A 1 561 ? -55.359 15.412 6.050 1.00 47.44 561 SER A N 1
ATOM 4455 C CA . SER A 1 561 ? -54.526 16.517 6.512 1.00 47.44 561 SER A CA 1
ATOM 4456 C C . SER A 1 561 ? -54.170 16.353 7.991 1.00 47.44 561 SER A C 1
ATOM 4458 O O . SER A 1 561 ? -55.002 16.626 8.853 1.00 47.44 561 SER A O 1
ATOM 4460 N N . ASN A 1 562 ? -52.931 15.969 8.277 1.00 38.06 562 ASN A N 1
ATOM 4461 C CA . ASN A 1 562 ? -52.290 16.208 9.563 1.00 38.06 562 ASN A CA 1
ATOM 4462 C C . ASN A 1 562 ? -50.925 16.833 9.288 1.00 38.06 562 ASN A C 1
ATOM 4464 O O . ASN A 1 562 ? -50.085 16.255 8.606 1.00 38.06 562 ASN A O 1
ATOM 4468 N N . THR A 1 563 ? -50.724 18.038 9.807 1.00 42.47 563 THR A N 1
ATOM 4469 C CA . THR A 1 563 ? -49.430 18.711 9.866 1.00 42.47 563 THR A CA 1
ATOM 4470 C C . THR A 1 563 ? -48.562 18.001 10.907 1.00 42.47 563 THR A C 1
ATOM 4472 O O . THR A 1 563 ? -48.445 18.476 12.037 1.00 42.47 563 THR A O 1
ATOM 4475 N N . SER A 1 564 ? -47.994 16.841 10.564 1.00 37.50 564 SER A N 1
ATOM 4476 C CA . SER A 1 564 ? -46.829 16.317 11.275 1.00 37.50 564 SER A CA 1
ATOM 4477 C C . SER A 1 564 ? -45.625 17.137 10.828 1.00 37.50 564 SER A C 1
ATOM 4479 O O . SER A 1 564 ? -45.251 17.174 9.656 1.00 37.50 564 SER A O 1
ATOM 4481 N N . THR A 1 565 ? -45.020 17.856 11.765 1.00 39.97 565 THR A N 1
ATOM 4482 C CA . THR A 1 565 ? -43.651 18.340 11.618 1.00 39.97 565 THR A CA 1
ATOM 4483 C C . THR A 1 565 ? -42.733 17.126 11.699 1.00 39.97 565 THR A C 1
ATOM 4485 O O . THR A 1 565 ? -42.121 16.883 12.737 1.00 39.97 565 THR A O 1
ATOM 4488 N N . ASP A 1 566 ? -42.684 16.328 10.632 1.00 39.44 566 ASP A N 1
ATOM 4489 C CA . ASP A 1 566 ? -41.675 15.288 10.476 1.00 39.44 566 ASP A CA 1
ATOM 4490 C C . ASP A 1 566 ? -40.337 15.991 10.275 1.00 39.44 566 ASP A C 1
ATOM 4492 O O . ASP A 1 566 ? -39.923 16.353 9.168 1.00 39.44 566 ASP A O 1
ATOM 4496 N N . SER A 1 567 ? -39.670 16.261 11.396 1.00 46.62 567 SER A N 1
ATOM 4497 C CA . SER A 1 567 ? -38.253 16.564 11.418 1.00 46.62 567 SER A CA 1
ATOM 4498 C C . SER A 1 567 ? -37.542 15.339 10.857 1.00 46.62 567 SER A C 1
ATOM 4500 O O . SER A 1 567 ? -37.242 14.402 11.590 1.00 46.62 567 SER A O 1
ATOM 4502 N N . ASN A 1 568 ? -37.333 15.337 9.539 1.00 48.78 568 ASN A N 1
ATOM 4503 C CA . ASN A 1 568 ? -36.531 14.363 8.811 1.00 48.78 568 ASN A CA 1
ATOM 4504 C C . ASN A 1 568 ? -35.092 14.414 9.343 1.00 48.78 568 ASN A C 1
ATOM 4506 O O . ASN A 1 568 ? -34.218 15.059 8.755 1.00 48.78 568 ASN A O 1
ATOM 4510 N N . ALA A 1 569 ? -34.860 13.773 10.488 1.00 53.69 569 ALA A N 1
ATOM 4511 C CA . ALA A 1 569 ? -33.543 13.546 11.039 1.00 53.69 569 ALA A CA 1
ATOM 4512 C C . ALA A 1 569 ? -32.776 12.734 9.996 1.00 53.69 569 ALA A C 1
ATOM 4514 O O . ALA A 1 569 ? -33.137 11.606 9.657 1.00 53.69 569 ALA A O 1
ATOM 4515 N N . ARG A 1 570 ? -31.760 13.352 9.391 1.00 58.50 570 ARG A N 1
ATOM 4516 C CA . ARG A 1 570 ? -30.918 12.665 8.415 1.00 58.50 570 ARG A CA 1
ATOM 4517 C C . ARG A 1 570 ? -30.216 11.525 9.146 1.00 58.50 570 ARG A C 1
ATOM 4519 O O . ARG A 1 570 ? -29.433 11.784 10.055 1.00 58.50 570 ARG A O 1
ATOM 4526 N N . SER A 1 571 ? -30.498 10.288 8.741 1.00 67.19 571 SER A N 1
ATOM 4527 C CA . SER A 1 571 ? -29.749 9.118 9.202 1.00 67.19 571 SER A CA 1
ATOM 4528 C C . SER A 1 571 ? -28.258 9.361 8.960 1.00 67.19 571 SER A C 1
ATOM 4530 O O . SER A 1 571 ? -27.833 9.709 7.854 1.00 67.19 571 SER A O 1
ATOM 4532 N N . LEU A 1 572 ? -27.481 9.252 10.035 1.00 76.44 572 LEU A N 1
ATOM 4533 C CA . LEU A 1 572 ? -26.033 9.396 10.022 1.00 76.44 572 LEU A CA 1
ATOM 4534 C C . LEU A 1 572 ? -25.428 8.101 9.481 1.00 76.44 572 LEU A C 1
ATOM 4536 O O . LEU A 1 572 ? -25.250 7.161 10.243 1.00 76.44 572 LEU A O 1
ATOM 4540 N N . SER A 1 573 ? -25.086 8.065 8.191 1.00 84.75 573 SER A N 1
ATOM 4541 C CA . SER A 1 573 ? -24.404 6.921 7.576 1.00 84.75 573 SER A CA 1
ATOM 4542 C C . SER A 1 573 ? -22.879 7.078 7.581 1.00 84.75 573 SER A C 1
ATOM 4544 O O . SER A 1 573 ? -22.396 8.166 7.240 1.00 84.75 573 SER A O 1
ATOM 4546 N N . PRO A 1 574 ? -22.095 6.020 7.876 1.00 88.19 574 PRO A N 1
ATOM 4547 C CA . PRO A 1 574 ? -20.651 6.062 7.687 1.00 88.19 574 PRO A CA 1
ATOM 4548 C C . PRO A 1 574 ? -20.315 6.271 6.205 1.00 88.19 574 PRO A C 1
ATOM 4550 O O . PRO A 1 574 ? -21.022 5.802 5.312 1.00 88.19 574 PRO A O 1
ATOM 4553 N N . LEU A 1 575 ? -19.213 6.969 5.941 1.00 87.69 575 LEU A N 1
ATOM 4554 C CA . LEU A 1 575 ? -18.657 7.097 4.599 1.00 87.69 575 LEU A CA 1
ATOM 4555 C C . LEU A 1 575 ? -18.065 5.752 4.165 1.00 87.69 575 LEU A C 1
ATOM 4557 O O . LEU A 1 575 ? -17.489 5.037 4.987 1.00 87.69 575 LEU A O 1
ATOM 4561 N N . GLU A 1 576 ? -18.181 5.440 2.873 1.00 89.62 576 GLU A N 1
ATOM 4562 C CA . GLU A 1 576 ? -17.730 4.179 2.278 1.00 89.62 576 GLU A CA 1
ATOM 4563 C C . GLU A 1 576 ? -16.676 4.383 1.181 1.00 89.62 576 GLU A C 1
ATOM 4565 O O . GLU A 1 576 ? -16.813 5.240 0.307 1.00 89.62 576 GLU A O 1
ATOM 4570 N N . SER A 1 577 ? -15.599 3.594 1.250 1.00 86.25 577 SER A N 1
ATOM 4571 C CA . SER A 1 577 ? -14.529 3.570 0.260 1.00 86.25 577 SER A CA 1
ATOM 4572 C C . SER A 1 577 ? -14.142 2.126 -0.009 1.00 86.25 577 SER A C 1
ATOM 4574 O O . SER A 1 577 ? -13.913 1.336 0.904 1.00 86.25 577 SER A O 1
ATOM 4576 N N . ILE A 1 578 ? -14.089 1.787 -1.292 1.00 85.44 578 ILE A N 1
ATOM 4577 C CA . ILE A 1 578 ? -13.719 0.462 -1.771 1.00 85.44 578 ILE A CA 1
ATOM 4578 C C . ILE A 1 578 ? -12.286 0.531 -2.285 1.00 85.44 578 ILE A C 1
ATOM 4580 O O . ILE A 1 578 ? -11.893 1.486 -2.956 1.00 85.44 578 ILE A O 1
ATOM 4584 N N . GLY A 1 579 ? -11.507 -0.492 -1.978 1.00 86.56 579 GLY A N 1
ATOM 4585 C CA . GLY A 1 579 ? -10.159 -0.657 -2.486 1.00 86.56 579 GLY A CA 1
ATOM 4586 C C . GLY A 1 579 ? -9.751 -2.113 -2.416 1.00 86.56 579 GLY A C 1
ATOM 4587 O O . GLY A 1 579 ? -10.591 -3.002 -2.513 1.00 86.56 579 GLY A O 1
ATOM 4588 N N . TYR A 1 580 ? -8.456 -2.354 -2.268 1.00 87.69 580 TYR A N 1
ATOM 4589 C CA . TYR A 1 580 ? -7.909 -3.699 -2.225 1.00 87.69 580 TYR A CA 1
ATOM 4590 C C . TYR A 1 580 ? -6.818 -3.798 -1.174 1.00 87.69 580 TYR A C 1
ATOM 4592 O O . TYR A 1 580 ? -6.149 -2.807 -0.871 1.00 87.69 580 TYR A O 1
ATOM 4600 N N . ILE A 1 581 ? -6.583 -5.004 -0.664 1.00 90.94 581 ILE A N 1
ATOM 4601 C CA . ILE A 1 581 ? -5.409 -5.285 0.156 1.00 90.94 581 ILE A CA 1
ATOM 4602 C C . ILE A 1 581 ? -4.164 -5.118 -0.714 1.00 90.94 581 ILE A C 1
ATOM 4604 O O . ILE A 1 581 ? -3.903 -5.904 -1.621 1.00 90.94 581 ILE A O 1
ATOM 4608 N N . SER A 1 582 ? -3.378 -4.091 -0.419 1.00 86.88 582 SER A N 1
ATOM 4609 C CA . SER A 1 582 ? -2.148 -3.759 -1.134 1.00 86.88 582 SER A CA 1
ATOM 4610 C C . SER A 1 582 ? -0.922 -4.458 -0.554 1.00 86.88 582 SER A C 1
ATOM 4612 O O . SER A 1 582 ? 0.008 -4.797 -1.287 1.00 86.88 582 SER A O 1
ATOM 4614 N N . LYS A 1 583 ? -0.893 -4.649 0.770 1.00 88.56 583 LYS A N 1
ATOM 4615 C CA . LYS A 1 583 ? 0.212 -5.300 1.480 1.00 88.56 583 LYS A CA 1
ATOM 4616 C C . LYS A 1 583 ? -0.280 -5.911 2.784 1.00 88.56 583 LYS A C 1
ATOM 4618 O O . LYS A 1 583 ? -1.088 -5.316 3.491 1.00 88.56 583 LYS A O 1
ATOM 4623 N N . ILE A 1 584 ? 0.281 -7.063 3.128 1.00 89.81 584 ILE A N 1
ATOM 4624 C CA . ILE A 1 584 ? 0.133 -7.686 4.441 1.00 89.81 584 ILE A CA 1
ATOM 4625 C C . ILE A 1 584 ? 1.526 -7.754 5.057 1.00 89.81 584 ILE A C 1
ATOM 4627 O O . ILE A 1 584 ? 2.447 -8.320 4.463 1.00 89.81 584 ILE A O 1
ATOM 4631 N N . VAL A 1 585 ? 1.691 -7.143 6.226 1.00 85.88 585 VAL A N 1
ATOM 4632 C CA . VAL A 1 585 ? 2.930 -7.200 7.001 1.00 85.88 585 VAL A CA 1
ATOM 4633 C C . VAL A 1 585 ? 2.739 -8.232 8.101 1.00 85.88 585 VAL A C 1
ATOM 4635 O O . VAL A 1 585 ? 1.820 -8.125 8.913 1.00 85.88 585 VAL A O 1
ATOM 4638 N N . ASN A 1 586 ? 3.616 -9.234 8.109 1.00 83.94 586 ASN A N 1
ATOM 4639 C CA . ASN A 1 586 ? 3.591 -10.332 9.063 1.00 83.94 586 ASN A CA 1
ATOM 4640 C C . ASN A 1 586 ? 4.733 -10.204 10.072 1.00 83.94 586 ASN A C 1
ATOM 4642 O O . ASN A 1 586 ? 5.893 -10.029 9.692 1.00 83.94 586 ASN A O 1
ATOM 4646 N N . LEU A 1 587 ? 4.416 -10.385 11.352 1.00 77.75 587 LEU A N 1
ATOM 4647 C CA . LEU A 1 587 ? 5.378 -10.518 12.440 1.00 77.75 587 LEU A CA 1
ATOM 4648 C C . LEU A 1 587 ? 5.168 -11.859 13.136 1.00 77.75 587 LEU A C 1
ATOM 4650 O O . LEU A 1 587 ? 4.182 -12.053 13.832 1.00 77.75 587 LEU A O 1
ATOM 4654 N N . ASN A 1 588 ? 6.102 -12.796 12.956 1.00 74.31 588 ASN A N 1
ATOM 4655 C CA . ASN A 1 588 ? 6.043 -14.139 13.556 1.00 74.31 588 ASN A CA 1
ATOM 4656 C C . ASN A 1 588 ? 4.715 -14.869 13.279 1.00 74.31 588 ASN A C 1
ATOM 4658 O O . ASN A 1 588 ? 4.082 -15.385 14.192 1.00 74.31 588 ASN A O 1
ATOM 4662 N N . ASN A 1 589 ? 4.287 -14.892 12.012 1.00 75.56 589 ASN A N 1
ATOM 4663 C CA . ASN A 1 589 ? 3.017 -15.475 11.545 1.00 75.56 589 ASN A CA 1
ATOM 4664 C C . ASN A 1 589 ? 1.734 -14.764 12.015 1.00 75.56 589 ASN A C 1
ATOM 4666 O O . ASN A 1 589 ? 0.644 -15.221 11.669 1.00 75.56 589 ASN A O 1
ATOM 4670 N N . LEU A 1 590 ? 1.851 -13.657 12.754 1.00 80.12 590 LEU A N 1
ATOM 4671 C CA . LEU A 1 590 ? 0.752 -12.751 13.065 1.00 80.12 590 LEU A CA 1
ATOM 4672 C C . LEU A 1 590 ? 0.685 -11.668 11.986 1.00 80.12 590 LEU A C 1
ATOM 4674 O O . LEU A 1 590 ? 1.682 -10.980 11.753 1.00 80.12 590 LEU A O 1
ATOM 4678 N N . ASN A 1 591 ? -0.484 -11.464 11.378 1.00 84.19 591 ASN A N 1
ATOM 4679 C CA . ASN A 1 591 ? -0.719 -10.251 10.603 1.00 84.19 591 ASN A CA 1
ATOM 4680 C C . ASN A 1 591 ? -0.600 -9.073 11.575 1.00 84.19 591 ASN A C 1
ATOM 4682 O O . ASN A 1 591 ? -1.399 -8.953 12.500 1.00 84.19 591 ASN A O 1
ATOM 4686 N N . SER A 1 592 ? 0.420 -8.234 11.420 1.00 84.00 592 SER A N 1
ATOM 4687 C CA . SER A 1 592 ? 0.686 -7.121 12.338 1.00 84.00 592 SER A CA 1
ATOM 4688 C C . SER A 1 592 ? 0.161 -5.793 11.823 1.00 84.00 592 SER A C 1
ATOM 4690 O O . SER A 1 592 ? -0.104 -4.892 12.610 1.00 84.00 592 SER A O 1
ATOM 4692 N N . MET A 1 593 ? 0.065 -5.664 10.502 1.00 89.12 593 MET A N 1
ATOM 4693 C CA . MET A 1 593 ? -0.435 -4.487 9.808 1.00 89.12 593 MET A CA 1
ATOM 4694 C C . MET A 1 593 ? -0.927 -4.921 8.432 1.00 89.12 593 MET A C 1
ATOM 4696 O O . MET A 1 593 ? -0.254 -5.686 7.737 1.00 89.12 593 MET A O 1
ATOM 4700 N N . VAL A 1 594 ? -2.082 -4.410 8.028 1.00 91.00 594 VAL A N 1
ATOM 4701 C CA . VAL A 1 594 ? -2.573 -4.550 6.655 1.00 91.00 594 VAL A CA 1
ATOM 4702 C C . VAL A 1 594 ? -2.638 -3.163 6.035 1.00 91.00 594 VAL A C 1
ATOM 4704 O O . VAL A 1 594 ? -3.044 -2.206 6.689 1.00 91.00 594 VAL A O 1
ATOM 4707 N N . ILE A 1 595 ? -2.201 -3.048 4.786 1.00 90.88 595 ILE A N 1
ATOM 4708 C CA . ILE A 1 595 ? -2.293 -1.818 4.005 1.00 90.88 595 ILE A CA 1
ATOM 4709 C C . ILE A 1 595 ? -3.316 -2.054 2.914 1.00 90.88 595 ILE A C 1
ATOM 4711 O O . ILE A 1 595 ? -3.185 -2.997 2.131 1.00 90.88 595 ILE A O 1
ATOM 4715 N N . SER A 1 596 ? -4.312 -1.183 2.857 1.00 90.75 596 SER A N 1
ATOM 4716 C CA . SER A 1 596 ? -5.367 -1.220 1.855 1.00 90.75 596 SER A CA 1
ATOM 4717 C C . SER A 1 596 ? -5.383 0.065 1.036 1.00 90.75 596 SER A C 1
ATOM 4719 O O . SER A 1 596 ? -5.133 1.142 1.576 1.00 90.75 596 SER A O 1
ATOM 4721 N N . SER A 1 597 ? -5.729 -0.031 -0.247 1.00 86.12 597 SER A N 1
ATOM 4722 C CA . SER A 1 597 ? -6.015 1.132 -1.095 1.00 86.12 597 SER A CA 1
ATOM 4723 C C . SER A 1 597 ? -7.413 1.719 -0.866 1.00 86.12 597 SER A C 1
ATOM 4725 O O . SER A 1 597 ? -7.771 2.706 -1.502 1.00 86.12 597 SER A O 1
ATOM 4727 N N . SER A 1 598 ? -8.225 1.107 0.004 1.00 86.50 598 SER A N 1
ATOM 4728 C CA . SER A 1 598 ? -9.507 1.667 0.442 1.00 86.50 598 SER A CA 1
ATOM 4729 C C . SER A 1 598 ? -9.225 2.872 1.342 1.00 86.50 598 SER A C 1
ATOM 4731 O O . SER A 1 598 ? -8.909 2.696 2.523 1.00 86.50 598 SER A O 1
ATOM 4733 N N . SER A 1 599 ? -9.276 4.079 0.778 1.00 81.31 599 SER A N 1
ATOM 4734 C CA . SER A 1 599 ? -9.004 5.340 1.473 1.00 81.31 599 SER A CA 1
ATOM 4735 C C . SER A 1 599 ? -9.748 5.464 2.804 1.00 81.31 599 SER A C 1
ATOM 4737 O O . SER A 1 599 ? -10.836 4.912 2.990 1.00 81.31 599 SER A O 1
ATOM 4739 N N . CYS A 1 600 ? -9.187 6.246 3.725 1.00 79.31 600 CYS A N 1
ATOM 4740 C CA . CYS A 1 600 ? -9.929 6.748 4.872 1.00 79.31 600 CYS A CA 1
ATOM 4741 C C . CYS A 1 600 ? -10.004 8.280 4.824 1.00 79.31 600 CYS A C 1
ATOM 4743 O O . CYS A 1 600 ? -9.125 8.966 4.291 1.00 79.31 600 CYS A O 1
ATOM 4745 N N . TRP A 1 601 ? -11.113 8.837 5.304 1.00 78.19 601 TRP A N 1
ATOM 4746 C CA . TRP A 1 601 ? -11.312 10.284 5.312 1.00 78.19 601 TRP A CA 1
ATOM 4747 C C . TRP A 1 601 ? -10.732 10.865 6.590 1.00 78.19 601 TRP A C 1
ATOM 4749 O O . TRP A 1 601 ? -10.635 10.204 7.624 1.00 78.19 601 TRP A O 1
ATOM 4759 N N . SER A 1 602 ? -10.381 12.145 6.550 1.00 75.31 602 SER A N 1
ATOM 4760 C CA . SER A 1 602 ? -10.061 12.876 7.772 1.00 75.31 602 SER A CA 1
ATOM 4761 C C . SER A 1 602 ? -11.191 12.703 8.795 1.00 75.31 602 SER A C 1
ATOM 4763 O O . SER A 1 602 ? -12.370 12.792 8.447 1.00 75.31 602 SER A O 1
ATOM 4765 N N . GLY A 1 603 ? -10.826 12.415 10.044 1.00 72.62 603 GLY A N 1
ATOM 4766 C CA . GLY A 1 603 ? -11.778 12.148 11.124 1.00 72.62 603 GLY A CA 1
ATOM 4767 C C . GLY A 1 603 ? -12.391 10.743 11.128 1.00 72.62 603 GLY A C 1
ATOM 4768 O O . GLY A 1 603 ? -13.045 10.406 12.099 1.00 72.62 603 GLY A O 1
ATOM 4769 N N . SER A 1 604 ? -12.158 9.887 10.122 1.00 77.69 604 SER A N 1
ATOM 4770 C CA . SER A 1 604 ? -12.727 8.527 10.098 1.00 77.69 604 SER A CA 1
ATOM 4771 C C . SER A 1 604 ? -11.871 7.470 10.810 1.00 77.69 604 SER A C 1
ATOM 4773 O O . SER A 1 604 ? -12.112 6.273 10.639 1.00 77.69 604 SER A O 1
ATOM 4775 N N . SER A 1 605 ? -10.843 7.881 11.560 1.00 83.38 605 SER A N 1
ATOM 4776 C CA . SER A 1 605 ? -10.010 6.979 12.364 1.00 83.38 605 SER A CA 1
ATOM 4777 C C . SER A 1 605 ? -10.863 6.127 13.304 1.00 83.38 605 SER A C 1
ATOM 4779 O O . SER A 1 605 ? -11.853 6.607 13.849 1.00 83.38 605 SER A O 1
ATOM 4781 N N . GLY A 1 606 ? -10.485 4.865 13.489 1.00 82.56 606 GLY A N 1
ATOM 4782 C CA . GLY A 1 606 ? -11.177 3.916 14.358 1.00 82.56 606 GLY A CA 1
ATOM 4783 C C . GLY A 1 606 ? -12.372 3.225 13.703 1.00 82.56 606 GLY A C 1
ATOM 4784 O O . GLY A 1 606 ? -12.943 2.314 14.294 1.00 82.56 606 GLY A O 1
ATOM 4785 N N . GLY A 1 607 ? -12.736 3.609 12.474 1.00 88.56 607 GLY A N 1
ATOM 4786 C CA . GLY A 1 607 ? -13.767 2.915 11.708 1.00 88.56 607 GLY A CA 1
ATOM 4787 C C . GLY A 1 607 ? -13.299 1.534 11.242 1.00 88.56 607 GLY A C 1
ATOM 4788 O O . GLY A 1 607 ? -12.121 1.180 11.347 1.00 88.56 607 GLY A O 1
ATOM 4789 N N . GLY A 1 608 ? -14.231 0.739 10.727 1.00 90.00 608 GLY A N 1
ATOM 4790 C CA . GLY A 1 608 ? -13.975 -0.647 10.351 1.00 90.00 608 GLY A CA 1
ATOM 4791 C C . GLY A 1 608 ? -13.490 -0.789 8.917 1.00 90.00 608 GLY A C 1
ATOM 4792 O O . GLY A 1 608 ? -13.945 -0.081 8.019 1.00 90.00 608 GLY A O 1
ATOM 4793 N N . VAL A 1 609 ? -12.597 -1.748 8.693 1.00 85.00 609 VAL A N 1
ATOM 4794 C CA . VAL A 1 609 ? -12.304 -2.265 7.358 1.00 85.00 609 VAL A CA 1
ATOM 4795 C C . VAL A 1 609 ? -12.818 -3.685 7.260 1.00 85.00 609 VAL A C 1
ATOM 4797 O O . VAL A 1 609 ? -12.599 -4.513 8.145 1.00 85.00 609 VAL A O 1
ATOM 4800 N N . PHE A 1 610 ? -13.491 -3.956 6.157 1.00 88.75 610 PHE A N 1
ATOM 4801 C CA . PHE A 1 610 ? -14.056 -5.243 5.812 1.00 88.75 610 PHE A CA 1
ATOM 4802 C C . PHE A 1 610 ? -13.416 -5.721 4.520 1.00 88.75 610 PHE A C 1
ATOM 4804 O O . PHE A 1 610 ? -12.987 -4.913 3.699 1.00 88.75 610 PHE A O 1
ATOM 4811 N N . TYR A 1 611 ? -13.350 -7.026 4.330 1.00 87.00 611 TYR A N 1
ATOM 4812 C CA . TYR A 1 611 ? -12.943 -7.611 3.064 1.00 87.00 611 TYR A CA 1
ATOM 4813 C C . TYR A 1 611 ? -14.014 -8.570 2.569 1.00 87.00 611 TYR A C 1
ATOM 4815 O O . TYR A 1 611 ? -14.811 -9.099 3.349 1.00 87.00 611 TYR A O 1
ATOM 4823 N N . TYR A 1 612 ? -14.048 -8.764 1.258 1.00 81.56 612 TYR A N 1
ATOM 4824 C CA . TYR A 1 612 ? -15.028 -9.625 0.623 1.00 81.56 612 TYR A CA 1
ATOM 4825 C C . TYR A 1 612 ? -14.438 -11.005 0.390 1.00 81.56 612 TYR A C 1
ATOM 4827 O O . TYR A 1 612 ? -13.424 -11.146 -0.290 1.00 81.56 612 TYR A O 1
ATOM 4835 N N . LYS A 1 613 ? -15.107 -12.035 0.907 1.00 79.00 613 LYS A N 1
ATOM 4836 C CA . LYS A 1 613 ? -14.742 -13.425 0.648 1.00 79.00 613 LYS A CA 1
ATOM 4837 C C . LYS A 1 613 ? -15.902 -14.161 0.010 1.00 79.00 613 LYS A C 1
ATOM 4839 O O . LYS A 1 613 ? -17.024 -14.121 0.504 1.00 79.00 613 LYS A O 1
ATOM 4844 N N . ASN A 1 614 ? -15.608 -14.876 -1.068 1.00 73.75 614 ASN A N 1
ATOM 4845 C CA . ASN A 1 614 ? -16.517 -15.886 -1.579 1.00 73.75 614 ASN A CA 1
ATOM 4846 C C . ASN A 1 614 ? -16.525 -17.075 -0.609 1.00 73.75 614 ASN A C 1
ATOM 4848 O O . ASN A 1 614 ? -15.498 -17.726 -0.412 1.00 73.75 614 ASN A O 1
ATOM 4852 N N . ILE A 1 615 ? -17.672 -17.353 -0.007 1.00 72.25 615 ILE A N 1
ATOM 4853 C CA . ILE A 1 615 ? -17.901 -18.489 0.881 1.00 72.25 615 ILE A CA 1
ATOM 4854 C C . ILE A 1 615 ? -18.931 -19.393 0.215 1.00 72.25 615 ILE A C 1
ATOM 4856 O O . ILE A 1 615 ? -19.879 -18.917 -0.398 1.00 72.25 615 ILE A O 1
ATOM 4860 N N . ILE A 1 616 ? -18.736 -20.703 0.303 1.00 71.94 616 ILE A N 1
ATOM 4861 C CA . ILE A 1 616 ? -19.756 -21.665 -0.109 1.00 71.94 616 ILE A CA 1
ATOM 4862 C C . ILE A 1 616 ? -20.754 -21.750 1.047 1.00 71.94 616 ILE A C 1
ATOM 4864 O O . ILE A 1 616 ? -20.392 -22.204 2.131 1.00 71.94 616 ILE A O 1
ATOM 4868 N N . GLY A 1 617 ? -21.970 -21.248 0.844 1.00 73.88 617 GLY A N 1
ATOM 4869 C CA . GLY A 1 617 ? -23.052 -21.349 1.817 1.00 73.88 617 GLY A CA 1
ATOM 4870 C C . GLY A 1 617 ? -23.483 -22.801 2.024 1.00 73.88 617 GLY A C 1
ATOM 4871 O O . GLY A 1 617 ? -23.144 -23.680 1.232 1.00 73.88 617 GLY A O 1
ATOM 4872 N N . ASP A 1 618 ? -24.289 -23.057 3.055 1.00 74.81 618 ASP A N 1
ATOM 4873 C CA . ASP A 1 618 ? -24.705 -24.416 3.455 1.00 74.81 618 ASP A CA 1
ATOM 4874 C C . ASP A 1 618 ? -25.402 -25.211 2.332 1.00 74.81 618 ASP A C 1
ATOM 4876 O O . ASP A 1 618 ? -25.462 -26.438 2.363 1.00 74.81 618 ASP A O 1
ATOM 4880 N N . ARG A 1 619 ? -25.919 -24.511 1.315 1.00 79.94 619 ARG A N 1
ATOM 4881 C CA . ARG A 1 619 ? -26.570 -25.086 0.128 1.00 79.94 619 ARG A CA 1
ATOM 4882 C C . ARG A 1 619 ? -25.622 -25.352 -1.047 1.00 79.94 619 ARG A C 1
ATOM 4884 O O . ARG A 1 619 ? -26.085 -25.748 -2.110 1.00 79.94 619 ARG A O 1
ATOM 4891 N N . GLY A 1 620 ? -24.319 -25.120 -0.891 1.00 78.69 620 GLY A N 1
ATOM 4892 C CA . GLY A 1 620 ? -23.333 -25.234 -1.973 1.00 78.69 620 GLY A CA 1
ATOM 4893 C C . GLY A 1 620 ? -23.237 -23.999 -2.879 1.00 78.69 620 GLY A C 1
ATOM 4894 O O . GLY A 1 620 ? -22.452 -23.989 -3.824 1.00 78.69 620 GLY A O 1
ATOM 4895 N N . GLU A 1 621 ? -24.011 -22.949 -2.607 1.00 79.69 621 GLU A N 1
ATOM 4896 C CA . GLU A 1 621 ? -24.025 -21.714 -3.394 1.00 79.69 621 GLU A CA 1
ATOM 4897 C C . GLU A 1 621 ? -22.888 -20.780 -2.964 1.00 79.69 621 GLU A C 1
ATOM 4899 O O . GLU A 1 621 ? -22.606 -20.635 -1.779 1.00 79.69 621 GLU A O 1
ATOM 4904 N N . MET A 1 622 ? -22.229 -20.113 -3.913 1.00 72.19 622 MET A N 1
ATOM 4905 C CA . MET A 1 622 ? -21.201 -19.124 -3.579 1.00 72.19 622 MET A CA 1
ATOM 4906 C C . MET A 1 622 ? -21.832 -17.800 -3.128 1.00 72.19 622 MET A C 1
ATOM 4908 O O . MET A 1 622 ? -22.334 -17.036 -3.955 1.00 72.19 622 MET A O 1
ATOM 4912 N N . GLU A 1 623 ? -21.711 -17.470 -1.851 1.00 79.00 623 GLU A N 1
ATOM 4913 C CA . GLU A 1 623 ? -22.115 -16.204 -1.244 1.00 79.00 623 GLU A CA 1
ATOM 4914 C C . GLU A 1 623 ? -20.902 -15.281 -1.065 1.00 79.00 623 GLU A C 1
ATOM 4916 O O . GLU A 1 623 ? -19.838 -15.711 -0.619 1.00 79.00 623 GLU A O 1
ATOM 4921 N N . LEU A 1 624 ? -21.040 -14.001 -1.414 1.00 76.38 624 LEU A N 1
ATOM 4922 C CA . LEU A 1 624 ? -20.008 -13.008 -1.130 1.00 76.38 624 LEU A CA 1
ATOM 4923 C C . LEU A 1 624 ? -20.272 -12.424 0.257 1.00 76.38 624 LEU A C 1
ATOM 4925 O O . LEU A 1 624 ? -21.227 -11.672 0.434 1.00 76.38 624 LEU A O 1
ATOM 4929 N N . LYS A 1 625 ? -19.427 -12.759 1.230 1.00 82.38 625 LYS A N 1
ATOM 4930 C CA . LYS A 1 625 ? -19.574 -12.295 2.608 1.00 82.38 625 LYS A CA 1
ATOM 4931 C C . LYS A 1 625 ? -18.573 -11.193 2.918 1.00 82.38 625 LYS A C 1
ATOM 4933 O O . LYS A 1 625 ? -17.388 -11.313 2.605 1.00 82.38 625 LYS A O 1
ATOM 4938 N N . GLU A 1 626 ? -19.055 -10.147 3.577 1.00 86.19 626 GLU A N 1
ATOM 4939 C CA . GLU A 1 626 ? -18.207 -9.131 4.190 1.00 86.19 626 GLU A CA 1
ATOM 4940 C C . GLU A 1 626 ? -17.692 -9.647 5.536 1.00 86.19 626 GLU A C 1
ATOM 4942 O O . GLU A 1 626 ? -18.464 -9.987 6.436 1.00 86.19 626 GLU A O 1
ATOM 4947 N N . LEU A 1 627 ? -16.373 -9.728 5.668 1.00 88.12 627 LEU A N 1
ATOM 4948 C CA . LEU A 1 627 ? -15.690 -10.185 6.872 1.00 88.12 627 LEU A CA 1
ATOM 4949 C C . LEU A 1 627 ? -14.880 -9.040 7.463 1.00 88.12 627 LEU A C 1
ATOM 4951 O O . LEU A 1 627 ? -14.306 -8.236 6.731 1.00 88.12 627 LEU A O 1
ATOM 4955 N N . PHE A 1 628 ? -14.836 -8.953 8.791 1.00 91.12 628 PHE A N 1
ATOM 4956 C CA . PHE A 1 628 ? -14.123 -7.874 9.459 1.00 91.12 628 PHE A CA 1
ATOM 4957 C C . PHE A 1 628 ? -12.614 -8.109 9.356 1.00 91.12 628 PHE A C 1
ATOM 4959 O O . PHE A 1 628 ? -12.096 -9.123 9.821 1.00 91.12 628 PHE A O 1
ATOM 4966 N N . LEU A 1 629 ? -11.915 -7.175 8.715 1.00 91.81 629 LEU A N 1
ATOM 4967 C CA . LEU A 1 629 ? -10.471 -7.235 8.509 1.00 91.81 629 LEU A CA 1
ATOM 4968 C C . LEU A 1 629 ? -9.716 -6.616 9.689 1.00 91.81 629 LEU A C 1
ATOM 4970 O O . LEU A 1 629 ? -8.665 -7.121 10.080 1.00 91.81 629 LEU A O 1
ATOM 4974 N N . GLY A 1 630 ? -10.243 -5.529 10.254 1.00 93.94 630 GLY A N 1
ATOM 4975 C CA . GLY A 1 630 ? -9.603 -4.774 11.327 1.00 93.94 630 GLY A CA 1
ATOM 4976 C C . GLY A 1 630 ? -10.121 -3.340 11.434 1.00 93.94 630 GLY A C 1
ATOM 4977 O O . GLY A 1 630 ? -11.083 -2.971 10.760 1.00 93.94 630 GLY A O 1
ATOM 4978 N N . ILE A 1 631 ? -9.473 -2.518 12.260 1.00 94.12 631 ILE A N 1
ATOM 4979 C CA . ILE A 1 631 ? -9.793 -1.086 12.370 1.00 94.12 631 ILE A CA 1
ATOM 4980 C C . ILE A 1 631 ? -8.784 -0.222 11.623 1.00 94.12 631 ILE A C 1
ATOM 4982 O O . ILE A 1 631 ? -7.591 -0.525 11.582 1.00 94.12 631 ILE A O 1
ATOM 4986 N N . MET A 1 632 ? -9.271 0.878 11.062 1.00 92.06 632 MET A N 1
ATOM 4987 C CA . MET A 1 632 ? -8.454 1.906 10.421 1.00 92.06 632 MET A CA 1
ATOM 4988 C C . MET A 1 632 ? -7.599 2.634 11.454 1.00 92.06 632 MET A C 1
ATOM 4990 O O . MET A 1 632 ? -8.101 2.980 12.518 1.00 92.06 632 MET A O 1
ATOM 4994 N N . VAL A 1 633 ? -6.340 2.920 11.133 1.00 81.69 633 VAL A N 1
ATOM 4995 C CA . VAL A 1 633 ? -5.390 3.637 11.998 1.00 81.69 633 VAL A CA 1
ATOM 4996 C C . VAL A 1 633 ? -4.839 4.842 11.264 1.00 81.69 633 VAL A C 1
ATOM 4998 O O . VAL A 1 633 ? -3.681 4.883 10.851 1.00 81.69 633 VAL A O 1
ATOM 5001 N N . SER A 1 634 ? -5.693 5.851 11.114 1.00 68.31 634 SER A N 1
ATOM 5002 C CA . SER A 1 634 ? -5.384 7.108 10.433 1.00 68.31 634 SER A CA 1
ATOM 5003 C C . SER A 1 634 ? -4.866 6.955 8.989 1.00 68.31 634 SER A C 1
ATOM 5005 O O . SER A 1 634 ? -4.483 5.891 8.502 1.00 68.31 634 SER A O 1
ATOM 5007 N N . ASN A 1 635 ? -4.813 8.075 8.282 1.00 64.50 635 ASN A N 1
ATOM 5008 C CA . ASN A 1 635 ? -4.020 8.176 7.071 1.00 64.50 635 ASN A CA 1
ATOM 5009 C C . ASN A 1 635 ? -2.555 8.339 7.503 1.00 64.50 635 ASN A C 1
ATOM 5011 O O . ASN A 1 635 ? -2.181 9.414 7.981 1.00 64.50 635 ASN A O 1
ATOM 5015 N N . GLY A 1 636 ? -1.749 7.275 7.402 1.00 64.62 636 GLY A N 1
ATOM 5016 C CA . GLY A 1 636 ? -0.351 7.276 7.851 1.00 64.62 636 GLY A CA 1
ATOM 5017 C C . GLY A 1 636 ? 0.382 8.549 7.423 1.00 64.62 636 GLY A C 1
ATOM 5018 O O . GLY A 1 636 ? 0.212 9.014 6.298 1.00 64.62 636 GLY A O 1
ATOM 5019 N N . ARG A 1 637 ? 1.157 9.164 8.319 1.00 65.56 637 ARG A N 1
ATOM 5020 C CA . ARG A 1 637 ? 1.886 10.397 7.995 1.00 65.56 637 ARG A CA 1
ATOM 5021 C C . ARG A 1 637 ? 3.332 10.094 7.643 1.00 65.56 637 ARG A C 1
ATOM 5023 O O . ARG A 1 637 ? 4.009 9.371 8.369 1.00 65.56 637 ARG A O 1
ATOM 5030 N N . LEU A 1 638 ? 3.806 10.682 6.553 1.00 62.09 638 LEU A N 1
ATOM 5031 C CA . LEU A 1 638 ? 5.221 10.719 6.213 1.00 62.09 638 LEU A CA 1
ATOM 5032 C C . LEU A 1 638 ? 5.971 11.666 7.169 1.00 62.09 638 LEU A C 1
ATOM 5034 O O . LEU A 1 638 ? 5.376 12.523 7.827 1.00 62.09 638 LEU A O 1
ATOM 5038 N N . ASN A 1 639 ? 7.301 11.556 7.212 1.00 55.84 639 ASN A N 1
ATOM 5039 C CA . ASN A 1 639 ? 8.164 12.398 8.057 1.00 55.84 639 ASN A CA 1
ATOM 5040 C C . ASN A 1 639 ? 8.031 13.901 7.774 1.00 55.84 639 ASN A C 1
ATOM 5042 O O . ASN A 1 639 ? 8.212 14.721 8.670 1.00 55.84 639 ASN A O 1
ATOM 5046 N N . ASN A 1 640 ? 7.681 14.267 6.540 1.00 59.41 640 ASN A N 1
ATOM 5047 C CA . ASN A 1 640 ? 7.405 15.649 6.141 1.00 59.41 640 ASN A CA 1
ATOM 5048 C C . ASN A 1 640 ? 6.029 16.159 6.636 1.00 59.41 640 ASN A C 1
ATOM 5050 O O . ASN A 1 640 ? 5.650 17.284 6.326 1.00 59.41 640 ASN A O 1
ATOM 5054 N N . GLY A 1 641 ? 5.273 15.346 7.384 1.00 65.31 641 GLY A N 1
ATOM 5055 C CA . GLY A 1 641 ? 3.933 15.661 7.882 1.00 65.31 641 GLY A CA 1
ATOM 5056 C C . GLY A 1 641 ? 2.806 15.398 6.881 1.00 65.31 641 GLY A C 1
ATOM 5057 O O . GLY A 1 641 ? 1.637 15.523 7.253 1.00 65.31 641 GLY A O 1
ATOM 5058 N N . GLU A 1 642 ? 3.131 15.010 5.645 1.00 65.00 642 GLU A N 1
ATOM 5059 C CA . GLU A 1 642 ? 2.148 14.673 4.622 1.00 65.00 642 GLU A CA 1
ATOM 5060 C C . GLU A 1 642 ? 1.337 13.458 5.049 1.00 65.00 642 GLU A C 1
ATOM 5062 O O . GLU A 1 642 ? 1.866 12.453 5.513 1.00 65.00 642 GLU A O 1
ATOM 5067 N N . THR A 1 643 ? 0.026 13.572 4.897 1.00 68.44 643 THR A N 1
ATOM 5068 C CA . THR A 1 643 ? -0.927 12.548 5.299 1.00 68.44 643 THR A CA 1
ATOM 5069 C C . THR A 1 643 ? -1.256 11.675 4.083 1.00 68.44 643 THR A C 1
ATOM 5071 O O . THR A 1 643 ? -1.690 12.186 3.049 1.00 68.44 643 THR A O 1
ATOM 5074 N N . LEU A 1 644 ? -1.037 10.362 4.182 1.00 71.94 644 LEU A N 1
ATOM 5075 C CA . LEU A 1 644 ? -1.236 9.396 3.098 1.00 71.94 644 LEU A CA 1
ATOM 5076 C C . LEU A 1 644 ? -2.722 9.058 2.917 1.00 71.94 644 LEU A C 1
ATOM 5078 O O . LEU A 1 644 ? -3.143 7.937 3.163 1.00 71.94 644 LEU A O 1
ATOM 5082 N N . ASN A 1 645 ? -3.520 10.012 2.436 1.00 71.62 645 ASN A N 1
ATOM 5083 C CA . ASN A 1 645 ? -4.988 9.888 2.328 1.00 71.62 645 ASN A CA 1
ATOM 5084 C C . ASN A 1 645 ? -5.508 8.794 1.366 1.00 71.62 645 ASN A C 1
ATOM 5086 O O . ASN A 1 645 ? -6.715 8.613 1.197 1.00 71.62 645 ASN A O 1
ATOM 5090 N N . ASN A 1 646 ? -4.610 8.095 0.675 1.00 73.38 646 ASN A N 1
ATOM 5091 C CA . ASN A 1 646 ? -4.951 7.127 -0.378 1.00 73.38 646 ASN A CA 1
ATOM 5092 C C . ASN A 1 646 ? -4.684 5.692 0.048 1.00 73.38 646 ASN A C 1
ATOM 5094 O O . ASN A 1 646 ? -4.929 4.773 -0.726 1.00 73.38 646 ASN A O 1
ATOM 5098 N N . LEU A 1 647 ? -4.116 5.522 1.238 1.00 82.06 647 LEU A N 1
ATOM 5099 C CA . LEU A 1 647 ? -3.846 4.235 1.831 1.00 82.06 647 LEU A CA 1
ATOM 5100 C C . LEU A 1 647 ? -4.396 4.239 3.237 1.00 82.06 647 LEU A C 1
ATOM 5102 O O . LEU A 1 647 ? -4.376 5.246 3.938 1.00 82.06 647 LEU A O 1
ATOM 5106 N N . ASN A 1 648 ? -4.837 3.071 3.648 1.00 86.94 648 ASN A N 1
ATOM 5107 C CA . ASN A 1 648 ? -5.350 2.848 4.971 1.00 86.94 648 ASN A CA 1
ATOM 5108 C C . ASN A 1 648 ? -4.461 1.827 5.656 1.00 86.94 648 ASN A C 1
ATOM 5110 O O . ASN A 1 648 ? -4.268 0.720 5.143 1.00 86.94 648 ASN A O 1
ATOM 5114 N N . LEU A 1 649 ? -3.885 2.238 6.781 1.00 90.19 649 LEU A N 1
ATOM 5115 C CA . LEU A 1 649 ? -3.170 1.344 7.676 1.00 90.19 649 LEU A CA 1
ATOM 5116 C C . LEU A 1 649 ? -4.194 0.727 8.615 1.00 90.19 649 LEU A C 1
ATOM 5118 O O . LEU A 1 649 ? -4.980 1.435 9.236 1.00 90.19 649 LEU A O 1
ATOM 5122 N N . ILE A 1 650 ? -4.190 -0.592 8.713 1.00 92.69 650 ILE A N 1
ATOM 5123 C CA . ILE A 1 650 ? -5.219 -1.341 9.426 1.00 92.69 650 ILE A CA 1
ATOM 5124 C C . ILE A 1 650 ? -4.546 -2.099 10.563 1.00 92.69 650 ILE A C 1
ATOM 5126 O O . ILE A 1 650 ? -3.586 -2.835 10.314 1.00 92.69 650 ILE A O 1
ATOM 5130 N N . ILE A 1 651 ? -5.055 -1.943 11.793 1.00 92.69 651 ILE A N 1
ATOM 5131 C CA . ILE A 1 651 ? -4.787 -2.895 12.880 1.00 92.69 651 ILE A CA 1
ATOM 5132 C C . ILE A 1 651 ? -5.640 -4.120 12.567 1.00 92.69 651 ILE A C 1
ATOM 5134 O O . ILE A 1 651 ? -6.869 -4.038 12.669 1.00 92.69 651 ILE A O 1
ATOM 5138 N N . PRO A 1 652 ? -5.025 -5.235 12.148 1.00 92.50 652 PRO A N 1
ATOM 5139 C CA . PRO A 1 652 ? -5.775 -6.401 11.726 1.00 92.50 652 PRO A CA 1
ATOM 5140 C C . PRO A 1 652 ? -6.489 -7.039 12.912 1.00 92.50 652 PRO A C 1
ATOM 5142 O O . PRO A 1 652 ? -6.051 -6.938 14.062 1.00 92.50 652 PRO A O 1
ATOM 5145 N N . ILE A 1 653 ? -7.559 -7.765 12.603 1.00 90.50 653 ILE A N 1
ATOM 5146 C CA . ILE A 1 653 ? -8.365 -8.516 13.564 1.00 90.50 653 ILE A CA 1
ATOM 5147 C C . ILE A 1 653 ? -7.505 -9.365 14.505 1.00 90.50 653 ILE A C 1
ATOM 5149 O O . ILE A 1 653 ? -7.791 -9.417 15.692 1.00 90.50 653 ILE A O 1
ATOM 5153 N N . ASP A 1 654 ? -6.406 -9.957 14.030 1.00 86.69 654 ASP A N 1
ATOM 5154 C CA . ASP A 1 654 ? -5.524 -10.761 14.877 1.00 86.69 654 ASP A CA 1
ATOM 5155 C C . ASP A 1 654 ? -4.945 -9.972 16.066 1.00 86.69 654 ASP A C 1
ATOM 5157 O O . ASP A 1 654 ? -4.909 -10.490 17.178 1.00 86.69 654 ASP A O 1
ATOM 5161 N N . VAL A 1 655 ? -4.553 -8.709 15.866 1.00 89.62 655 VAL A N 1
ATOM 5162 C CA . VAL A 1 655 ? -4.055 -7.829 16.939 1.00 89.62 655 VAL A CA 1
ATOM 5163 C C . VAL A 1 655 ? -5.195 -7.388 17.861 1.00 89.62 655 VAL A C 1
ATOM 5165 O O . VAL A 1 655 ? -5.018 -7.339 19.077 1.00 89.62 655 VAL A O 1
ATOM 5168 N N . ILE A 1 656 ? -6.384 -7.127 17.306 1.00 91.00 656 ILE A N 1
ATOM 5169 C CA . ILE A 1 656 ? -7.586 -6.788 18.087 1.00 91.00 656 ILE A CA 1
ATOM 5170 C C . ILE A 1 656 ? -7.945 -7.935 19.040 1.00 91.00 656 ILE A C 1
ATOM 5172 O O . ILE A 1 656 ? -8.220 -7.699 20.213 1.00 91.00 656 ILE A O 1
ATOM 5176 N N . LEU A 1 657 ? -7.892 -9.181 18.561 1.00 88.00 657 LEU A N 1
ATOM 5177 C CA . LEU A 1 657 ? -8.165 -10.369 19.372 1.00 88.00 657 LEU A CA 1
ATOM 5178 C C . LEU A 1 657 ? -7.153 -10.553 20.504 1.00 88.00 657 LEU A C 1
ATOM 5180 O O . LEU A 1 657 ? -7.533 -10.980 21.592 1.00 88.00 657 LEU A O 1
ATOM 5184 N N . LEU A 1 658 ? -5.883 -10.209 20.277 1.00 86.88 658 LEU A N 1
ATOM 5185 C CA . LEU A 1 658 ? -4.881 -10.218 21.344 1.00 86.88 658 LEU A CA 1
ATOM 5186 C C . LEU A 1 658 ? -5.181 -9.166 22.408 1.00 86.88 658 LEU A C 1
ATOM 5188 O O . LEU A 1 658 ? -5.114 -9.483 23.591 1.00 86.88 658 LEU A O 1
ATOM 5192 N N . GLY A 1 659 ? -5.575 -7.960 21.991 1.00 90.38 659 GLY A N 1
ATOM 5193 C CA . GLY A 1 659 ? -5.994 -6.915 22.922 1.00 90.38 659 GLY A CA 1
ATOM 5194 C C . GLY A 1 659 ? -7.210 -7.336 23.748 1.00 90.38 659 GLY A C 1
ATOM 5195 O O . GLY A 1 659 ? -7.217 -7.164 24.961 1.00 90.38 659 GLY A O 1
ATOM 5196 N N . LEU A 1 660 ? -8.205 -7.974 23.120 1.00 88.75 660 LEU A N 1
ATOM 5197 C CA . LEU A 1 660 ? -9.359 -8.536 23.832 1.00 88.75 660 LEU A CA 1
ATOM 5198 C C . LEU A 1 660 ? -8.963 -9.611 24.848 1.00 88.75 660 LEU A C 1
ATOM 5200 O O . LEU A 1 660 ? -9.534 -9.652 25.935 1.00 88.75 660 LEU A O 1
ATOM 5204 N N . LYS A 1 661 ? -7.998 -10.474 24.512 1.00 86.06 661 LYS A N 1
ATOM 5205 C CA . LYS A 1 661 ? -7.510 -11.508 25.431 1.00 86.06 661 LYS A CA 1
ATOM 5206 C C . LYS A 1 661 ? -6.825 -10.893 26.655 1.00 86.06 661 LYS A C 1
ATOM 5208 O O . LYS A 1 661 ? -7.125 -11.298 27.773 1.00 86.06 661 LYS A O 1
ATOM 5213 N N . GLU A 1 662 ? -5.974 -9.888 26.460 1.00 86.50 662 GLU A N 1
ATOM 5214 C CA . GLU A 1 662 ? -5.346 -9.136 27.559 1.00 86.50 662 GLU A CA 1
ATOM 5215 C C . GLU A 1 662 ? -6.405 -8.491 28.469 1.00 86.50 662 GLU A C 1
ATOM 5217 O O . GLU A 1 662 ? -6.362 -8.656 29.684 1.00 86.50 662 GLU A O 1
ATOM 5222 N N . ILE A 1 663 ? -7.430 -7.867 27.880 1.00 87.19 663 ILE A N 1
ATOM 5223 C CA . ILE A 1 663 ? -8.556 -7.277 28.622 1.00 87.19 663 ILE A CA 1
ATOM 5224 C C . ILE A 1 663 ? -9.332 -8.329 29.411 1.00 87.19 663 ILE A C 1
ATOM 5226 O O . ILE A 1 663 ? -9.703 -8.087 30.556 1.00 87.19 663 ILE A O 1
ATOM 5230 N N . SER A 1 664 ? -9.586 -9.499 28.820 1.00 84.50 664 SER A N 1
ATOM 5231 C CA . SER A 1 664 ? -10.311 -10.562 29.516 1.00 84.50 664 SER A CA 1
ATOM 5232 C C . SER A 1 664 ? -9.570 -11.046 30.761 1.00 84.50 664 SER A C 1
ATOM 5234 O O . SER A 1 664 ? -10.216 -11.347 31.757 1.00 84.50 664 SER A O 1
ATOM 5236 N N . ASN A 1 665 ? -8.234 -11.046 30.745 1.00 80.94 665 ASN A N 1
ATOM 5237 C CA . ASN A 1 665 ? -7.443 -11.386 31.925 1.00 80.94 665 ASN A CA 1
ATOM 5238 C C . ASN A 1 665 ? -7.585 -10.320 33.016 1.00 80.94 665 ASN A C 1
ATOM 5240 O O . ASN A 1 665 ? -7.826 -10.678 34.162 1.00 80.94 665 ASN A O 1
ATOM 5244 N N . ILE A 1 666 ? -7.542 -9.034 32.646 1.00 80.88 666 ILE A N 1
ATOM 5245 C CA . ILE A 1 666 ? -7.755 -7.914 33.580 1.00 80.88 666 ILE A CA 1
ATOM 5246 C C . ILE A 1 666 ? -9.132 -8.021 34.252 1.00 80.88 666 ILE A C 1
ATOM 5248 O O . ILE A 1 666 ? -9.241 -7.890 35.465 1.00 80.88 666 ILE A O 1
ATOM 5252 N N . ILE A 1 667 ? -10.185 -8.308 33.479 1.00 80.88 667 ILE A N 1
ATOM 5253 C CA . ILE A 1 667 ? -11.552 -8.426 34.012 1.00 80.88 667 ILE A CA 1
ATOM 5254 C C . ILE A 1 667 ? -11.696 -9.666 34.913 1.00 80.88 667 ILE A C 1
ATOM 5256 O O . ILE A 1 667 ? -12.317 -9.590 35.970 1.00 80.88 667 ILE A O 1
ATOM 5260 N N . ASN A 1 668 ? -11.126 -10.807 34.513 1.00 76.69 668 ASN A N 1
ATOM 5261 C CA . ASN A 1 668 ? -11.244 -12.065 35.260 1.00 76.69 668 ASN A CA 1
ATOM 5262 C C . ASN A 1 668 ? -10.414 -12.084 36.559 1.00 76.69 668 ASN A C 1
ATOM 5264 O O . ASN A 1 668 ? -10.710 -12.870 37.458 1.00 76.69 668 ASN A O 1
ATOM 5268 N N . GLU A 1 669 ? -9.370 -11.260 36.672 1.00 70.19 669 GLU A N 1
ATOM 5269 C CA . GLU A 1 669 ? -8.648 -11.079 37.939 1.00 70.19 669 GLU A CA 1
ATOM 5270 C C . GLU A 1 669 ? -9.524 -10.398 39.003 1.00 70.19 669 GLU A C 1
ATOM 5272 O O . GLU A 1 669 ? -9.381 -10.689 40.192 1.00 70.19 669 GLU A O 1
ATOM 5277 N N . GLU A 1 670 ? -10.467 -9.547 38.589 1.00 59.31 670 GLU A N 1
ATOM 5278 C CA . GLU A 1 670 ? -11.394 -8.854 39.492 1.00 59.31 670 GLU A CA 1
ATOM 5279 C C . GLU A 1 670 ? -12.678 -9.658 39.757 1.00 59.31 670 GLU A C 1
ATOM 5281 O O . GLU A 1 670 ? -13.183 -9.683 40.882 1.00 59.31 670 GLU A O 1
ATOM 5286 N N . GLU A 1 671 ? -13.187 -10.370 38.749 1.00 51.56 671 GLU A N 1
ATOM 5287 C CA . GLU A 1 671 ? -14.370 -11.223 38.848 1.00 51.56 671 GLU A CA 1
ATOM 5288 C C . GLU A 1 671 ? -13.978 -12.687 38.610 1.00 51.56 671 GLU A C 1
ATOM 5290 O O . GLU A 1 671 ? -13.708 -13.092 37.485 1.00 51.56 671 GLU A O 1
ATOM 5295 N N . SER A 1 672 ? -13.984 -13.513 39.662 1.00 37.50 672 SER A N 1
ATOM 5296 C CA . SER A 1 672 ? -13.733 -14.969 39.610 1.00 37.50 672 SER A CA 1
ATOM 5297 C C . SER A 1 672 ? -14.810 -15.765 38.834 1.00 37.50 672 SER A C 1
ATOM 5299 O O . SER A 1 672 ? -15.443 -16.682 39.359 1.00 37.50 672 SER A O 1
ATOM 5301 N N . VAL A 1 673 ? -15.049 -15.421 37.567 1.00 38.75 673 VAL A N 1
ATOM 5302 C CA . VAL A 1 673 ? -16.077 -15.996 36.694 1.00 38.75 673 VAL A CA 1
ATOM 5303 C C . VAL A 1 673 ? -15.436 -16.546 35.417 1.00 38.75 673 VAL A C 1
ATOM 5305 O O . VAL A 1 673 ? -14.743 -15.855 34.680 1.00 38.75 673 VAL A O 1
ATOM 5308 N N . ASN A 1 674 ? -15.704 -17.826 35.148 1.00 41.09 674 ASN A N 1
ATOM 5309 C CA . ASN A 1 674 ? -15.242 -18.584 33.984 1.00 41.09 674 ASN A CA 1
ATOM 5310 C C . ASN A 1 674 ? -15.733 -17.978 32.653 1.00 41.09 674 ASN A C 1
ATOM 5312 O O . ASN A 1 674 ? -16.799 -18.343 32.152 1.00 41.09 674 ASN A O 1
ATOM 5316 N N . TYR A 1 675 ? -14.931 -17.123 32.019 1.00 44.25 675 TYR A N 1
ATOM 5317 C CA . TYR A 1 675 ? -14.965 -16.999 30.560 1.00 44.25 675 TYR A CA 1
ATOM 5318 C C . TYR A 1 675 ? -14.345 -18.264 29.941 1.00 44.25 675 TYR A C 1
ATOM 5320 O O . TYR A 1 675 ? -13.390 -18.817 30.480 1.00 44.25 675 TYR A O 1
ATOM 5328 N N . ASN A 1 676 ? -14.885 -18.746 28.815 1.00 50.34 676 ASN A N 1
ATOM 5329 C CA . ASN A 1 676 ? -14.398 -19.938 28.097 1.00 50.34 676 ASN A CA 1
ATOM 5330 C C . ASN A 1 676 ? -12.976 -19.724 27.517 1.00 50.34 676 ASN A C 1
ATOM 5332 O O . ASN A 1 676 ? -12.809 -19.573 26.302 1.00 50.34 676 ASN A O 1
ATOM 5336 N N . ASN A 1 677 ? -11.950 -19.730 28.374 1.00 53.06 677 ASN A N 1
ATOM 5337 C CA . ASN A 1 677 ? -10.530 -19.593 28.021 1.00 53.06 677 ASN A CA 1
ATOM 5338 C C . ASN A 1 677 ? -10.077 -20.645 26.997 1.00 53.06 677 ASN A C 1
ATOM 5340 O O . ASN A 1 677 ? -9.266 -20.347 26.122 1.00 53.06 677 ASN A O 1
ATOM 5344 N N . GLU A 1 678 ? -10.711 -21.819 27.000 1.00 54.03 678 GLU A N 1
ATOM 5345 C CA . GLU A 1 678 ? -10.440 -22.936 26.088 1.00 54.03 678 GLU A CA 1
ATOM 5346 C C . GLU A 1 678 ? -10.551 -22.556 24.590 1.00 54.03 678 GLU A C 1
ATOM 5348 O O . GLU A 1 678 ? -9.907 -23.160 23.729 1.00 54.03 678 GLU A O 1
ATOM 5353 N N . LYS A 1 679 ? -11.342 -21.522 24.242 1.00 52.28 679 LYS A N 1
ATOM 5354 C CA . LYS A 1 679 ? -11.469 -21.028 22.854 1.00 52.28 679 LYS A CA 1
ATOM 5355 C C . LYS A 1 679 ? -10.364 -20.042 22.444 1.00 52.28 679 LYS A C 1
ATOM 5357 O O . LYS A 1 679 ? -10.066 -19.959 21.255 1.00 52.28 679 LYS A O 1
ATOM 5362 N N . LEU A 1 680 ? -9.760 -19.320 23.393 1.00 52.25 680 LEU A N 1
ATOM 5363 C CA . LEU A 1 680 ? -8.675 -18.346 23.166 1.00 52.25 680 LEU A CA 1
ATOM 5364 C C . LEU A 1 680 ? -7.274 -18.945 23.373 1.00 52.25 680 LEU A C 1
ATOM 5366 O O . LEU A 1 680 ? -6.280 -18.374 22.912 1.00 52.25 680 LEU A O 1
ATOM 5370 N N . GLU A 1 681 ? -7.180 -20.085 24.057 1.00 54.09 681 GLU A N 1
ATOM 5371 C CA . GLU A 1 681 ? -5.941 -20.855 24.216 1.00 54.09 681 GLU A CA 1
ATOM 5372 C C . GLU A 1 681 ? -5.430 -21.419 22.884 1.00 54.09 681 GLU A C 1
ATOM 5374 O O . GLU A 1 681 ? -4.226 -21.450 22.676 1.00 54.09 681 GLU A O 1
ATOM 5379 N N . LYS A 1 682 ? -6.319 -21.694 21.916 1.00 48.75 682 LYS A N 1
ATOM 5380 C CA . LYS A 1 682 ? -5.978 -22.207 20.569 1.00 48.75 682 LYS A CA 1
ATOM 5381 C C . LYS A 1 682 ? -5.254 -21.217 19.643 1.00 48.75 682 LYS A C 1
ATOM 5383 O O . LYS A 1 682 ? -4.984 -21.530 18.484 1.00 48.75 682 LYS A O 1
ATOM 5388 N N . LEU A 1 683 ? -4.902 -20.023 20.122 1.00 51.94 683 LEU A N 1
ATOM 5389 C CA . LEU A 1 683 ? -3.956 -19.123 19.446 1.00 51.94 683 LEU A CA 1
ATOM 5390 C C . LEU A 1 683 ? -2.505 -19.574 19.729 1.00 51.94 683 LEU A C 1
ATOM 5392 O O . LEU A 1 683 ? -1.672 -18.773 20.152 1.00 51.94 683 LEU A O 1
ATOM 5396 N N . ASP A 1 684 ? -2.211 -20.856 19.479 1.00 45.78 684 ASP A N 1
ATOM 5397 C CA . ASP A 1 684 ? -0.991 -21.594 19.873 1.00 45.78 684 ASP A CA 1
ATOM 5398 C C . ASP A 1 684 ? 0.333 -21.007 19.339 1.00 45.78 684 ASP A C 1
ATOM 5400 O O . ASP A 1 684 ? 1.424 -21.442 19.709 1.00 45.78 684 ASP A O 1
ATOM 5404 N N . TYR A 1 685 ? 0.273 -20.017 18.448 1.00 48.47 685 TYR A N 1
ATOM 5405 C CA . TYR A 1 685 ? 1.449 -19.414 17.819 1.00 48.47 685 TYR A CA 1
ATOM 5406 C C . TYR A 1 685 ? 2.060 -18.249 18.613 1.00 48.47 685 TYR A C 1
ATOM 5408 O O . TYR A 1 685 ? 3.157 -17.801 18.274 1.00 48.47 685 TYR A O 1
ATOM 5416 N N . LEU A 1 686 ? 1.402 -17.765 19.669 1.00 49.25 686 LEU A N 1
ATOM 5417 C CA . LEU A 1 686 ? 1.960 -16.753 20.568 1.00 49.25 686 LEU A CA 1
ATOM 5418 C C . LEU A 1 686 ? 2.228 -17.381 21.930 1.00 49.25 686 LEU A C 1
ATOM 5420 O O . LEU A 1 686 ? 1.329 -17.920 22.566 1.00 49.25 686 LEU A O 1
ATOM 5424 N N . LYS A 1 687 ? 3.485 -17.325 22.377 1.00 50.88 687 LYS A N 1
ATOM 5425 C CA . LYS A 1 687 ? 3.853 -17.779 23.718 1.00 50.88 687 LYS A CA 1
ATOM 5426 C C . LYS A 1 687 ? 3.302 -16.777 24.728 1.00 50.88 687 LYS A C 1
ATOM 5428 O O . LYS A 1 687 ? 3.787 -15.653 24.800 1.00 50.88 687 LYS A O 1
ATOM 5433 N N . PHE A 1 688 ? 2.299 -17.193 25.487 1.00 47.91 688 PHE A N 1
ATOM 5434 C CA . PHE A 1 688 ? 1.856 -16.482 26.680 1.00 47.91 688 PHE A CA 1
ATOM 5435 C C . PHE A 1 688 ? 2.691 -16.986 27.852 1.00 47.91 688 PHE A C 1
ATOM 5437 O O . PHE A 1 688 ? 2.809 -18.197 28.049 1.00 47.91 688 PHE A O 1
ATOM 5444 N N . LYS A 1 689 ? 3.286 -16.071 28.610 1.00 46.50 689 LYS A N 1
ATOM 5445 C CA . LYS A 1 689 ? 3.962 -16.392 29.865 1.00 46.50 689 LYS A CA 1
ATOM 5446 C C . LYS A 1 689 ? 3.224 -15.644 30.965 1.00 46.50 689 LYS A C 1
ATOM 5448 O O . LYS A 1 689 ? 3.009 -14.443 30.844 1.00 46.50 689 LYS A O 1
ATOM 5453 N N . ASP A 1 690 ? 2.765 -16.379 31.974 1.00 52.56 690 ASP A N 1
ATOM 5454 C CA . ASP A 1 690 ? 2.030 -15.827 33.119 1.00 52.56 690 ASP A CA 1
ATOM 5455 C C . ASP A 1 690 ? 0.786 -15.004 32.712 1.00 52.56 690 ASP A C 1
ATOM 5457 O O . ASP A 1 690 ? 0.529 -13.932 33.243 1.00 52.56 690 ASP A O 1
ATOM 5461 N N . GLY A 1 691 ? 0.032 -15.472 31.706 1.00 54.81 691 GLY A N 1
ATOM 5462 C CA . GLY A 1 691 ? -1.190 -14.806 31.223 1.00 54.81 691 GLY A CA 1
ATOM 5463 C C . GLY A 1 691 ? -0.959 -13.592 30.311 1.00 54.81 691 GLY A C 1
ATOM 5464 O O . GLY A 1 691 ? -1.879 -13.185 29.604 1.00 54.81 691 GLY A O 1
ATOM 5465 N N . ASN A 1 692 ? 0.266 -13.073 30.225 1.00 53.22 692 ASN A N 1
ATOM 5466 C CA . ASN A 1 692 ? 0.598 -11.909 29.407 1.00 53.22 692 ASN A CA 1
ATOM 5467 C C . ASN A 1 692 ? 1.227 -12.298 28.062 1.00 53.22 692 ASN A C 1
ATOM 5469 O O . ASN A 1 692 ? 1.951 -13.293 27.939 1.00 53.22 692 ASN A O 1
ATOM 5473 N N . VAL A 1 693 ? 0.958 -11.491 27.029 1.00 56.31 693 VAL A N 1
ATOM 5474 C CA . VAL A 1 693 ? 1.703 -11.562 25.765 1.00 56.31 693 VAL A CA 1
ATOM 5475 C C . VAL A 1 693 ? 3.073 -10.927 26.006 1.00 56.31 693 VAL A C 1
ATOM 5477 O O . VAL A 1 693 ? 3.201 -9.704 26.034 1.00 56.31 693 VAL A O 1
ATOM 5480 N N . GLU A 1 694 ? 4.114 -11.742 26.175 1.00 60.00 694 GLU A N 1
ATOM 5481 C CA . GLU A 1 694 ? 5.485 -11.230 26.178 1.00 60.00 694 GLU A CA 1
ATOM 5482 C C . GLU A 1 694 ? 5.935 -11.004 24.734 1.00 60.00 694 GLU A C 1
ATOM 5484 O O . GLU A 1 694 ? 6.305 -11.931 24.008 1.00 60.00 694 GLU A O 1
ATOM 5489 N N . PHE A 1 695 ? 5.931 -9.741 24.315 1.00 60.91 695 PHE A N 1
ATOM 5490 C CA . PHE A 1 695 ? 6.699 -9.347 23.147 1.00 60.91 695 PHE A CA 1
ATOM 5491 C C . PHE A 1 695 ? 8.168 -9.223 23.546 1.00 60.91 695 PHE A C 1
ATOM 5493 O O . PHE A 1 695 ? 8.512 -8.534 24.506 1.00 60.91 695 PHE A O 1
ATOM 5500 N N . SER A 1 696 ? 9.067 -9.842 22.784 1.00 66.12 696 SER A N 1
ATOM 5501 C CA . SER A 1 696 ? 10.493 -9.580 22.949 1.00 66.12 696 SER A CA 1
ATOM 5502 C C . SER A 1 696 ? 10.764 -8.088 22.735 1.00 66.12 696 SER A C 1
ATOM 5504 O O . SER A 1 696 ? 10.115 -7.437 21.913 1.00 66.12 696 SER A O 1
ATOM 5506 N N . ASN A 1 697 ? 11.763 -7.528 23.424 1.00 66.19 697 ASN A N 1
ATOM 5507 C CA . ASN A 1 697 ? 12.148 -6.124 23.232 1.00 66.19 697 ASN A CA 1
ATOM 5508 C C . ASN A 1 697 ? 12.366 -5.774 21.753 1.00 66.19 697 ASN A C 1
ATOM 5510 O O . ASN A 1 697 ? 12.069 -4.660 21.324 1.00 66.19 697 ASN A O 1
ATOM 5514 N N . THR A 1 698 ? 12.853 -6.724 20.954 1.00 64.69 698 THR A N 1
ATOM 5515 C CA . THR A 1 698 ? 13.040 -6.515 19.521 1.00 64.69 698 THR A CA 1
ATOM 5516 C C . THR A 1 698 ? 11.727 -6.548 18.738 1.00 64.69 698 THR A C 1
ATOM 5518 O O . THR A 1 698 ? 11.562 -5.743 17.828 1.00 64.69 698 THR A O 1
ATOM 5521 N N . GLN A 1 699 ? 10.754 -7.384 19.118 1.00 62.31 699 GLN A N 1
ATOM 5522 C CA . GLN A 1 699 ? 9.396 -7.316 18.566 1.00 62.31 699 GLN A CA 1
ATOM 5523 C C . GLN A 1 699 ? 8.741 -5.970 18.891 1.00 62.31 699 GLN A C 1
ATOM 5525 O O . GLN A 1 699 ? 8.221 -5.327 17.987 1.00 62.31 699 GLN A O 1
ATOM 5530 N N . VAL A 1 700 ? 8.830 -5.495 20.139 1.00 66.69 700 VAL A N 1
ATOM 5531 C CA . VAL A 1 700 ? 8.306 -4.178 20.547 1.00 66.69 700 VAL A CA 1
ATOM 5532 C C . VAL A 1 700 ? 8.945 -3.060 19.728 1.00 66.69 700 VAL A C 1
ATOM 5534 O O . VAL A 1 700 ? 8.231 -2.222 19.184 1.00 66.69 700 VAL A O 1
ATOM 5537 N N . LYS A 1 701 ? 10.279 -3.054 19.597 1.00 67.31 701 LYS A N 1
ATOM 5538 C CA . LYS A 1 701 ? 10.997 -2.083 18.753 1.00 67.31 701 LYS A CA 1
ATOM 5539 C C . LYS A 1 701 ? 10.528 -2.134 17.302 1.00 67.31 701 LYS A C 1
ATOM 5541 O O . LYS A 1 701 ? 10.336 -1.084 16.704 1.00 67.31 701 LYS A O 1
ATOM 5546 N N . ARG A 1 702 ? 10.300 -3.333 16.765 1.00 63.84 702 ARG A N 1
ATOM 5547 C CA . ARG A 1 702 ? 9.845 -3.536 15.389 1.00 63.84 702 ARG A CA 1
ATOM 5548 C C . ARG A 1 702 ? 8.411 -3.074 15.170 1.00 63.84 702 ARG A C 1
ATOM 5550 O O . ARG A 1 702 ? 8.119 -2.420 14.177 1.00 63.84 702 ARG A O 1
ATOM 5557 N N . PHE A 1 703 ? 7.506 -3.363 16.099 1.00 65.56 703 PHE A N 1
ATOM 5558 C CA . PHE A 1 703 ? 6.168 -2.804 16.008 1.00 65.56 703 PHE A CA 1
ATOM 5559 C C . PHE A 1 703 ? 6.202 -1.281 16.137 1.00 65.56 703 PHE A C 1
ATOM 5561 O O . PHE A 1 703 ? 5.550 -0.608 15.345 1.00 65.56 703 PHE A O 1
ATOM 5568 N N . LYS A 1 704 ? 7.003 -0.736 17.067 1.00 66.69 704 LYS A N 1
ATOM 5569 C CA . LYS A 1 704 ? 7.216 0.711 17.153 1.00 66.69 704 LYS A CA 1
ATOM 5570 C C . LYS A 1 704 ? 7.683 1.252 15.812 1.00 66.69 704 LYS A C 1
ATOM 5572 O O . LYS A 1 704 ? 6.977 2.087 15.291 1.00 66.69 704 LYS A O 1
ATOM 5577 N N . SER A 1 705 ? 8.739 0.725 15.190 1.00 63.69 705 SER A N 1
ATOM 5578 C CA . SER A 1 705 ? 9.220 1.226 13.892 1.00 63.69 705 SER A CA 1
ATOM 5579 C C . SER A 1 705 ? 8.198 1.105 12.756 1.00 63.69 705 SER A C 1
ATOM 5581 O O . SER A 1 705 ? 8.162 1.962 11.879 1.00 63.69 705 SER A O 1
ATOM 5583 N N . LEU A 1 706 ? 7.363 0.059 12.753 1.00 61.88 706 LEU A N 1
ATOM 5584 C CA . LEU A 1 706 ? 6.300 -0.098 11.755 1.00 61.88 706 LEU A CA 1
ATOM 5585 C C . LEU A 1 706 ? 5.198 0.960 11.923 1.00 61.88 706 LEU A C 1
ATOM 5587 O O . LEU A 1 706 ? 4.733 1.517 10.932 1.00 61.88 706 LEU A O 1
ATOM 5591 N N . TRP A 1 707 ? 4.786 1.239 13.163 1.00 62.66 707 TRP A N 1
ATOM 5592 C CA . TRP A 1 707 ? 3.684 2.157 13.478 1.00 62.66 707 TRP A CA 1
ATOM 5593 C C . TRP A 1 707 ? 4.137 3.614 13.681 1.00 62.66 707 TRP A C 1
ATOM 5595 O O . TRP A 1 707 ? 3.366 4.544 13.450 1.00 62.66 707 TRP A O 1
ATOM 5605 N N . SER A 1 708 ? 5.405 3.840 14.026 1.00 54.53 708 SER A N 1
ATOM 5606 C CA . SER A 1 708 ? 6.067 5.139 14.131 1.00 54.53 708 SER A CA 1
ATOM 5607 C C . SER A 1 708 ? 6.746 5.506 12.813 1.00 54.53 708 SER A C 1
ATOM 5609 O O . SER A 1 708 ? 7.932 5.833 12.765 1.00 54.53 708 SER A O 1
ATOM 5611 N N . LEU A 1 709 ? 5.963 5.565 11.725 1.00 47.75 709 LEU A N 1
ATOM 5612 C CA . LEU A 1 709 ? 6.412 6.073 10.414 1.00 47.75 709 LEU A CA 1
ATOM 5613 C C . LEU A 1 709 ? 7.158 7.425 10.495 1.00 47.75 709 LEU A C 1
ATOM 5615 O O . LEU A 1 709 ? 7.867 7.771 9.557 1.00 47.75 709 LEU A O 1
ATOM 5619 N N . ARG A 1 710 ? 7.016 8.143 11.622 1.00 39.00 710 ARG A N 1
ATOM 5620 C CA . ARG A 1 710 ? 7.659 9.408 11.994 1.00 39.00 710 ARG A CA 1
ATOM 5621 C C . ARG A 1 710 ? 9.110 9.316 12.517 1.00 39.00 710 ARG A C 1
ATOM 5623 O O . ARG A 1 710 ? 9.804 10.327 12.478 1.00 39.00 710 ARG A O 1
ATOM 5630 N N . GLU A 1 711 ? 9.573 8.173 13.040 1.00 37.31 711 GLU A N 1
ATOM 5631 C CA . GLU A 1 711 ? 10.855 8.072 13.785 1.00 37.31 711 GLU A CA 1
ATOM 5632 C C . GLU A 1 711 ? 11.944 7.229 13.095 1.00 37.31 711 GLU A C 1
ATOM 5634 O O . GLU A 1 711 ? 13.111 7.290 13.479 1.00 37.31 711 GLU A O 1
ATOM 5639 N N . VAL A 1 712 ? 11.619 6.494 12.027 1.00 39.00 712 VAL A N 1
ATOM 5640 C CA . VAL A 1 712 ? 12.563 5.566 11.360 1.00 39.00 712 VAL A CA 1
ATOM 5641 C C . VAL A 1 712 ? 13.761 6.282 10.697 1.00 39.00 712 VAL A C 1
ATOM 5643 O O . VAL A 1 712 ? 14.760 5.653 10.354 1.00 39.00 712 VAL A O 1
ATOM 5646 N N . TYR A 1 713 ? 13.728 7.611 10.550 1.00 35.09 713 TYR A N 1
ATOM 5647 C CA . TYR A 1 713 ? 14.810 8.365 9.904 1.00 35.09 713 TYR A CA 1
ATOM 5648 C C . TYR A 1 713 ? 15.997 8.711 10.806 1.00 35.09 713 TYR A C 1
ATOM 5650 O O . TYR A 1 713 ? 17.086 8.928 10.287 1.00 35.09 713 TYR A O 1
ATOM 5658 N N . THR A 1 714 ? 15.856 8.785 12.127 1.00 33.97 714 THR A N 1
ATOM 5659 C CA . THR A 1 714 ? 16.965 9.293 12.959 1.00 33.97 714 THR A CA 1
ATOM 5660 C C . THR A 1 714 ? 18.088 8.273 13.178 1.00 33.97 714 THR A C 1
ATOM 5662 O O . THR A 1 714 ? 19.259 8.659 13.213 1.00 33.97 714 THR A O 1
ATOM 5665 N N . ASP A 1 715 ? 17.781 6.973 13.199 1.00 31.47 715 ASP A N 1
ATOM 5666 C CA . ASP A 1 715 ? 18.781 5.931 13.495 1.00 31.47 715 ASP A CA 1
ATOM 5667 C C . ASP A 1 715 ? 19.514 5.397 12.250 1.00 31.47 715 ASP A C 1
ATOM 5669 O O . ASP A 1 715 ? 20.684 5.017 12.321 1.00 31.47 715 ASP A O 1
ATOM 5673 N N . VAL A 1 716 ? 18.888 5.435 11.068 1.00 34.03 716 VAL A N 1
ATOM 5674 C CA . VAL A 1 716 ? 19.519 4.949 9.823 1.00 34.03 716 VAL A CA 1
ATOM 5675 C C . VAL A 1 716 ? 20.637 5.891 9.348 1.00 34.03 716 VAL A C 1
ATOM 5677 O O . VAL A 1 716 ? 21.633 5.452 8.767 1.00 34.03 716 VAL A O 1
ATOM 5680 N N . PHE A 1 717 ? 20.533 7.190 9.643 1.00 36.09 717 PHE A N 1
ATOM 5681 C CA . PHE A 1 717 ? 21.534 8.173 9.220 1.00 36.09 717 PHE A CA 1
ATOM 5682 C C . PHE A 1 717 ? 22.786 8.179 10.105 1.00 36.09 717 PHE A C 1
ATOM 5684 O O . PHE A 1 717 ? 23.871 8.466 9.600 1.00 36.09 717 PHE A O 1
ATOM 5691 N N . THR A 1 718 ? 22.689 7.782 11.377 1.00 33.38 718 THR A N 1
ATOM 5692 C CA . THR A 1 718 ? 23.850 7.715 12.283 1.00 33.38 718 THR A CA 1
ATOM 5693 C C . THR A 1 718 ? 24.716 6.471 12.077 1.00 33.38 718 THR A C 1
ATOM 5695 O O . THR A 1 718 ? 25.909 6.522 12.370 1.00 33.38 718 THR A O 1
ATOM 5698 N N . GLN A 1 719 ? 24.184 5.380 11.515 1.00 31.25 719 GLN A N 1
ATOM 5699 C CA . GLN A 1 719 ? 24.997 4.198 11.183 1.00 31.25 719 GLN A CA 1
ATOM 5700 C C . GLN A 1 719 ? 25.707 4.299 9.823 1.00 31.25 719 GLN A C 1
ATOM 5702 O O . GLN A 1 719 ? 26.787 3.737 9.654 1.00 31.25 719 GLN A O 1
ATOM 5707 N N . SER A 1 720 ? 25.170 5.072 8.873 1.00 30.73 720 SER A N 1
ATOM 5708 C CA . SER A 1 720 ? 25.785 5.253 7.545 1.00 30.73 720 SER A CA 1
ATOM 5709 C C . SER A 1 720 ? 27.059 6.114 7.522 1.00 30.73 720 SER A C 1
ATOM 5711 O O . SER A 1 720 ? 27.738 6.163 6.504 1.00 30.73 720 SER A O 1
ATOM 5713 N N . SER A 1 721 ? 27.415 6.770 8.632 1.00 27.94 721 SER A N 1
ATOM 5714 C CA . SER A 1 721 ? 28.693 7.483 8.790 1.00 27.94 721 SER A CA 1
ATOM 5715 C C . SER A 1 721 ? 29.817 6.609 9.371 1.00 27.94 721 SER A C 1
ATOM 5717 O O . SER A 1 721 ? 30.931 7.099 9.553 1.00 27.94 721 SER A O 1
ATOM 5719 N N . LYS A 1 722 ? 29.544 5.321 9.648 1.00 28.92 722 LYS A N 1
ATOM 5720 C CA . LYS A 1 722 ? 30.521 4.325 10.137 1.00 28.92 722 LYS A CA 1
ATOM 5721 C C . LYS A 1 722 ? 30.740 3.120 9.200 1.00 28.92 722 LYS A C 1
ATOM 5723 O O . LYS A 1 722 ? 31.492 2.221 9.570 1.00 28.92 722 LYS A O 1
ATOM 5728 N N . LEU A 1 723 ? 30.133 3.115 8.012 1.00 26.47 723 LEU A N 1
ATOM 5729 C CA . LEU A 1 723 ? 30.429 2.212 6.884 1.00 26.47 723 LEU A CA 1
ATOM 5730 C C . LEU A 1 723 ? 31.078 3.020 5.758 1.00 26.47 723 LEU A C 1
ATOM 5732 O O . LEU A 1 723 ? 31.915 2.438 5.035 1.00 26.47 723 LEU A O 1
#

InterPro domains:
  IPR009003 Peptidase S1, PA clan [SSF50494] (336-634)
  IPR039245 Peroxisomal/glyoxysomal leader peptide-processing protease [PTHR21004] (72-402)